Protein AF-A0AAN6GQX1-F1 (afdb_monomer)

Nearest PDB structures (foldseek):
  1h4s-assembly1_B  TM=8.142E-01  e=4.391E-07  Thermus thermophilus
  3ugt-assembly2_D  TM=5.937E-01  e=1.162E-04  Saccharomyces cerevisiae S288C
  3ugt-assembly2_C  TM=6.058E-01  e=2.666E-04  Saccharomyces cerevisiae S288C
  3ugq-assembly1_A-2  TM=5.095E-01  e=1.233E-04  Saccharomyces cerevisiae S288C
  3ugt-assembly1_B  TM=5.031E-01  e=2.103E-04  Saccharomyces cerevisiae S288C

Organism: NCBI:txid155126

InterPro domains:
  IPR004154 Anticodon-binding [PF03129] (452-499)
  IPR036621 Anticodon-binding domain superfamily [G3DSA:3.40.50.800] (391-505)
  IPR045864 Class II Aminoacyl-tRNA synthetase/Biotinyl protein ligase (BPL) and lipoyl protein ligase (LPL) [G3DSA:3.30.930.10] (1-123)
  IPR045864 Class II Aminoacyl-tRNA synthetase/Biotinyl protein ligase (BPL) and lipoyl protein ligase (LPL) [G3DSA:3.30.930.10] (236-372)
  IPR045864 Class II Aminoacyl-tRNA synthetase/Biotinyl protein ligase (BPL) and lipoyl protein ligase (LPL) [SSF55681] (1-411)
  IPR050062 Proline-tRNA synthetase [PTHR42753] (48-498)

Sequence (508 aa):
MKDLYTFDASLDEAAATYKQVRIAYSRIFDRILNIDPTASEASSKRPFQNLWSGWKAAEADTGAIGGHRSHEYHMEDPAGEDHLLSCSNTSACTYAANVERAISLPSARTALPHVADEVEVRLFGPSPTSIGKGAANLITGGTLHAVLIRKGDVLNEIKVNKQLASAGLTPQPVQLWSDVVRQGADWDWVERPEGPLVRFTSLEVLVDRACSGLEPEEIEDAVQRAVRSYSSSNPSASKGESTEPADKQPRLSDYFPAQLQTDSTMASAAQLSIQHVDLRTAVEGDTCASCGSGQLIQHRAVEVGHTFLLGTRYSDALDVGFAPVAAQSGQSGAGSSAEKKAAGSPARLPFQMGCYGIGVTRLIGILAQRAVRAFEMAQSGAGRATTPTASSSSPAGLLWPPSVAPFQTVIVLSTPITPDKESASESVVNKLIAGTLSEADFATAEGQSRVQGSDVLVDDRPTVNLGAKLKDADLIGSSQVIVIGKHWEKTGEVEVRTAGQAPTFVKV

pLDDT: mean 73.93, std 20.67, range [29.41, 97.75]

Mean predicted aligned error: 14.15 Å

Secondary structure (DSSP, 8-state):
-EEEEEEESSHHHHHHHHHHHHHHHHHHHHHHTT--TT--GGGTTSTTHHHH--EEEEE---TTT-SSEEEEEEEE-TT-SEEEEEES-TTT---EEETTTPPP---TTS----SGGGEEEEEEEE-GGGS---TT--EE--EEEEEEEETTPPB-HHHHHHHHHHTT--EEE---HHHHHTTT-----TT--SS-SEE-SEEEEEEEGGGTTS-HHHHHHHHHHHHHHT--------S----S-GGGSPPGGGGS-GGG---STT------EEEEE--BPP-TT-B-TTTSSSBEEEEEEEEEEEEEEEETHHHHHHT-EE--STTSS------S------TTS--PEEPEEEEEEE-HHHHHHHHHHHHHHHHHHHHHHTT------TTPPPPP-----TTT-S-SEEEEE-SSPPHHHHHHHHHHHHHHHTT-S-TTTS--TT------TTSEEEE--TTS-HHHHHHHHHHHT-SEEEEESHHHHHHSEEEEEETTS--EEEE-

Solvent-accessible surface area (backbone atoms only — not comparable to full-atom values): 29308 Å² total; per-residue (Å²): 111,49,76,47,76,48,78,24,89,39,67,67,52,32,52,50,53,49,53,52,53,52,55,51,51,51,53,51,51,30,51,50,39,66,54,62,95,82,60,53,86,87,62,67,82,53,76,66,55,77,75,47,55,60,68,47,70,20,39,36,67,39,68,93,80,33,52,81,46,28,37,35,29,28,41,64,33,90,86,26,88,44,52,33,36,29,33,66,40,61,92,86,34,84,54,33,13,29,42,80,48,30,70,53,33,65,30,94,84,57,85,54,36,61,51,38,85,46,44,44,59,46,53,33,31,70,52,72,86,85,53,78,98,65,85,96,63,82,44,75,60,54,58,35,34,40,40,34,41,46,63,88,64,52,77,25,65,66,38,44,45,53,59,42,38,76,73,76,35,62,72,36,72,68,61,51,48,79,67,61,50,76,76,73,64,95,77,90,77,93,77,73,64,52,45,68,79,47,26,27,70,36,67,39,34,41,31,19,59,58,41,72,52,42,50,73,68,30,52,49,50,32,48,51,50,45,57,50,68,46,64,56,66,79,74,72,89,73,93,68,95,68,94,66,62,79,91,72,60,85,53,78,60,70,29,46,24,74,83,72,52,88,81,60,101,77,69,70,80,64,78,71,52,72,41,80,42,69,32,50,50,43,53,69,57,20,27,21,72,88,72,70,76,28,33,24,42,71,43,39,16,37,77,35,28,43,36,33,37,28,41,42,66,60,23,60,74,68,74,40,55,45,74,62,79,75,83,80,58,100,69,91,78,91,71,97,76,88,74,86,78,71,96,84,67,80,76,56,45,49,29,16,29,34,42,38,41,33,35,55,66,58,43,52,52,52,50,52,54,50,8,32,53,49,32,52,52,34,52,69,70,67,74,63,81,68,76,87,56,101,80,66,80,78,87,71,35,30,39,46,43,80,72,68,31,90,29,48,30,35,38,39,50,36,46,83,61,55,82,91,44,44,68,58,49,52,52,52,50,51,36,52,50,67,46,69,64,47,63,80,48,47,57,56,106,72,84,55,74,80,77,73,34,88,37,72,44,74,46,73,58,71,90,49,49,52,72,58,52,52,48,51,45,34,52,68,8,40,51,27,38,37,40,44,35,76,60,22,78,74,72,42,28,34,41,40,36,39,74,77,52,77,74,42,77,39,55,112

Radius of gyration: 34.12 Å; Cα contacts (8 Å, |Δi|>4): 872; chains: 1; bounding box: 98×65×93 Å

Structure (mmCIF, N/CA/C/O backbone):
data_AF-A0AAN6GQX1-F1
#
_entry.id   AF-A0AAN6GQX1-F1
#
loop_
_atom_site.group_PDB
_atom_site.id
_atom_site.type_symbol
_atom_site.label_atom_id
_atom_site.label_alt_id
_atom_site.label_comp_id
_atom_site.label_asym_id
_atom_site.label_entity_id
_atom_site.label_seq_id
_atom_site.pdbx_PDB_ins_code
_atom_site.Cartn_x
_atom_site.Cartn_y
_atom_site.Cartn_z
_atom_site.occupancy
_atom_site.B_iso_or_equiv
_atom_site.auth_seq_id
_atom_site.auth_comp_id
_atom_site.auth_asym_id
_atom_site.auth_atom_id
_atom_site.pdbx_PDB_model_num
ATOM 1 N N . MET A 1 1 ? 0.637 -13.103 10.083 1.00 79.19 1 MET A N 1
ATOM 2 C CA . MET A 1 1 ? 0.420 -12.664 8.688 1.00 79.19 1 MET A CA 1
ATOM 3 C C . MET A 1 1 ? -0.786 -13.424 8.155 1.00 79.19 1 MET A C 1
ATOM 5 O O . MET A 1 1 ? -0.970 -14.561 8.575 1.00 79.19 1 MET A O 1
ATOM 9 N N . LYS A 1 2 ? -1.650 -12.803 7.345 1.00 88.69 2 LYS A N 1
ATOM 10 C CA . LYS A 1 2 ? -2.720 -13.516 6.631 1.00 88.69 2 LYS A CA 1
ATOM 11 C C . LYS A 1 2 ? -2.334 -13.615 5.169 1.00 88.69 2 LYS A C 1
ATOM 13 O O . LYS A 1 2 ? -2.417 -12.609 4.466 1.00 88.69 2 LYS A O 1
ATOM 18 N N . ASP A 1 3 ? -2.078 -14.827 4.706 1.00 93.50 3 ASP A N 1
ATOM 19 C CA . ASP A 1 3 ? -1.677 -15.092 3.328 1.00 93.50 3 ASP A CA 1
ATOM 20 C C . ASP A 1 3 ? -2.784 -15.827 2.576 1.00 93.50 3 ASP A C 1
ATOM 22 O O . ASP A 1 3 ? -3.520 -16.638 3.135 1.00 93.50 3 ASP A O 1
ATOM 26 N N . LEU A 1 4 ? -2.968 -15.456 1.317 1.00 96.50 4 LEU A N 1
ATOM 27 C CA . LEU A 1 4 ? -3.905 -16.068 0.383 1.00 96.50 4 LEU A CA 1
ATOM 28 C C . LEU A 1 4 ? -3.156 -16.306 -0.925 1.00 96.50 4 LEU A C 1
ATOM 30 O O . LEU A 1 4 ? -2.392 -15.443 -1.357 1.00 96.50 4 LEU A O 1
ATOM 34 N N . TYR A 1 5 ? -3.425 -17.442 -1.559 1.00 97.19 5 TYR A N 1
ATOM 35 C CA . TYR A 1 5 ? -2.893 -17.798 -2.868 1.00 97.19 5 TYR A CA 1
ATOM 36 C C . TYR A 1 5 ? -4.045 -18.187 -3.786 1.00 97.19 5 TYR A C 1
ATOM 38 O O . TYR A 1 5 ? -4.963 -18.887 -3.356 1.00 97.19 5 TYR A O 1
ATOM 46 N N . THR A 1 6 ? -4.004 -17.722 -5.031 1.00 97.31 6 THR A N 1
ATOM 47 C CA . THR A 1 6 ? -4.987 -18.074 -6.065 1.00 97.31 6 THR A CA 1
ATOM 48 C C . THR A 1 6 ? -4.291 -18.768 -7.225 1.00 97.31 6 THR A C 1
ATOM 50 O O . THR A 1 6 ? -3.108 -18.523 -7.473 1.00 97.31 6 THR A O 1
ATOM 53 N N . PHE A 1 7 ? -5.020 -19.659 -7.893 1.00 97.00 7 PHE A N 1
ATOM 54 C CA . PHE A 1 7 ? -4.543 -20.459 -9.015 1.00 97.00 7 PHE A CA 1
ATOM 55 C C . PHE A 1 7 ? -5.616 -20.421 -10.098 1.00 97.00 7 PHE A C 1
ATOM 57 O O . PHE A 1 7 ? -6.715 -20.936 -9.897 1.00 97.00 7 PHE A O 1
ATOM 64 N N . ASP A 1 8 ? -5.290 -19.808 -11.225 1.00 96.00 8 ASP A N 1
ATOM 65 C CA . ASP A 1 8 ? -6.211 -19.545 -12.324 1.00 96.00 8 ASP A CA 1
ATOM 66 C C . ASP A 1 8 ? -5.684 -20.204 -13.615 1.00 96.00 8 ASP A C 1
ATOM 68 O O . ASP A 1 8 ? -4.486 -20.500 -13.737 1.00 96.00 8 ASP A O 1
ATOM 72 N N . ALA A 1 9 ? -6.571 -20.474 -14.580 1.00 92.81 9 ALA A N 1
ATOM 73 C CA . ALA A 1 9 ? -6.200 -21.192 -15.803 1.00 92.81 9 ALA A CA 1
ATOM 74 C C . ALA A 1 9 ? -5.551 -20.279 -16.854 1.00 92.81 9 ALA A C 1
ATOM 76 O O . ALA A 1 9 ? -4.755 -20.735 -17.676 1.00 92.81 9 ALA A O 1
ATOM 77 N N . SER A 1 10 ? -5.883 -18.986 -16.829 1.00 92.50 10 SER A N 1
ATOM 78 C CA . SER A 1 10 ? -5.371 -17.977 -17.757 1.00 92.50 10 SER A CA 1
ATOM 79 C C . SER A 1 10 ? -4.963 -16.692 -17.037 1.00 92.50 10 SER A C 1
ATOM 81 O O . SER A 1 10 ? -5.370 -16.432 -15.903 1.00 92.50 10 SER A O 1
ATOM 83 N N . LEU A 1 11 ? -4.112 -15.888 -17.684 1.00 91.88 11 LEU A N 1
ATOM 84 C CA . LEU A 1 11 ? -3.630 -14.633 -17.102 1.00 91.88 11 LEU A CA 1
ATOM 85 C C . LEU A 1 11 ? -4.777 -13.626 -16.917 1.00 91.88 11 LEU A C 1
ATOM 87 O O . LEU A 1 11 ? -4.771 -12.865 -15.952 1.00 91.88 11 LEU A O 1
ATOM 91 N N . ASP A 1 12 ? -5.775 -13.653 -17.801 1.00 94.88 12 ASP A N 1
ATOM 92 C CA . ASP A 1 12 ? -6.957 -12.793 -17.717 1.00 94.88 12 ASP A CA 1
ATOM 93 C C . ASP A 1 12 ? -7.845 -13.163 -16.522 1.00 94.88 12 ASP A C 1
ATOM 95 O O . ASP A 1 12 ? -8.287 -12.280 -15.783 1.00 94.88 12 ASP A O 1
ATOM 99 N N . GLU A 1 13 ? -8.051 -14.462 -16.279 1.00 96.06 13 GLU A N 1
ATOM 100 C CA . GLU A 1 13 ? -8.731 -14.949 -15.073 1.00 96.06 13 GLU A CA 1
ATOM 101 C C . GLU A 1 13 ? -7.958 -14.555 -13.813 1.00 96.06 13 GLU A C 1
ATOM 103 O O . GLU A 1 13 ? -8.537 -13.960 -12.904 1.00 96.06 13 GLU A O 1
ATOM 108 N N . ALA A 1 14 ? -6.638 -14.763 -13.795 1.00 96.19 14 ALA A N 1
ATOM 109 C CA . ALA A 1 14 ? -5.789 -14.346 -12.682 1.00 96.19 14 ALA A CA 1
ATOM 110 C C . ALA A 1 14 ? -5.865 -12.833 -12.431 1.00 96.19 14 ALA A C 1
ATOM 112 O O . ALA A 1 14 ? -5.925 -12.390 -11.285 1.00 96.19 14 ALA A O 1
ATOM 113 N N . ALA A 1 15 ? -5.915 -12.015 -13.486 1.00 95.69 15 ALA A N 1
ATOM 114 C CA . ALA A 1 15 ? -6.080 -10.569 -13.374 1.00 95.69 15 ALA A CA 1
ATOM 115 C C . ALA A 1 15 ? -7.468 -10.175 -12.830 1.00 95.69 15 ALA A C 1
ATOM 117 O O . ALA A 1 15 ? -7.579 -9.213 -12.059 1.00 95.69 15 ALA A O 1
ATOM 118 N N . ALA A 1 16 ? -8.522 -10.914 -13.191 1.00 97.50 16 ALA A N 1
ATOM 119 C CA . ALA A 1 16 ? -9.863 -10.726 -12.647 1.00 97.50 16 ALA A CA 1
ATOM 120 C C . ALA A 1 16 ? -9.926 -11.103 -11.158 1.00 97.50 16 ALA A C 1
ATOM 122 O O . ALA A 1 16 ? -10.392 -10.296 -10.347 1.00 97.50 16 ALA A O 1
ATOM 123 N N . THR A 1 17 ? -9.390 -12.267 -10.784 1.00 97.62 17 THR A N 1
ATOM 124 C CA . THR A 1 17 ? -9.253 -12.721 -9.394 1.00 97.62 17 THR A CA 1
ATOM 125 C C . THR A 1 17 ? -8.438 -11.718 -8.575 1.00 97.62 17 THR A C 1
ATOM 127 O O . THR A 1 17 ? -8.881 -11.272 -7.515 1.00 97.62 17 THR A O 1
ATOM 130 N N . TYR A 1 18 ? -7.310 -11.248 -9.114 1.00 97.25 18 TYR A N 1
ATOM 131 C CA . TYR A 1 18 ? -6.484 -10.206 -8.508 1.00 97.25 18 TYR A CA 1
ATOM 132 C C . TYR A 1 18 ? -7.301 -8.950 -8.197 1.00 97.25 18 TYR A C 1
ATOM 134 O O . TYR A 1 18 ? -7.312 -8.478 -7.060 1.00 97.25 18 TYR A O 1
ATOM 142 N N . LYS A 1 19 ? -8.066 -8.433 -9.169 1.00 96.69 19 LYS A N 1
ATOM 143 C CA . LYS A 1 19 ? -8.948 -7.273 -8.965 1.00 96.69 19 LYS A CA 1
ATOM 144 C C . LYS A 1 19 ? -9.993 -7.524 -7.871 1.00 96.69 19 LYS A C 1
ATOM 146 O O . LYS A 1 19 ? -10.233 -6.632 -7.058 1.00 96.69 19 LYS A O 1
ATOM 151 N N . GLN A 1 20 ? -10.602 -8.709 -7.827 1.00 97.75 20 GLN A N 1
ATOM 152 C CA . GLN A 1 20 ? -11.594 -9.051 -6.802 1.00 97.75 20 GLN A CA 1
ATOM 153 C C . GLN A 1 20 ? -10.986 -9.083 -5.396 1.00 97.75 20 GLN A C 1
ATOM 155 O O . GLN A 1 20 ? -11.562 -8.505 -4.472 1.00 97.75 20 GLN A O 1
ATOM 160 N N . VAL A 1 21 ? -9.807 -9.691 -5.232 1.00 96.88 21 VAL A N 1
ATOM 161 C CA . VAL A 1 21 ? -9.120 -9.730 -3.933 1.00 96.88 21 VAL A CA 1
ATOM 162 C C . VAL A 1 21 ? -8.727 -8.324 -3.483 1.00 96.88 21 VAL A C 1
ATOM 164 O O . VAL A 1 21 ? -8.921 -7.988 -2.316 1.00 96.88 21 VAL A O 1
ATOM 167 N N . ARG A 1 22 ? -8.267 -7.461 -4.399 1.00 95.88 22 ARG A N 1
ATOM 168 C CA . ARG A 1 22 ? -7.987 -6.052 -4.079 1.00 95.88 22 ARG A CA 1
ATOM 169 C C . ARG A 1 22 ? -9.224 -5.314 -3.560 1.00 95.88 22 ARG A C 1
ATOM 171 O O . ARG A 1 22 ? -9.140 -4.622 -2.554 1.00 95.88 22 ARG A O 1
ATOM 178 N N . ILE A 1 23 ? -10.383 -5.506 -4.196 1.00 95.44 23 ILE A N 1
ATOM 179 C CA . ILE A 1 23 ? -11.658 -4.933 -3.727 1.00 95.44 23 ILE A CA 1
ATOM 180 C C . ILE A 1 23 ? -12.022 -5.472 -2.334 1.00 95.44 23 ILE A C 1
ATOM 182 O O . ILE A 1 23 ? -12.516 -4.724 -1.490 1.00 95.44 23 ILE A O 1
ATOM 186 N N . ALA A 1 24 ? -11.783 -6.760 -2.070 1.00 95.69 24 ALA A N 1
ATOM 187 C CA . ALA A 1 24 ? -12.005 -7.341 -0.749 1.00 95.69 24 ALA A CA 1
ATOM 188 C C . ALA A 1 24 ? -11.077 -6.725 0.311 1.00 95.69 24 ALA A C 1
ATOM 190 O O . ALA A 1 24 ? -11.539 -6.425 1.409 1.00 95.69 24 ALA A O 1
ATOM 191 N N . TYR A 1 25 ? -9.807 -6.477 -0.022 1.00 95.56 25 TYR A N 1
ATOM 192 C CA . TYR A 1 25 ? -8.857 -5.795 0.861 1.00 95.56 25 TYR A CA 1
ATOM 193 C C . TYR A 1 25 ? -9.321 -4.376 1.185 1.00 95.56 25 TYR A C 1
ATOM 195 O O . TYR A 1 25 ? -9.361 -4.024 2.360 1.00 95.56 25 TYR A O 1
ATOM 203 N N . SER A 1 26 ? -9.773 -3.608 0.186 1.00 92.06 26 SER A N 1
ATOM 204 C CA . SER A 1 26 ? -10.346 -2.276 0.418 1.00 92.06 26 SER A CA 1
ATOM 205 C C . SER A 1 26 ? -11.472 -2.313 1.452 1.00 92.06 26 SER A C 1
ATOM 207 O O . SER A 1 26 ? -11.433 -1.588 2.438 1.00 92.06 26 SER A O 1
ATOM 209 N N . ARG A 1 27 ? -12.423 -3.245 1.297 1.00 91.62 27 ARG A N 1
ATOM 210 C CA . ARG A 1 27 ? -13.543 -3.414 2.239 1.00 91.62 27 ARG A CA 1
ATOM 211 C C . ARG A 1 27 ? -13.087 -3.822 3.639 1.00 91.62 27 ARG A C 1
ATOM 213 O O . ARG A 1 27 ? -13.707 -3.417 4.618 1.00 91.62 27 ARG A O 1
ATOM 220 N N . ILE A 1 28 ? -12.040 -4.643 3.747 1.00 92.38 28 ILE A N 1
ATOM 221 C CA . ILE A 1 28 ? -11.454 -5.020 5.039 1.00 92.38 28 ILE A CA 1
ATOM 222 C C . ILE A 1 28 ? -10.897 -3.776 5.735 1.00 92.38 28 ILE A C 1
ATOM 224 O O . ILE A 1 28 ? -11.224 -3.551 6.899 1.00 92.38 28 ILE A O 1
ATOM 228 N N . PHE A 1 29 ? -10.107 -2.959 5.033 1.00 91.81 29 PHE A N 1
ATOM 229 C CA . PHE A 1 29 ? -9.533 -1.739 5.601 1.00 91.81 29 PHE A CA 1
ATOM 230 C C . PHE A 1 29 ? -10.604 -0.705 5.952 1.00 91.81 29 PHE A C 1
ATOM 232 O O . PHE A 1 29 ? -10.586 -0.192 7.070 1.00 91.81 29 PHE A O 1
ATOM 239 N N . ASP A 1 30 ? -11.588 -0.482 5.077 1.00 87.69 30 ASP A N 1
ATOM 240 C CA . ASP A 1 30 ? -12.717 0.414 5.351 1.00 87.69 30 ASP A CA 1
ATOM 241 C C . ASP A 1 30 ? -13.479 -0.019 6.611 1.00 87.69 30 ASP A C 1
ATOM 243 O O . ASP A 1 30 ? -13.757 0.798 7.488 1.00 87.69 30 ASP A O 1
ATOM 247 N N . ARG A 1 31 ? -13.745 -1.325 6.768 1.00 86.88 31 ARG A N 1
ATOM 248 C CA . ARG A 1 31 ? -14.428 -1.863 7.955 1.00 86.88 31 ARG A CA 1
ATOM 249 C C . ARG A 1 31 ? -13.595 -1.711 9.229 1.00 86.88 31 ARG A C 1
ATOM 251 O O . ARG A 1 31 ? -14.132 -1.356 10.276 1.00 86.88 31 ARG A O 1
ATOM 258 N N . ILE A 1 32 ? -12.294 -1.989 9.160 1.00 87.69 32 ILE A N 1
ATOM 259 C CA . ILE A 1 32 ? -11.368 -1.880 10.300 1.00 87.69 32 ILE A CA 1
ATOM 260 C C . ILE A 1 32 ? -11.216 -0.428 10.762 1.00 87.69 32 ILE A C 1
ATOM 262 O O . ILE A 1 32 ? -11.121 -0.164 11.954 1.00 87.69 32 ILE A O 1
ATOM 266 N N . LEU A 1 33 ? -11.225 0.517 9.828 1.00 82.31 33 LEU A N 1
ATOM 267 C CA . LEU A 1 33 ? -11.081 1.940 10.122 1.00 82.31 33 LEU A CA 1
ATOM 268 C C . LEU A 1 33 ? -12.420 2.648 10.342 1.00 82.31 33 LEU A C 1
ATOM 270 O O . LEU A 1 33 ? -12.443 3.847 10.610 1.00 82.31 33 LEU A O 1
ATOM 274 N N . ASN A 1 34 ? -13.533 1.915 10.247 1.00 78.69 34 ASN A N 1
ATOM 275 C CA . ASN A 1 34 ? -14.884 2.459 10.343 1.00 78.69 34 ASN A CA 1
ATOM 276 C C . ASN A 1 34 ? -15.121 3.619 9.349 1.00 78.69 34 ASN A C 1
ATOM 278 O O . ASN A 1 34 ? -15.748 4.630 9.679 1.00 78.69 34 ASN A O 1
ATOM 282 N N . ILE A 1 35 ? -14.581 3.477 8.135 1.00 76.38 35 ILE A N 1
ATOM 283 C CA . ILE A 1 35 ? -14.776 4.408 7.023 1.00 76.38 35 ILE A CA 1
ATOM 284 C C . ILE A 1 35 ? -16.099 4.053 6.352 1.00 76.38 35 ILE A C 1
ATOM 286 O O . ILE A 1 35 ? -16.294 2.935 5.880 1.00 76.38 35 ILE A O 1
ATOM 290 N N . ASP A 1 36 ? -17.009 5.022 6.303 1.00 69.00 36 ASP A N 1
ATOM 291 C CA . ASP A 1 36 ? -18.243 4.920 5.534 1.00 69.00 36 ASP A CA 1
ATOM 292 C C . ASP A 1 36 ? -18.019 5.568 4.158 1.00 69.00 36 ASP A C 1
ATOM 294 O O . ASP A 1 36 ? -17.960 6.797 4.076 1.00 69.00 36 ASP A O 1
ATOM 298 N N . PRO A 1 37 ? -17.891 4.782 3.074 1.00 63.75 37 PRO A N 1
ATOM 299 C CA . PRO A 1 37 ? -17.644 5.317 1.736 1.00 63.75 37 PRO A CA 1
ATOM 300 C C . PRO A 1 37 ? -18.859 6.059 1.157 1.00 63.75 37 PRO A C 1
ATOM 302 O O . PRO A 1 37 ? -18.741 6.702 0.117 1.00 63.75 37 PRO A O 1
ATOM 305 N N . THR A 1 38 ? -20.029 5.954 1.796 1.00 64.19 38 THR A N 1
ATOM 306 C CA . THR A 1 38 ? -21.274 6.614 1.378 1.00 64.19 38 THR A CA 1
ATOM 307 C C . THR A 1 38 ? -21.583 7.872 2.187 1.00 64.19 38 THR A C 1
ATOM 309 O O . THR A 1 38 ? -22.502 8.619 1.843 1.00 64.19 38 THR A O 1
ATOM 312 N N . ALA A 1 39 ? -20.813 8.133 3.247 1.00 59.56 39 ALA A N 1
ATOM 313 C CA . ALA A 1 39 ? -20.979 9.318 4.066 1.00 59.56 39 ALA A CA 1
ATOM 314 C C . ALA A 1 39 ? -20.594 10.571 3.266 1.00 59.56 39 ALA A C 1
ATOM 316 O O . ALA A 1 39 ? -19.460 10.723 2.817 1.00 59.56 39 ALA A O 1
ATOM 317 N N . SER A 1 40 ? -21.546 11.492 3.106 1.00 52.47 40 SER A N 1
ATOM 318 C CA . SER A 1 40 ? -21.262 12.831 2.577 1.00 52.47 40 SER A CA 1
ATOM 319 C C . SER A 1 40 ? -20.312 13.591 3.513 1.00 52.47 40 SER A C 1
ATOM 321 O O . SER A 1 40 ? -20.331 13.351 4.722 1.00 52.47 40 SER A O 1
ATOM 323 N N . GLU A 1 41 ? -19.560 14.577 3.009 1.00 48.72 41 GLU A N 1
ATOM 324 C CA . GLU A 1 41 ? -18.750 15.483 3.853 1.00 48.72 41 GLU A CA 1
ATOM 325 C C . GLU A 1 41 ? -19.571 16.118 5.000 1.00 48.72 41 GLU A C 1
ATOM 327 O O . GLU A 1 41 ? -19.043 16.380 6.082 1.00 48.72 41 GLU A O 1
ATOM 332 N N . ALA A 1 42 ? -20.888 16.279 4.817 1.00 40.84 42 ALA A N 1
ATOM 333 C CA . ALA A 1 42 ? -21.821 16.799 5.820 1.00 40.84 42 ALA A CA 1
ATOM 334 C C . ALA A 1 42 ? -22.142 15.819 6.975 1.00 40.84 42 ALA A C 1
ATOM 336 O O . ALA A 1 42 ? -22.685 16.230 8.002 1.00 40.84 42 ALA A O 1
ATOM 337 N N . SER A 1 43 ? -21.789 14.535 6.850 1.00 44.34 43 SER A N 1
ATOM 338 C CA . SER A 1 43 ? -21.978 13.498 7.878 1.00 44.34 43 SER A CA 1
ATOM 339 C C . SER A 1 43 ? -20.831 13.442 8.904 1.00 44.34 43 SER A C 1
ATOM 341 O O . SER A 1 43 ? -20.885 12.630 9.829 1.00 44.34 43 SER A O 1
ATOM 343 N N . SER A 1 44 ? -19.847 14.349 8.803 1.00 43.03 44 SER A N 1
ATOM 344 C CA . SER A 1 44 ? -18.644 14.490 9.653 1.00 43.03 44 SER A CA 1
ATOM 345 C C . SER A 1 44 ? -18.899 14.857 11.129 1.00 43.03 44 SER A C 1
ATOM 347 O O . SER A 1 44 ? -18.022 15.383 11.809 1.00 43.03 44 SER A O 1
ATOM 349 N N . LYS A 1 45 ? -20.091 14.587 11.674 1.00 44.06 45 LYS A N 1
ATOM 350 C CA . LYS A 1 45 ? -20.416 14.834 13.090 1.00 44.06 45 LYS A CA 1
ATOM 351 C C . LYS A 1 45 ? -19.867 13.762 14.042 1.00 44.06 45 LYS A C 1
ATOM 353 O O . LYS A 1 45 ? -20.057 13.886 15.251 1.00 44.06 45 LYS A O 1
ATOM 358 N N . ARG A 1 46 ? -19.211 12.707 13.539 1.00 54.75 46 ARG A N 1
ATOM 359 C CA . ARG A 1 46 ? -18.560 11.701 14.393 1.00 54.75 46 ARG A CA 1
ATOM 360 C C . ARG A 1 46 ? -17.174 12.203 14.827 1.00 54.75 46 ARG A C 1
ATOM 362 O O . ARG A 1 46 ? -16.352 12.496 13.957 1.00 54.75 46 ARG A O 1
ATOM 369 N N . PRO A 1 47 ? -16.891 12.296 16.142 1.00 55.41 47 PRO A N 1
ATOM 370 C CA . PRO A 1 47 ? -15.575 12.695 16.631 1.00 55.41 47 PRO A CA 1
ATOM 371 C C . PRO A 1 47 ? -14.479 11.819 16.012 1.00 55.41 47 PRO A C 1
ATOM 373 O O . PRO A 1 47 ? -14.622 10.599 15.954 1.00 55.41 47 PRO A O 1
ATOM 376 N N . PHE A 1 48 ? -13.390 12.441 15.554 1.00 59.69 48 PHE A N 1
ATOM 377 C CA . PHE A 1 48 ? -12.168 11.758 15.101 1.00 59.69 48 PHE A CA 1
ATOM 378 C C . PHE A 1 48 ? -12.299 10.876 13.844 1.00 59.69 48 PHE A C 1
ATOM 380 O O . PHE A 1 48 ? -11.364 10.149 13.526 1.00 59.69 48 PHE A O 1
ATOM 387 N N . GLN A 1 49 ? -13.389 10.956 13.072 1.00 57.47 49 GLN A N 1
ATOM 388 C CA . GLN A 1 49 ? -13.545 10.161 11.840 1.00 57.47 49 GLN A CA 1
ATOM 389 C C . GLN A 1 49 ? -12.415 10.421 10.819 1.00 57.47 49 GLN A C 1
ATOM 391 O O . GLN A 1 49 ? -11.893 9.487 10.212 1.00 57.47 49 GLN A O 1
ATOM 396 N N . ASN A 1 50 ? -11.947 11.669 10.723 1.00 59.22 50 ASN A N 1
ATOM 397 C CA . ASN A 1 50 ? -10.834 12.057 9.848 1.00 59.22 50 ASN A CA 1
ATOM 398 C C . ASN A 1 50 ? -9.476 11.470 10.291 1.00 59.22 50 ASN A C 1
ATOM 400 O O . ASN A 1 50 ? -8.548 11.381 9.491 1.00 59.22 50 ASN A O 1
ATOM 404 N N . LEU A 1 51 ? -9.343 11.047 11.556 1.00 62.91 51 LEU A N 1
ATOM 405 C CA . LEU A 1 51 ? -8.124 10.406 12.063 1.00 62.91 51 LEU A CA 1
ATOM 406 C C . LEU A 1 51 ? -8.011 8.942 11.668 1.00 62.91 51 LEU A C 1
ATOM 408 O O . LEU A 1 51 ? -6.919 8.389 11.785 1.00 62.91 51 LEU A O 1
ATOM 412 N N . TRP A 1 52 ? -9.102 8.332 11.209 1.00 66.94 52 TRP A N 1
ATOM 413 C CA . TRP A 1 52 ? -9.139 6.950 10.732 1.00 66.94 52 TRP A CA 1
ATOM 414 C C . TRP A 1 52 ? -9.228 6.855 9.211 1.00 66.94 52 TRP A C 1
ATOM 416 O O . TRP A 1 52 ? -8.881 5.820 8.653 1.00 66.94 52 TRP A O 1
ATOM 426 N N . SER A 1 53 ? -9.597 7.937 8.517 1.00 64.00 53 SER A N 1
ATOM 427 C CA . SER A 1 53 ? -9.413 8.040 7.065 1.00 64.00 53 SER A CA 1
ATOM 428 C C . SER A 1 53 ? -7.925 8.029 6.680 1.00 64.00 53 SER A C 1
ATOM 430 O O . SER A 1 53 ? -7.069 8.404 7.481 1.00 64.00 53 SER A O 1
ATOM 432 N N . GLY A 1 54 ? -7.598 7.599 5.458 1.00 73.31 54 GLY A N 1
ATOM 433 C CA . GLY A 1 54 ? -6.233 7.722 4.918 1.00 73.31 54 GLY A CA 1
ATOM 434 C C . GLY A 1 54 ? -5.438 6.421 4.821 1.00 73.31 54 GLY A C 1
ATOM 435 O O . GLY A 1 54 ? -4.236 6.416 5.081 1.00 73.31 54 GLY A O 1
ATOM 436 N N . TRP A 1 55 ? -6.088 5.312 4.458 1.00 90.00 55 TRP A N 1
ATOM 437 C CA . TRP A 1 55 ? -5.359 4.191 3.866 1.00 90.00 55 TRP A CA 1
ATOM 438 C C . TRP A 1 55 ? -5.330 4.344 2.338 1.00 90.00 55 TRP A C 1
ATOM 440 O O . TRP A 1 55 ? -6.276 4.871 1.748 1.00 90.00 55 TRP A O 1
ATOM 450 N N . LYS A 1 56 ? -4.246 3.910 1.688 1.00 91.00 56 LYS A N 1
ATOM 451 C CA . LYS A 1 56 ? -4.066 3.987 0.228 1.00 91.00 56 LYS A CA 1
ATOM 452 C C . LYS A 1 56 ? -3.583 2.656 -0.334 1.00 91.00 56 LYS A C 1
ATOM 454 O O . LYS A 1 56 ? -2.755 1.991 0.278 1.00 91.00 56 LYS A O 1
ATOM 459 N N . ALA A 1 57 ? -4.077 2.286 -1.515 1.00 94.19 57 ALA A N 1
ATOM 460 C CA . ALA A 1 57 ? -3.464 1.244 -2.334 1.00 94.19 57 ALA A CA 1
ATOM 461 C C . ALA A 1 57 ? -2.509 1.907 -3.332 1.00 94.19 57 ALA A C 1
ATOM 463 O O . ALA A 1 57 ? -2.958 2.692 -4.166 1.00 94.19 57 ALA A O 1
ATOM 464 N N . ALA A 1 58 ? -1.223 1.589 -3.252 1.00 95.38 58 ALA A N 1
ATOM 465 C CA . ALA A 1 58 ? -0.179 2.147 -4.097 1.00 95.38 58 ALA A CA 1
ATOM 466 C C . ALA A 1 58 ? 0.343 1.091 -5.078 1.00 95.38 58 ALA A C 1
ATOM 468 O O . ALA A 1 58 ? 0.540 -0.064 -4.703 1.00 95.38 58 ALA A O 1
ATOM 469 N N . GLU A 1 59 ? 0.567 1.470 -6.338 1.00 95.62 59 GLU A N 1
ATOM 470 C CA . GLU A 1 59 ? 1.355 0.652 -7.263 1.00 95.62 59 GLU A CA 1
ATOM 471 C C . GLU A 1 59 ? 2.771 0.476 -6.716 1.00 95.62 59 GLU A C 1
ATOM 473 O O . GLU A 1 59 ? 3.399 1.440 -6.278 1.00 95.62 59 GLU A O 1
ATOM 478 N N . ALA A 1 60 ? 3.283 -0.746 -6.775 1.00 93.62 60 ALA A N 1
ATOM 479 C CA . ALA A 1 60 ? 4.578 -1.082 -6.209 1.00 93.62 60 ALA A CA 1
ATOM 480 C C . ALA A 1 60 ? 5.443 -1.860 -7.198 1.00 93.62 60 ALA A C 1
ATOM 482 O O . ALA A 1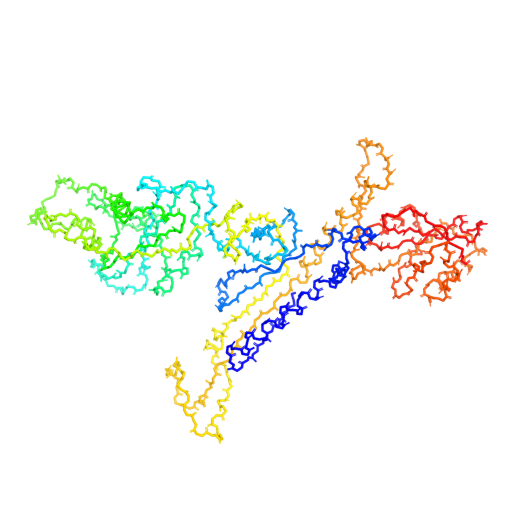 60 ? 4.993 -2.286 -8.273 1.00 93.62 60 ALA A O 1
ATOM 483 N N . ASP A 1 61 ? 6.717 -2.012 -6.848 1.00 89.38 61 ASP A N 1
ATOM 484 C CA . ASP A 1 61 ? 7.593 -2.893 -7.591 1.00 89.38 61 ASP A CA 1
ATOM 485 C C . ASP A 1 61 ? 7.217 -4.360 -7.336 1.00 89.38 61 ASP A C 1
ATOM 487 O O . ASP A 1 61 ? 6.692 -4.743 -6.289 1.00 89.38 61 ASP A O 1
ATOM 491 N N . THR A 1 62 ? 7.427 -5.212 -8.332 1.00 84.75 62 THR A N 1
ATOM 492 C CA . THR A 1 62 ? 7.242 -6.661 -8.171 1.00 84.75 62 THR A CA 1
ATOM 493 C C . THR A 1 62 ? 8.441 -7.296 -7.465 1.00 84.75 62 THR A C 1
ATOM 495 O O . THR A 1 62 ? 8.327 -8.393 -6.922 1.00 84.75 62 THR A O 1
ATOM 498 N N . GLY A 1 63 ? 9.589 -6.620 -7.480 1.00 80.38 63 GLY A N 1
ATOM 499 C CA . GLY A 1 63 ? 10.816 -6.976 -6.793 1.00 80.38 63 GLY A CA 1
ATOM 500 C C . GLY A 1 63 ? 11.281 -8.397 -7.075 1.00 80.38 63 GLY A C 1
ATOM 501 O O . GLY A 1 63 ? 11.037 -8.985 -8.135 1.00 80.38 63 GLY A O 1
ATOM 502 N N . ALA A 1 64 ? 11.915 -8.982 -6.061 1.00 70.00 64 ALA A N 1
ATOM 503 C CA . ALA A 1 64 ? 12.371 -10.364 -6.083 1.00 70.00 64 ALA A CA 1
ATOM 504 C C . ALA A 1 64 ? 11.220 -11.384 -6.115 1.00 70.00 64 ALA A C 1
ATOM 506 O O . ALA A 1 64 ? 11.458 -12.505 -6.558 1.00 70.00 64 ALA A O 1
ATOM 507 N N . ILE A 1 65 ? 9.992 -11.014 -5.719 1.00 69.88 65 ILE A N 1
ATOM 508 C CA . ILE A 1 65 ? 8.781 -11.854 -5.824 1.00 69.88 65 ILE A CA 1
ATOM 509 C C . ILE A 1 65 ? 8.359 -12.012 -7.293 1.00 69.88 65 ILE A C 1
ATOM 511 O O . ILE A 1 65 ? 8.019 -13.105 -7.744 1.00 69.88 65 ILE A O 1
ATOM 515 N N . GLY A 1 66 ? 8.532 -10.959 -8.097 1.00 71.12 66 GLY A N 1
ATOM 516 C CA . GLY A 1 66 ? 8.253 -10.909 -9.535 1.00 71.12 66 GLY A CA 1
ATOM 517 C C . GLY A 1 66 ? 6.779 -11.064 -9.883 1.00 71.12 66 GLY A C 1
ATOM 518 O O . GLY A 1 66 ? 5.897 -10.847 -9.057 1.00 71.12 66 GLY A O 1
ATOM 519 N N . GLY A 1 67 ? 6.528 -11.398 -11.146 1.00 79.44 67 GLY A N 1
ATOM 520 C CA . GLY A 1 67 ? 5.192 -11.379 -11.731 1.00 79.44 67 GLY A CA 1
ATOM 521 C C . GLY A 1 67 ? 4.925 -10.114 -12.541 1.00 79.44 67 GLY A C 1
ATOM 522 O O . GLY A 1 67 ? 5.843 -9.407 -12.948 1.00 79.44 67 GLY A O 1
ATOM 523 N N . HIS A 1 68 ? 3.648 -9.849 -12.800 1.00 82.31 68 HIS A N 1
ATOM 524 C CA . HIS A 1 68 ? 3.194 -8.828 -13.744 1.00 82.31 68 HIS A CA 1
ATOM 525 C C . HIS A 1 68 ? 2.778 -7.517 -13.074 1.00 82.31 68 HIS A C 1
ATOM 527 O O . HIS A 1 68 ? 2.925 -6.447 -13.662 1.00 82.31 68 HIS A O 1
ATOM 533 N N . ARG A 1 69 ? 2.189 -7.586 -11.875 1.00 90.31 69 ARG A N 1
ATOM 534 C CA . ARG A 1 69 ? 1.626 -6.427 -11.164 1.00 90.31 69 ARG A CA 1
ATOM 535 C C . ARG A 1 69 ? 1.765 -6.612 -9.660 1.00 90.31 69 ARG A C 1
ATOM 537 O O . ARG A 1 69 ? 1.562 -7.723 -9.173 1.00 90.31 69 ARG A O 1
ATOM 544 N N . SER A 1 70 ? 2.019 -5.531 -8.929 1.00 95.12 70 SER A N 1
ATOM 545 C CA . SER A 1 70 ? 1.899 -5.519 -7.473 1.00 95.12 70 SER A CA 1
ATOM 546 C C . SER A 1 70 ? 1.235 -4.230 -6.978 1.00 95.12 70 SER A C 1
ATOM 548 O O . SER A 1 70 ? 1.301 -3.188 -7.635 1.00 95.12 70 SER A O 1
ATOM 550 N N . HIS A 1 71 ? 0.530 -4.332 -5.851 1.00 96.56 71 HIS A N 1
ATOM 551 C CA . HIS A 1 71 ? -0.017 -3.191 -5.121 1.00 96.56 71 HIS A CA 1
ATOM 552 C C . HIS A 1 71 ? 0.203 -3.391 -3.628 1.00 96.56 71 HIS A C 1
ATOM 554 O O . HIS A 1 71 ? -0.190 -4.432 -3.083 1.00 96.56 71 HIS A O 1
ATOM 560 N N . GLU A 1 72 ? 0.769 -2.376 -2.995 1.00 96.44 72 GLU A N 1
ATOM 561 C CA . GLU A 1 72 ? 0.934 -2.259 -1.552 1.00 96.44 72 GLU A CA 1
ATOM 562 C C . GLU A 1 72 ? -0.234 -1.481 -0.945 1.00 96.44 72 GLU A C 1
ATOM 564 O O . GLU A 1 72 ? -0.838 -0.622 -1.590 1.00 96.44 72 GLU A O 1
ATOM 569 N N . TYR A 1 73 ? -0.560 -1.781 0.304 1.00 95.81 73 TYR A N 1
ATOM 570 C CA . TYR A 1 73 ? -1.623 -1.145 1.069 1.00 95.81 73 TYR A CA 1
ATOM 571 C C . TYR A 1 73 ? -0.998 -0.466 2.260 1.00 95.81 73 TYR A C 1
ATOM 573 O O . TYR A 1 73 ? -0.313 -1.102 3.053 1.00 95.81 73 TYR A O 1
ATOM 581 N N . HIS A 1 74 ? -1.272 0.817 2.391 1.00 94.56 74 HIS A N 1
ATOM 582 C CA . HIS A 1 74 ? -0.515 1.707 3.243 1.00 94.56 74 HIS A CA 1
ATOM 583 C C . HIS A 1 74 ? -1.436 2.475 4.169 1.00 94.56 74 HIS A C 1
ATOM 585 O O . HIS A 1 74 ? -2.494 2.936 3.745 1.00 94.56 74 HIS A O 1
ATOM 591 N N . MET A 1 75 ? -1.018 2.634 5.420 1.00 91.44 75 MET A N 1
ATOM 592 C CA . MET A 1 75 ? -1.635 3.542 6.385 1.00 91.44 75 MET A CA 1
ATOM 593 C C . MET A 1 75 ? -0.761 4.786 6.503 1.00 91.44 75 MET A C 1
ATOM 595 O O . MET A 1 75 ? 0.395 4.666 6.906 1.00 91.44 75 MET A O 1
ATOM 599 N N . GLU A 1 76 ? -1.291 5.964 6.170 1.00 89.25 76 GLU A N 1
ATOM 600 C CA . GLU A 1 76 ? -0.530 7.212 6.294 1.00 89.25 76 GLU A CA 1
ATOM 601 C C . GLU A 1 76 ? -0.157 7.484 7.757 1.00 89.25 76 GLU A C 1
ATOM 603 O O . GLU A 1 76 ? -1.017 7.530 8.642 1.00 89.25 76 GLU A O 1
ATOM 608 N N . ASP A 1 77 ? 1.142 7.646 8.010 1.00 87.62 77 ASP A N 1
ATOM 609 C CA . ASP A 1 77 ? 1.687 7.907 9.336 1.00 87.62 77 ASP A CA 1
ATOM 610 C C . ASP A 1 77 ? 3.104 8.503 9.227 1.00 87.62 77 ASP A C 1
ATOM 612 O O . ASP A 1 77 ? 3.946 7.945 8.520 1.00 87.62 77 ASP A O 1
ATOM 616 N N . PRO A 1 78 ? 3.430 9.588 9.956 1.00 86.44 78 PRO A N 1
ATOM 617 C CA . PRO A 1 78 ? 4.775 10.158 9.993 1.00 86.44 78 PRO A CA 1
ATOM 618 C C . PRO A 1 78 ? 5.883 9.205 10.453 1.00 86.44 78 PRO A C 1
ATOM 620 O O . PRO A 1 78 ? 7.042 9.481 10.169 1.00 86.44 78 PRO A O 1
ATOM 623 N N . ALA A 1 79 ? 5.574 8.126 11.175 1.00 85.94 79 ALA A N 1
ATOM 624 C CA . ALA A 1 79 ? 6.553 7.106 11.554 1.00 85.94 79 ALA A CA 1
ATOM 625 C C . ALA A 1 79 ? 6.794 6.066 10.449 1.00 85.94 79 ALA A C 1
ATOM 627 O O . ALA A 1 79 ? 7.688 5.239 10.589 1.00 85.94 79 ALA A O 1
ATOM 628 N N . GLY A 1 80 ? 6.001 6.095 9.376 1.00 89.25 80 GLY A N 1
ATOM 629 C CA . GLY A 1 80 ? 6.089 5.153 8.271 1.00 89.25 80 GLY A CA 1
ATOM 630 C C . GLY A 1 80 ? 7.429 5.195 7.550 1.00 89.25 80 GLY A C 1
ATOM 631 O O . GLY A 1 80 ? 7.970 6.273 7.303 1.00 89.25 80 GLY A O 1
ATOM 632 N N . GLU A 1 81 ? 7.981 4.029 7.242 1.00 91.56 81 GLU A N 1
ATOM 633 C CA . GLU A 1 81 ? 9.259 3.890 6.533 1.00 91.56 81 GLU A CA 1
ATOM 634 C C . GLU A 1 81 ? 9.092 4.105 5.025 1.00 91.56 81 GLU A C 1
ATOM 636 O O . GLU A 1 81 ? 10.023 4.560 4.364 1.00 91.56 81 GLU A O 1
ATOM 641 N N . ASP A 1 82 ? 7.887 3.867 4.504 1.00 94.06 82 ASP A N 1
ATOM 642 C CA . ASP A 1 82 ? 7.615 3.954 3.080 1.00 94.06 82 ASP A CA 1
ATOM 643 C C . ASP A 1 82 ? 7.246 5.371 2.660 1.00 94.06 82 ASP A C 1
ATOM 645 O O . ASP A 1 82 ? 6.528 6.108 3.350 1.00 94.06 82 ASP A O 1
ATOM 649 N N . HIS A 1 83 ? 7.707 5.726 1.465 1.00 94.19 83 HIS A N 1
ATOM 650 C CA . HIS A 1 83 ? 7.381 6.976 0.807 1.00 94.19 83 HIS A CA 1
ATOM 651 C C . HIS A 1 83 ? 6.459 6.705 -0.377 1.00 94.19 83 HIS A C 1
ATOM 653 O O . HIS A 1 83 ? 6.797 5.974 -1.310 1.00 94.19 83 HIS A O 1
ATOM 659 N N . LEU A 1 84 ? 5.284 7.324 -0.343 1.00 94.94 84 LEU A N 1
ATOM 660 C CA . LEU A 1 84 ? 4.293 7.238 -1.406 1.00 94.94 84 LEU A CA 1
ATOM 661 C C . LEU A 1 84 ? 4.169 8.566 -2.125 1.00 94.94 84 LEU A C 1
ATOM 663 O O . LEU A 1 84 ? 4.141 9.614 -1.487 1.00 94.94 84 LEU A O 1
ATOM 667 N N . LEU A 1 85 ? 3.981 8.507 -3.437 1.00 95.56 85 LEU A N 1
ATOM 668 C CA . LEU A 1 85 ? 3.567 9.646 -4.243 1.00 95.56 85 LEU A CA 1
ATOM 669 C C . LEU A 1 85 ? 2.138 9.420 -4.720 1.00 95.56 85 LEU A C 1
ATOM 671 O O . LEU A 1 85 ? 1.830 8.380 -5.304 1.00 95.56 85 LEU A O 1
ATOM 675 N N . SER A 1 86 ? 1.261 10.391 -4.478 1.00 94.56 86 SER A N 1
ATOM 676 C CA . SER A 1 86 ? -0.130 10.348 -4.933 1.00 94.56 86 SER A CA 1
ATOM 677 C C . SER A 1 86 ? -0.554 11.637 -5.624 1.00 94.56 86 SER A C 1
ATOM 679 O O . SER A 1 86 ? 0.030 12.692 -5.402 1.00 94.56 86 SER A O 1
ATOM 681 N N . CYS A 1 87 ? -1.544 11.551 -6.506 1.00 94.44 87 CYS A N 1
ATOM 682 C CA . CYS A 1 87 ? -2.011 12.699 -7.273 1.00 94.44 87 CYS A CA 1
ATOM 683 C C . CYS A 1 87 ? -2.793 13.696 -6.400 1.00 94.44 87 CYS A C 1
ATOM 685 O O . CYS A 1 87 ? -3.736 13.317 -5.710 1.00 94.44 87 CYS A O 1
ATOM 687 N N . SER A 1 88 ? -2.468 14.986 -6.513 1.00 92.81 88 SER A N 1
ATOM 688 C CA . SER A 1 88 ? -3.165 16.087 -5.836 1.00 92.81 88 SER A CA 1
ATOM 689 C C . SER A 1 88 ? -4.608 16.279 -6.308 1.00 92.81 88 SER A C 1
ATOM 691 O O . SER A 1 88 ? -5.459 16.731 -5.547 1.00 92.81 88 SER A O 1
ATOM 693 N N . ASN A 1 89 ? -4.906 15.915 -7.558 1.00 90.50 89 ASN A N 1
ATOM 694 C CA . ASN A 1 89 ? -6.252 15.959 -8.125 1.00 90.50 89 ASN A CA 1
ATOM 695 C C . ASN A 1 89 ? -7.051 14.697 -7.751 1.00 90.50 89 ASN A C 1
ATOM 697 O O . ASN A 1 89 ? -7.320 13.843 -8.599 1.00 90.50 89 ASN A O 1
ATOM 701 N N . THR A 1 90 ? -7.394 14.570 -6.470 1.00 83.56 90 THR A N 1
ATOM 702 C CA . THR A 1 90 ? -8.053 13.381 -5.902 1.00 83.56 90 THR A CA 1
ATOM 703 C C . THR A 1 90 ? -9.494 13.179 -6.381 1.00 83.56 90 THR A C 1
ATOM 705 O O . THR A 1 90 ? -10.011 12.069 -6.288 1.00 83.56 90 THR A O 1
ATOM 708 N N . SER A 1 91 ? -10.145 14.211 -6.930 1.00 84.44 91 SER A N 1
ATOM 709 C CA . SER A 1 91 ? -11.516 14.119 -7.455 1.00 84.44 91 SER A CA 1
ATOM 710 C C . SER A 1 91 ? -11.597 13.453 -8.832 1.00 84.44 91 SER A C 1
ATOM 712 O O . SER A 1 91 ? -12.636 12.891 -9.175 1.00 84.44 91 SER A O 1
ATOM 714 N N . ALA A 1 92 ? -10.514 13.489 -9.615 1.00 88.00 92 ALA A N 1
ATOM 715 C CA . ALA A 1 92 ? -10.465 12.928 -10.967 1.00 88.00 92 ALA A CA 1
ATOM 716 C C . ALA A 1 92 ? -9.390 11.844 -11.159 1.00 88.00 92 ALA A C 1
ATOM 718 O O . ALA A 1 92 ? -9.388 11.165 -12.185 1.00 88.00 92 ALA A O 1
ATOM 719 N N . CYS A 1 93 ? -8.465 11.672 -10.208 1.00 91.06 93 CYS A N 1
ATOM 720 C CA . CYS A 1 93 ? -7.342 10.748 -10.329 1.00 91.06 93 CYS A CA 1
ATOM 721 C C . CYS A 1 93 ? -7.057 10.027 -9.007 1.00 91.06 93 CYS A C 1
ATOM 723 O O . CYS A 1 93 ? -6.868 10.652 -7.968 1.00 91.06 93 CYS A O 1
ATOM 725 N N . THR A 1 94 ? -6.958 8.699 -9.066 1.00 90.56 94 THR A N 1
ATOM 726 C CA . THR A 1 94 ? -6.665 7.823 -7.918 1.00 90.56 94 THR A CA 1
ATOM 727 C C . THR A 1 94 ? -5.227 7.305 -7.917 1.00 90.56 94 THR A C 1
ATOM 729 O O . THR A 1 94 ? -4.912 6.339 -7.225 1.00 90.56 94 THR A O 1
ATOM 732 N N . TYR A 1 95 ? -4.350 7.918 -8.716 1.00 94.06 95 TYR A N 1
ATOM 733 C CA . TYR A 1 95 ? -2.967 7.482 -8.843 1.00 94.06 95 TYR A CA 1
ATOM 734 C C . TYR A 1 95 ? -2.222 7.608 -7.512 1.00 94.06 95 TYR A C 1
ATOM 736 O O . TYR A 1 95 ? -2.147 8.693 -6.928 1.00 94.06 95 TYR A O 1
ATOM 744 N N . ALA A 1 96 ? -1.651 6.491 -7.077 1.00 94.81 96 ALA A N 1
ATOM 745 C CA . ALA A 1 96 ? -0.739 6.391 -5.955 1.00 94.81 96 ALA A CA 1
ATOM 746 C C . ALA A 1 96 ? 0.281 5.291 -6.257 1.00 94.81 96 ALA A C 1
ATOM 748 O O . ALA A 1 96 ? -0.086 4.226 -6.758 1.00 94.81 96 ALA A O 1
ATOM 749 N N . ALA A 1 97 ? 1.549 5.538 -5.953 1.00 96.06 97 ALA A N 1
ATOM 750 C CA . ALA A 1 97 ? 2.625 4.580 -6.152 1.00 96.06 97 ALA A CA 1
ATOM 751 C C . ALA A 1 97 ? 3.699 4.745 -5.074 1.00 96.06 97 ALA A C 1
ATOM 753 O O . ALA A 1 97 ? 3.922 5.852 -4.578 1.00 96.06 97 ALA A O 1
ATOM 754 N N . ASN A 1 98 ? 4.374 3.650 -4.737 1.00 95.38 98 ASN A N 1
ATOM 755 C CA . ASN A 1 98 ? 5.622 3.698 -3.984 1.00 95.38 98 ASN A CA 1
ATOM 756 C C . ASN A 1 98 ? 6.660 4.489 -4.801 1.00 95.38 98 ASN A C 1
ATOM 758 O O . ASN A 1 98 ? 6.679 4.377 -6.030 1.00 95.38 98 ASN A O 1
ATOM 762 N N . VAL A 1 99 ? 7.503 5.296 -4.152 1.00 94.06 99 VAL A N 1
ATOM 763 C CA . VAL A 1 99 ? 8.553 6.104 -4.807 1.00 94.06 99 VAL A CA 1
ATOM 764 C C . VAL A 1 99 ? 9.421 5.274 -5.762 1.00 94.06 99 VAL A C 1
ATOM 766 O O . VAL A 1 99 ? 9.780 5.751 -6.840 1.00 94.06 99 VAL A O 1
ATOM 769 N N . GLU A 1 100 ? 9.681 4.010 -5.429 1.00 89.31 100 GLU A N 1
ATOM 770 C CA . GLU A 1 100 ? 10.428 3.072 -6.273 1.00 89.31 100 GLU A CA 1
ATOM 771 C C . GLU A 1 100 ? 9.765 2.817 -7.635 1.00 89.31 100 GLU A C 1
ATOM 773 O O . GLU A 1 100 ? 10.445 2.639 -8.647 1.00 89.31 100 GLU A O 1
ATOM 778 N N . ARG A 1 101 ? 8.429 2.841 -7.676 1.00 93.12 101 ARG A N 1
ATOM 779 C CA . ARG A 1 101 ? 7.606 2.518 -8.848 1.00 93.12 101 ARG A CA 1
ATOM 780 C C . ARG A 1 101 ? 6.974 3.744 -9.509 1.00 93.12 101 ARG A C 1
ATOM 782 O O . ARG A 1 101 ? 6.559 3.657 -10.670 1.00 93.12 101 ARG A O 1
ATOM 789 N N . ALA A 1 102 ? 6.867 4.855 -8.789 1.00 93.94 102 ALA A N 1
ATOM 790 C CA . ALA A 1 102 ? 6.154 6.047 -9.215 1.00 93.94 102 ALA A CA 1
ATOM 791 C C . ALA A 1 102 ? 6.723 6.606 -10.522 1.00 93.94 102 ALA A C 1
ATOM 793 O O . ALA A 1 102 ? 7.904 6.930 -10.606 1.00 93.94 102 ALA A O 1
ATOM 794 N N . ILE A 1 103 ? 5.869 6.747 -11.535 1.00 91.75 103 ILE A N 1
ATOM 795 C CA . ILE A 1 103 ? 6.234 7.357 -12.811 1.00 91.75 103 ILE A CA 1
ATOM 796 C C . ILE A 1 103 ? 6.486 8.842 -12.601 1.00 91.75 103 ILE A C 1
ATOM 798 O O . ILE A 1 103 ? 5.626 9.549 -12.069 1.00 91.75 103 ILE A O 1
ATOM 802 N N . SER A 1 104 ? 7.644 9.302 -13.060 1.00 79.94 104 SER A N 1
ATOM 803 C CA . SER A 1 104 ? 8.008 10.705 -13.001 1.00 79.94 104 SER A CA 1
ATOM 804 C C . SER A 1 104 ? 7.712 11.403 -14.328 1.00 79.94 104 SER A C 1
ATOM 806 O O . SER A 1 104 ? 8.075 10.914 -15.401 1.00 79.94 104 SER A O 1
ATOM 808 N N . LEU A 1 105 ? 7.043 12.555 -14.262 1.00 86.88 105 LEU A N 1
ATOM 809 C CA . LEU A 1 105 ? 7.032 13.533 -15.346 1.00 86.88 105 LEU A CA 1
ATOM 810 C C . LEU A 1 105 ? 7.488 14.876 -14.776 1.00 86.88 105 LEU A C 1
ATOM 812 O O . LEU A 1 105 ? 6.949 15.300 -13.750 1.00 86.88 105 LEU A O 1
ATOM 816 N N . PRO A 1 106 ? 8.453 15.556 -15.420 1.00 83.56 106 PRO A N 1
ATOM 817 C CA . PRO A 1 106 ? 8.898 16.866 -14.965 1.00 83.56 106 PRO A CA 1
ATOM 818 C C . PRO A 1 106 ? 7.714 17.832 -14.876 1.00 83.56 106 PRO A C 1
ATOM 820 O O . PRO A 1 106 ? 6.832 17.845 -15.737 1.00 83.56 106 PRO A O 1
ATOM 823 N N . SER A 1 107 ? 7.704 18.650 -13.825 1.00 82.00 107 SER A N 1
ATOM 824 C CA . SER A 1 107 ? 6.733 19.736 -13.694 1.00 82.00 107 SER A CA 1
ATOM 825 C C . SER A 1 107 ? 6.804 20.672 -14.901 1.00 82.00 107 SER A C 1
ATOM 827 O O . SER A 1 107 ? 7.887 21.014 -15.370 1.00 82.00 107 SER A O 1
ATOM 829 N N . ALA A 1 108 ? 5.654 21.176 -15.351 1.00 74.94 108 ALA A N 1
ATOM 830 C CA . ALA A 1 108 ? 5.579 22.153 -16.442 1.00 74.94 108 ALA A CA 1
ATOM 831 C C . ALA A 1 108 ? 6.357 23.460 -16.167 1.00 74.94 108 ALA A C 1
ATOM 833 O O . ALA A 1 108 ? 6.591 24.243 -17.082 1.00 74.94 108 ALA A O 1
ATOM 834 N N . ARG A 1 109 ? 6.732 23.724 -14.907 1.00 72.75 109 ARG A N 1
ATOM 835 C CA . ARG A 1 109 ? 7.541 24.890 -14.507 1.00 72.75 109 ARG A CA 1
ATOM 836 C C . ARG A 1 109 ? 9.043 24.613 -14.488 1.00 72.75 109 ARG A C 1
ATOM 838 O O . ARG A 1 109 ? 9.825 25.535 -14.275 1.00 72.75 109 ARG A O 1
ATOM 845 N N . THR A 1 110 ? 9.444 23.360 -14.649 1.00 77.31 110 THR A N 1
ATOM 846 C CA . THR A 1 110 ? 10.842 22.957 -14.617 1.00 77.31 110 THR A CA 1
ATOM 847 C C . THR A 1 110 ? 11.511 23.364 -15.924 1.00 77.31 110 THR A C 1
ATOM 849 O O . THR A 1 110 ? 11.089 22.931 -16.992 1.00 77.31 110 THR A O 1
ATOM 852 N N . ALA A 1 111 ? 12.577 24.166 -15.847 1.00 80.88 111 ALA A N 1
ATOM 853 C CA . ALA A 1 111 ? 13.455 24.378 -16.995 1.00 80.88 111 ALA A CA 1
ATOM 854 C C . ALA A 1 111 ? 14.090 23.032 -17.366 1.00 80.88 111 ALA A C 1
ATOM 856 O O . ALA A 1 111 ? 14.788 22.442 -16.531 1.00 80.88 111 ALA A O 1
ATOM 857 N N . LEU A 1 112 ? 13.774 22.531 -18.560 1.00 86.69 112 LEU A N 1
ATOM 858 C CA . LEU A 1 112 ? 14.348 21.304 -19.103 1.00 86.69 112 LEU A CA 1
ATOM 859 C C . LEU A 1 112 ? 15.805 21.569 -19.506 1.00 86.69 112 LEU A C 1
ATOM 861 O O . LEU A 1 112 ? 16.129 22.705 -19.856 1.00 86.69 112 LEU A O 1
ATOM 865 N N . PRO A 1 113 ? 16.689 20.564 -19.424 1.00 88.19 113 PRO A N 1
ATOM 866 C CA . PRO A 1 113 ? 18.051 20.724 -19.881 1.00 88.19 113 PRO A CA 1
ATOM 867 C C . PRO A 1 113 ? 18.072 20.860 -21.406 1.00 88.19 113 PRO A C 1
ATOM 869 O O . PRO A 1 113 ? 17.330 20.165 -22.106 1.00 88.19 113 PRO A O 1
ATOM 872 N N . HIS A 1 114 ? 18.927 21.749 -21.894 1.00 90.50 114 HIS A N 1
ATOM 873 C CA . HIS A 1 114 ? 19.077 22.053 -23.320 1.00 90.50 114 HIS A CA 1
ATOM 874 C C . HIS A 1 114 ? 20.506 21.887 -23.820 1.00 90.50 114 HIS A C 1
ATOM 876 O O . HIS A 1 114 ? 20.712 21.814 -25.025 1.00 90.50 114 HIS A O 1
ATOM 882 N N . VAL A 1 115 ? 21.472 21.803 -22.907 1.00 90.81 115 VAL A N 1
ATOM 883 C CA . VAL A 1 115 ? 22.868 21.539 -23.245 1.00 90.81 115 VAL A CA 1
ATOM 884 C C . VAL A 1 115 ? 23.361 20.299 -22.529 1.00 90.81 115 VAL A C 1
ATOM 886 O O . VAL A 1 115 ? 22.951 19.972 -21.410 1.00 90.81 115 VAL A O 1
ATOM 889 N N . ALA A 1 116 ? 24.312 19.631 -23.154 1.00 87.19 116 ALA A N 1
ATOM 890 C CA . ALA A 1 116 ? 24.902 18.404 -22.671 1.00 87.19 116 ALA A CA 1
ATOM 891 C C . ALA A 1 116 ? 25.560 18.575 -21.275 1.00 87.19 116 ALA A C 1
ATOM 893 O O . ALA A 1 116 ? 25.789 17.604 -20.556 1.00 87.19 116 ALA A O 1
ATOM 894 N N . ASP A 1 117 ? 25.934 19.793 -20.867 1.00 90.44 117 ASP A N 1
ATOM 895 C CA . ASP A 1 117 ? 26.509 20.091 -19.542 1.00 90.44 117 ASP A CA 1
ATOM 896 C C . ASP A 1 117 ? 25.513 19.980 -18.384 1.00 90.44 117 ASP A C 1
ATOM 898 O O . ASP A 1 117 ? 25.926 19.878 -17.226 1.00 90.44 117 ASP A O 1
ATOM 902 N N . GLU A 1 118 ? 24.216 19.979 -18.667 1.00 91.38 118 GLU A N 1
ATOM 903 C CA . GLU A 1 118 ? 23.155 19.927 -17.658 1.00 91.38 118 GLU A CA 1
ATOM 904 C C . GLU A 1 118 ? 22.726 18.493 -17.327 1.00 91.38 118 GLU A C 1
ATOM 906 O O . GLU A 1 118 ? 21.841 18.279 -16.494 1.00 91.38 118 GLU A O 1
ATOM 911 N N . VAL A 1 119 ? 23.370 17.502 -17.946 1.00 92.12 119 VAL A N 1
ATOM 912 C CA . VAL A 1 119 ? 23.074 16.080 -17.769 1.00 92.12 119 VAL A CA 1
ATOM 913 C C . VAL A 1 119 ? 24.283 15.292 -17.285 1.00 92.12 119 VAL A C 1
ATOM 915 O O . VAL A 1 119 ? 25.437 15.689 -17.451 1.00 92.12 119 VAL A O 1
ATOM 918 N N . GLU A 1 120 ? 24.007 14.170 -16.636 1.00 90.69 120 GLU A N 1
ATOM 919 C CA . GLU A 1 120 ? 24.986 13.148 -16.304 1.00 90.69 120 GLU A CA 1
ATOM 920 C C . GLU A 1 120 ? 24.661 11.861 -17.063 1.00 90.69 120 GLU A C 1
ATOM 922 O O . GLU A 1 120 ? 23.497 11.509 -17.257 1.00 90.69 120 GLU A O 1
ATOM 927 N N . VAL A 1 121 ? 25.705 11.153 -17.490 1.00 86.62 121 VAL A N 1
ATOM 928 C CA . VAL A 1 121 ? 25.583 9.859 -18.162 1.00 86.62 121 VAL A CA 1
ATOM 929 C C . VAL A 1 121 ? 26.241 8.806 -17.292 1.00 86.62 121 VAL A C 1
ATOM 931 O O . VAL A 1 121 ? 27.396 8.947 -16.888 1.00 86.62 121 VAL A O 1
ATOM 934 N N . ARG A 1 122 ? 25.514 7.724 -17.034 1.00 86.56 122 ARG A N 1
ATOM 935 C CA . ARG A 1 122 ? 26.014 6.531 -16.356 1.00 86.56 122 ARG A CA 1
ATOM 936 C C . ARG A 1 122 ? 26.034 5.365 -17.327 1.00 86.56 122 ARG A C 1
ATOM 938 O O . ARG A 1 122 ? 25.075 5.144 -18.062 1.00 86.56 122 ARG A O 1
ATOM 945 N N . LEU A 1 123 ? 27.132 4.619 -17.333 1.00 80.12 123 LEU A N 1
ATOM 946 C CA . LEU A 1 123 ? 27.331 3.503 -18.249 1.00 80.12 123 LEU A CA 1
ATOM 947 C C . LEU A 1 123 ? 27.056 2.171 -17.545 1.00 80.12 123 LEU A C 1
ATOM 949 O O . LEU A 1 123 ? 27.578 1.911 -16.458 1.00 80.12 123 LEU A O 1
ATOM 953 N N . PHE A 1 124 ? 26.263 1.318 -18.190 1.00 76.94 124 PHE A N 1
ATOM 954 C CA . PHE A 1 124 ? 25.892 -0.010 -17.705 1.00 76.94 124 PHE A CA 1
ATOM 955 C C . PHE A 1 124 ? 26.235 -1.081 -18.737 1.00 76.94 124 PHE A C 1
ATOM 957 O O . PHE A 1 124 ? 26.003 -0.906 -19.935 1.00 76.94 124 PHE A O 1
ATOM 964 N N . GLY A 1 125 ? 26.751 -2.215 -18.266 1.00 69.31 125 GLY A N 1
ATOM 965 C CA . GLY A 1 125 ? 27.078 -3.362 -19.110 1.00 69.31 125 GLY A CA 1
ATOM 966 C C . GLY A 1 125 ? 26.721 -4.707 -18.461 1.00 69.31 125 GLY A C 1
ATOM 967 O O . GLY A 1 125 ? 26.413 -4.754 -17.267 1.00 69.31 125 GLY A O 1
ATOM 968 N N . PRO A 1 126 ? 26.732 -5.809 -19.237 1.00 59.72 126 PRO A N 1
ATOM 969 C CA . PRO A 1 126 ? 26.605 -7.180 -18.735 1.00 59.72 126 PRO A CA 1
ATOM 970 C C . PRO A 1 126 ? 27.590 -7.520 -17.604 1.00 59.72 126 PRO A C 1
ATOM 972 O O . PRO A 1 126 ? 28.755 -7.127 -17.639 1.00 59.72 126 PRO A O 1
ATOM 975 N N . SER A 1 127 ? 27.138 -8.341 -16.649 1.00 50.94 127 SER A N 1
ATOM 976 C CA . SER A 1 127 ? 27.993 -8.939 -15.613 1.00 50.94 127 SER A CA 1
ATOM 977 C C . SER A 1 127 ? 29.033 -9.910 -16.215 1.00 50.94 127 SER A C 1
ATOM 979 O O . SER A 1 127 ? 28.687 -10.687 -17.110 1.00 50.94 127 SER A O 1
ATOM 981 N N . PRO A 1 128 ? 30.273 -9.978 -15.685 1.00 47.28 128 PRO A N 1
ATOM 982 C CA . PRO A 1 128 ? 31.305 -10.914 -16.151 1.00 47.28 128 PRO A CA 1
ATOM 983 C C . PRO A 1 128 ? 30.936 -12.403 -16.015 1.00 47.28 128 PRO A C 1
ATOM 985 O O . PRO A 1 128 ? 31.531 -13.251 -16.674 1.00 47.28 128 PRO A O 1
ATOM 988 N N . THR A 1 129 ? 29.971 -12.758 -15.157 1.00 40.88 129 THR A N 1
ATOM 989 C CA . THR A 1 129 ? 29.605 -14.156 -14.852 1.00 40.88 129 THR A CA 1
ATOM 990 C C . THR A 1 129 ? 28.928 -14.906 -15.999 1.00 40.88 129 THR A C 1
ATOM 992 O O . THR A 1 129 ? 28.951 -16.136 -16.005 1.00 40.88 129 THR A O 1
ATOM 995 N N . SER A 1 130 ? 28.362 -14.206 -16.983 1.00 42.00 130 SER A N 1
ATOM 996 C CA . SER A 1 130 ? 27.756 -14.811 -18.181 1.00 42.00 130 SER A CA 1
ATOM 997 C C . SER A 1 130 ? 28.786 -15.194 -19.247 1.00 42.00 130 SER A C 1
ATOM 999 O O . SER A 1 130 ? 28.417 -15.703 -20.304 1.00 42.00 130 SER A O 1
ATOM 1001 N N . ILE A 1 131 ? 30.070 -14.921 -19.005 1.00 46.72 131 ILE A N 1
ATOM 1002 C CA . ILE A 1 131 ? 31.106 -14.956 -20.029 1.00 46.72 131 ILE A CA 1
ATOM 1003 C C . ILE A 1 131 ? 32.143 -16.009 -19.634 1.00 46.72 131 ILE A C 1
ATOM 1005 O O . ILE A 1 131 ? 32.727 -15.966 -18.554 1.00 46.72 131 ILE A O 1
ATOM 1009 N N . GLY A 1 132 ? 32.282 -17.026 -20.489 1.00 40.38 132 GLY A N 1
ATOM 1010 C CA . GLY A 1 132 ? 32.970 -18.281 -20.191 1.00 40.38 132 GLY A CA 1
ATOM 1011 C C . GLY A 1 132 ? 34.360 -18.100 -19.579 1.00 40.38 132 GLY A C 1
ATOM 1012 O O . GLY A 1 132 ? 35.179 -17.328 -20.069 1.00 40.38 132 GLY A O 1
ATOM 1013 N N . LYS A 1 133 ? 34.633 -18.862 -18.513 1.00 34.97 133 LYS A N 1
ATOM 1014 C CA . LYS A 1 133 ? 35.948 -18.943 -17.867 1.00 34.97 133 LYS A CA 1
ATOM 1015 C C . LYS A 1 133 ? 36.981 -19.502 -18.854 1.00 34.97 133 LYS A C 1
ATOM 1017 O O . LYS A 1 133 ? 37.128 -20.714 -18.982 1.00 34.97 133 LYS A O 1
ATOM 1022 N N . GLY A 1 134 ? 37.699 -18.613 -19.528 1.00 34.53 134 GLY A N 1
ATOM 1023 C CA . GLY A 1 134 ? 38.855 -18.911 -20.366 1.00 34.53 134 GLY A CA 1
ATOM 1024 C C . GLY A 1 134 ? 39.823 -17.733 -20.314 1.00 34.53 134 GLY A C 1
ATOM 1025 O O . GLY A 1 134 ? 39.416 -16.587 -20.463 1.00 34.53 134 GLY A O 1
ATOM 1026 N N . ALA A 1 135 ? 41.087 -18.015 -20.018 1.00 35.56 135 ALA A N 1
ATOM 1027 C CA . ALA A 1 135 ? 42.114 -17.029 -19.712 1.00 35.56 135 ALA A CA 1
ATOM 1028 C C . ALA A 1 135 ? 42.371 -15.996 -20.836 1.00 35.56 135 ALA A C 1
ATOM 1030 O O . ALA A 1 135 ? 42.297 -16.309 -22.021 1.00 35.56 135 ALA A O 1
ATOM 1031 N N . ALA A 1 136 ? 42.775 -14.792 -20.418 1.00 40.19 136 ALA A N 1
ATOM 1032 C CA . ALA A 1 136 ? 43.612 -13.831 -21.151 1.00 40.19 136 ALA A CA 1
ATOM 1033 C C . ALA A 1 136 ? 43.081 -13.103 -22.406 1.00 40.19 136 ALA A C 1
ATOM 1035 O O . ALA A 1 136 ? 43.845 -12.332 -22.979 1.00 40.19 136 ALA A O 1
ATOM 1036 N N . ASN A 1 137 ? 41.816 -13.230 -22.813 1.00 40.97 137 ASN A N 1
ATOM 1037 C CA . ASN A 1 137 ? 41.339 -12.543 -24.021 1.00 40.97 137 ASN A CA 1
ATOM 1038 C C . ASN A 1 137 ? 40.353 -11.422 -23.721 1.00 40.97 137 ASN A C 1
ATOM 1040 O O . ASN A 1 137 ? 39.395 -11.598 -22.973 1.00 40.97 137 ASN A O 1
ATOM 1044 N N . LEU A 1 138 ? 40.584 -10.279 -24.365 1.00 45.19 138 LEU A N 1
ATOM 1045 C CA . LEU A 1 138 ? 39.612 -9.215 -24.510 1.00 45.19 138 LEU A CA 1
ATOM 1046 C C . LEU A 1 138 ? 38.246 -9.793 -24.899 1.00 45.19 138 LEU A C 1
ATOM 1048 O O . LEU A 1 138 ? 38.078 -10.352 -25.985 1.00 45.19 138 LEU A O 1
ATOM 1052 N N . ILE A 1 139 ? 37.269 -9.659 -24.011 1.00 48.56 139 ILE A N 1
ATOM 1053 C CA . ILE A 1 139 ? 35.927 -10.178 -24.241 1.00 48.56 139 ILE A CA 1
ATOM 1054 C C . ILE A 1 139 ? 35.224 -9.216 -25.196 1.00 48.56 139 ILE A C 1
ATOM 1056 O O . ILE A 1 139 ? 34.998 -8.063 -24.845 1.00 48.56 139 ILE A O 1
ATOM 1060 N N . THR A 1 140 ? 34.896 -9.676 -26.404 1.00 50.19 140 THR A N 1
ATOM 1061 C CA . THR A 1 140 ? 34.153 -8.888 -27.398 1.00 50.19 140 THR A CA 1
ATOM 1062 C C . THR A 1 140 ? 32.711 -9.376 -27.467 1.00 50.19 140 THR A C 1
ATOM 1064 O O . THR A 1 140 ? 32.479 -10.545 -27.771 1.00 50.19 140 THR A O 1
ATOM 1067 N N . GLY A 1 141 ? 31.749 -8.497 -27.189 1.00 56.66 141 GLY A N 1
ATOM 1068 C CA . GLY A 1 141 ? 30.319 -8.802 -27.255 1.00 56.66 141 GLY A CA 1
ATOM 1069 C C . GLY A 1 141 ? 29.484 -8.063 -26.209 1.00 56.66 141 GLY A C 1
ATOM 1070 O O . GLY A 1 141 ? 29.938 -7.819 -25.094 1.00 56.66 141 GLY A O 1
ATOM 1071 N N . GLY A 1 142 ? 28.241 -7.739 -26.572 1.00 67.31 142 GLY A N 1
ATOM 1072 C CA . GLY A 1 142 ? 27.241 -7.143 -25.680 1.00 67.31 142 GLY A CA 1
ATOM 1073 C C . GLY A 1 142 ? 26.942 -5.672 -25.977 1.00 67.31 142 GLY A C 1
ATOM 1074 O O . GLY A 1 142 ? 27.722 -4.984 -26.640 1.00 67.31 142 GLY A O 1
ATOM 1075 N N . THR A 1 143 ? 25.798 -5.204 -25.474 1.00 73.88 143 THR A N 1
ATOM 1076 C CA . THR A 1 143 ? 25.338 -3.813 -25.600 1.00 73.88 143 THR A CA 1
ATOM 1077 C C . THR A 1 143 ? 25.766 -3.002 -24.378 1.00 73.88 143 THR A C 1
ATOM 1079 O O . THR A 1 143 ? 25.415 -3.343 -23.245 1.00 73.88 143 THR A O 1
ATOM 1082 N N . LEU A 1 144 ? 26.502 -1.916 -24.613 1.00 76.50 144 LEU A N 1
ATOM 1083 C CA . LEU A 1 144 ? 26.723 -0.864 -23.625 1.00 76.50 144 LEU A CA 1
ATOM 1084 C C . LEU A 1 144 ? 25.467 0.003 -23.553 1.00 76.50 144 LEU A C 1
ATOM 1086 O O . LEU A 1 144 ? 24.976 0.448 -24.587 1.00 76.50 144 LEU A O 1
ATOM 1090 N N . HIS A 1 145 ? 24.969 0.269 -22.352 1.00 81.88 145 HIS A N 1
ATOM 1091 C CA . HIS A 1 145 ? 23.834 1.163 -22.156 1.00 81.88 145 HIS A CA 1
ATOM 1092 C C . HIS A 1 145 ? 24.316 2.464 -21.521 1.00 81.88 145 HIS A C 1
ATOM 1094 O O . HIS A 1 145 ? 24.868 2.453 -20.420 1.00 81.88 145 HIS A O 1
ATOM 1100 N N . ALA A 1 146 ? 24.110 3.581 -22.213 1.00 86.62 146 ALA A N 1
ATOM 1101 C CA . ALA A 1 146 ? 24.330 4.918 -21.684 1.00 86.62 146 ALA A CA 1
ATOM 1102 C C . ALA A 1 146 ? 23.010 5.458 -21.130 1.00 86.62 146 ALA A C 1
ATOM 1104 O O . ALA A 1 146 ? 22.078 5.727 -21.880 1.00 86.62 146 ALA A O 1
ATOM 1105 N N . VAL A 1 147 ? 22.927 5.586 -19.811 1.00 89.50 147 VAL A N 1
ATOM 1106 C CA . VAL A 1 147 ? 21.749 6.073 -19.091 1.00 89.50 147 VAL A CA 1
ATOM 1107 C C . VAL A 1 147 ? 21.971 7.535 -18.744 1.00 89.50 147 VAL A C 1
ATOM 1109 O O . VAL A 1 147 ? 22.895 7.861 -18.003 1.00 89.50 147 VAL A O 1
ATOM 1112 N N . LEU A 1 148 ? 21.138 8.409 -19.290 1.00 93.12 148 LEU A N 1
ATOM 1113 C CA . LEU A 1 148 ? 21.312 9.853 -19.265 1.00 93.12 148 LEU A CA 1
ATOM 1114 C C . LEU A 1 148 ? 20.187 10.487 -18.442 1.00 93.12 148 LEU A C 1
ATOM 1116 O O . LEU A 1 148 ? 19.010 10.316 -18.761 1.00 93.12 148 LEU A O 1
ATOM 1120 N N . ILE A 1 149 ? 20.551 11.197 -17.375 1.00 93.62 149 ILE A N 1
ATOM 1121 C CA . ILE A 1 149 ? 19.611 11.904 -16.493 1.00 93.62 149 ILE A CA 1
ATOM 1122 C C . ILE A 1 149 ? 20.069 13.345 -16.273 1.00 93.62 149 ILE A C 1
ATOM 1124 O O . ILE A 1 149 ? 21.234 13.682 -16.479 1.00 93.62 149 ILE A O 1
ATOM 1128 N N . ARG A 1 150 ? 19.166 14.219 -15.829 1.00 92.88 150 ARG A N 1
ATOM 1129 C CA . ARG A 1 150 ? 19.518 15.600 -15.492 1.00 92.88 150 ARG A CA 1
ATOM 1130 C C . ARG A 1 150 ? 20.436 15.636 -14.269 1.00 92.88 150 ARG A C 1
ATOM 1132 O O . ARG A 1 150 ? 20.193 14.938 -13.287 1.00 92.88 150 ARG A O 1
ATOM 1139 N N . LYS A 1 151 ? 21.452 16.503 -14.283 1.00 90.94 151 LYS A N 1
ATOM 1140 C CA . LYS A 1 151 ? 22.281 16.751 -13.096 1.00 90.94 151 LYS A CA 1
ATOM 1141 C C . LYS A 1 151 ? 21.418 17.213 -11.923 1.00 90.94 151 LYS A C 1
ATOM 1143 O O . LYS A 1 151 ? 20.642 18.159 -12.047 1.00 90.94 151 LYS A O 1
ATOM 1148 N N . GLY A 1 152 ? 21.609 16.563 -10.779 1.00 88.38 152 GLY A N 1
ATOM 1149 C CA . GLY A 1 152 ? 20.863 16.824 -9.548 1.00 88.38 152 GLY A CA 1
ATOM 1150 C C . GLY A 1 152 ? 19.638 15.929 -9.353 1.00 88.38 152 GLY A C 1
ATOM 1151 O O . GLY A 1 152 ? 19.189 15.798 -8.215 1.00 88.38 152 GLY A O 1
ATOM 1152 N N . ASP A 1 153 ? 19.143 15.267 -10.404 1.00 91.44 153 ASP A N 1
ATOM 1153 C CA . ASP A 1 153 ? 18.115 14.240 -10.249 1.00 91.44 153 ASP A CA 1
ATOM 1154 C C . ASP A 1 153 ? 18.726 12.951 -9.683 1.00 91.44 153 ASP A C 1
ATOM 1156 O O . ASP A 1 153 ? 19.889 12.614 -9.912 1.00 91.44 153 ASP A O 1
ATOM 1160 N N . VAL A 1 154 ? 17.921 12.204 -8.929 1.00 92.44 154 VAL A N 1
ATOM 1161 C CA . VAL A 1 154 ? 18.334 10.922 -8.352 1.00 92.44 154 VAL A CA 1
ATOM 1162 C C . VAL A 1 154 ? 17.947 9.800 -9.306 1.00 92.44 154 VAL A C 1
ATOM 1164 O O . VAL A 1 154 ? 16.773 9.650 -9.642 1.00 92.44 154 VAL A O 1
ATOM 1167 N N . LEU A 1 155 ? 18.918 8.986 -9.722 1.00 89.94 155 LEU A N 1
ATOM 1168 C CA . LEU A 1 155 ? 18.663 7.797 -10.533 1.00 89.94 155 LEU A CA 1
ATOM 1169 C C . LEU A 1 155 ? 17.873 6.751 -9.733 1.00 89.94 155 LEU A C 1
ATOM 1171 O O . LEU A 1 155 ? 18.256 6.410 -8.616 1.00 89.94 155 LEU A O 1
ATOM 1175 N N . ASN A 1 156 ? 16.812 6.200 -10.320 1.00 90.19 156 ASN A N 1
ATOM 1176 C CA . ASN A 1 156 ? 16.057 5.103 -9.727 1.00 90.19 156 ASN A CA 1
ATOM 1177 C C . ASN A 1 156 ? 16.583 3.764 -10.264 1.00 90.19 156 ASN A C 1
ATOM 1179 O O . ASN A 1 156 ? 16.306 3.369 -11.399 1.00 90.19 156 ASN A O 1
ATOM 1183 N N . GLU A 1 157 ? 17.334 3.050 -9.427 1.00 85.94 157 GLU A N 1
ATOM 1184 C CA . GLU A 1 157 ? 17.973 1.785 -9.800 1.00 85.94 157 GLU A CA 1
ATOM 1185 C C . GLU A 1 157 ? 16.966 0.702 -10.198 1.00 85.94 157 GLU A C 1
ATOM 1187 O O . GLU A 1 157 ? 17.232 -0.073 -11.111 1.00 85.94 157 GLU A O 1
ATOM 1192 N N . ILE A 1 158 ? 15.785 0.660 -9.577 1.00 85.31 158 ILE A N 1
ATOM 1193 C CA . ILE A 1 158 ? 14.744 -0.327 -9.895 1.00 85.31 158 ILE A CA 1
ATOM 1194 C C . ILE A 1 158 ? 14.219 -0.110 -11.316 1.00 85.31 158 ILE A C 1
ATOM 1196 O O . ILE A 1 158 ? 14.108 -1.064 -12.093 1.00 85.31 158 ILE A O 1
ATOM 1200 N N . LYS A 1 159 ? 13.946 1.145 -11.689 1.00 88.75 159 LYS A N 1
ATOM 1201 C CA . LYS A 1 159 ? 13.510 1.500 -13.045 1.00 88.75 159 LYS A CA 1
ATOM 1202 C C . LYS A 1 159 ? 14.583 1.179 -14.075 1.00 88.75 159 LYS A C 1
ATOM 1204 O O . LYS A 1 159 ? 14.287 0.505 -15.061 1.00 88.75 159 LYS A O 1
ATOM 1209 N N . VAL A 1 160 ? 15.824 1.595 -13.819 1.00 85.75 160 VAL A N 1
ATOM 1210 C CA . VAL A 1 160 ? 16.975 1.299 -14.685 1.00 85.75 160 VAL A CA 1
ATOM 1211 C C . VAL A 1 160 ? 17.127 -0.206 -14.862 1.00 85.75 160 VAL A C 1
ATOM 1213 O O . VAL A 1 160 ? 17.170 -0.695 -15.988 1.00 85.75 160 VAL A O 1
ATOM 1216 N N . ASN A 1 161 ? 17.112 -0.964 -13.766 1.00 81.25 161 ASN A N 1
ATOM 1217 C CA . ASN A 1 161 ? 17.295 -2.405 -13.812 1.00 81.25 161 ASN A CA 1
ATOM 1218 C C . ASN A 1 161 ? 16.198 -3.102 -14.610 1.00 81.25 161 ASN A C 1
ATOM 1220 O O . ASN A 1 161 ? 16.490 -4.054 -15.324 1.00 81.25 161 ASN A O 1
ATOM 1224 N N . LYS A 1 162 ? 14.954 -2.621 -14.547 1.00 81.12 162 LYS A N 1
ATOM 1225 C CA . LYS A 1 162 ? 13.858 -3.152 -15.365 1.00 81.12 162 LYS A CA 1
ATOM 1226 C C . LYS A 1 162 ? 14.026 -2.860 -16.853 1.00 81.12 162 LYS A C 1
ATOM 1228 O O . LYS A 1 162 ? 13.784 -3.762 -17.654 1.00 81.12 162 LYS A O 1
ATOM 1233 N N . GLN A 1 163 ? 14.470 -1.655 -17.219 1.00 82.19 163 GLN A N 1
ATOM 1234 C CA . GLN A 1 163 ? 14.784 -1.334 -18.617 1.00 82.19 163 GLN A CA 1
ATOM 1235 C C . GLN A 1 163 ? 15.906 -2.246 -19.133 1.00 82.19 163 GLN A C 1
ATOM 1237 O O . GLN A 1 163 ? 15.752 -2.903 -20.159 1.00 82.19 163 GLN A O 1
ATOM 1242 N N . LEU A 1 164 ? 16.984 -2.399 -18.362 1.00 76.25 164 LEU A N 1
ATOM 1243 C CA . LEU A 1 164 ? 18.143 -3.210 -18.749 1.00 76.25 164 LEU A CA 1
ATOM 1244 C C . LEU A 1 164 ? 17.866 -4.727 -18.719 1.00 76.25 164 LEU A C 1
ATOM 1246 O O . LEU A 1 164 ? 18.367 -5.467 -19.563 1.00 76.25 164 LEU A O 1
ATOM 1250 N N . ALA A 1 165 ? 17.038 -5.214 -17.791 1.00 69.19 165 ALA A N 1
ATOM 1251 C CA . ALA A 1 165 ? 16.631 -6.620 -17.735 1.00 69.19 165 ALA A CA 1
ATOM 1252 C C . ALA A 1 165 ? 15.719 -7.004 -18.906 1.00 69.19 165 ALA A C 1
ATOM 1254 O O . ALA A 1 165 ? 15.805 -8.128 -19.398 1.00 69.19 165 ALA A O 1
ATOM 1255 N N . SER A 1 166 ? 14.886 -6.077 -19.398 1.00 61.22 166 SER A N 1
ATOM 1256 C CA . SER A 1 166 ? 14.111 -6.295 -20.627 1.00 61.22 166 SER A CA 1
ATOM 1257 C C . SER A 1 166 ? 15.005 -6.478 -21.864 1.00 61.22 166 SER A C 1
ATOM 1259 O O . SER A 1 166 ? 14.619 -7.179 -22.796 1.00 61.22 166 SER A O 1
ATOM 1261 N N . ALA A 1 167 ? 16.239 -5.960 -21.813 1.00 55.22 167 ALA A N 1
ATOM 1262 C CA . ALA A 1 167 ? 17.301 -6.198 -22.789 1.00 55.22 167 ALA A CA 1
ATOM 1263 C C . ALA A 1 167 ? 18.142 -7.469 -22.503 1.00 55.22 167 ALA A C 1
ATOM 1265 O O . ALA A 1 167 ? 19.132 -7.726 -23.186 1.00 55.22 167 ALA A O 1
ATOM 1266 N N . GLY A 1 168 ? 17.760 -8.292 -21.514 1.00 52.69 168 GLY A N 1
ATOM 1267 C CA . GLY A 1 168 ? 18.381 -9.592 -21.224 1.00 52.69 168 GLY A CA 1
ATOM 1268 C C . GLY A 1 168 ? 19.621 -9.554 -20.324 1.00 52.69 168 GLY A C 1
ATOM 1269 O O . GLY A 1 168 ? 20.404 -10.505 -20.335 1.00 52.69 168 GLY A O 1
ATOM 1270 N N . LEU A 1 169 ? 19.826 -8.483 -19.549 1.00 54.00 169 LEU A N 1
ATOM 1271 C CA . LEU A 1 169 ? 21.036 -8.278 -18.744 1.00 54.00 169 LEU A CA 1
ATOM 1272 C C . LEU A 1 169 ? 20.777 -8.328 -17.229 1.00 54.00 169 LEU A C 1
ATOM 1274 O O . LEU A 1 169 ? 19.729 -7.907 -16.747 1.00 54.00 169 LEU A O 1
ATOM 1278 N N . THR A 1 170 ? 21.777 -8.778 -16.459 1.00 54.69 170 THR A N 1
ATOM 1279 C CA . THR A 1 170 ? 21.927 -8.406 -15.040 1.00 54.69 170 THR A CA 1
ATOM 1280 C C . THR A 1 170 ? 22.795 -7.150 -14.981 1.00 54.69 170 THR A C 1
ATOM 1282 O O . THR A 1 170 ? 24.018 -7.267 -15.131 1.00 54.69 170 THR A O 1
ATOM 1285 N N . PRO A 1 171 ? 22.199 -5.960 -14.842 1.00 53.88 171 PRO A N 1
ATOM 1286 C CA . PRO A 1 171 ? 22.938 -4.715 -14.936 1.00 53.88 171 PRO A CA 1
ATOM 1287 C C . PRO A 1 171 ? 23.889 -4.556 -13.755 1.00 53.88 171 PRO A C 1
ATOM 1289 O O . PRO A 1 171 ? 23.522 -4.766 -12.600 1.00 53.88 171 PRO A O 1
ATOM 1292 N N . GLN A 1 172 ? 25.122 -4.178 -14.061 1.00 53.00 172 GLN A N 1
ATOM 1293 C CA . GLN A 1 172 ? 26.068 -3.648 -13.093 1.00 53.00 172 GLN A CA 1
ATOM 1294 C C . GLN A 1 172 ? 26.583 -2.315 -13.638 1.00 53.00 172 GLN A C 1
ATOM 1296 O O . GLN A 1 172 ? 26.795 -2.205 -14.856 1.00 53.00 172 GLN A O 1
ATOM 1301 N N . PRO A 1 173 ? 26.775 -1.297 -12.779 1.00 55.72 173 PRO A N 1
ATOM 1302 C CA . PRO A 1 173 ? 27.539 -0.124 -13.168 1.00 55.72 173 PRO A CA 1
ATOM 1303 C C . PRO A 1 173 ? 28.876 -0.585 -13.741 1.00 55.72 173 PRO A C 1
ATOM 1305 O O . PRO A 1 173 ? 29.500 -1.501 -13.196 1.00 55.72 173 PRO A O 1
ATOM 1308 N N . VAL A 1 174 ? 29.318 0.024 -14.839 1.00 53.97 174 VAL A N 1
ATOM 1309 C CA . VAL A 1 174 ? 30.652 -0.264 -15.367 1.00 53.97 174 VAL A CA 1
ATOM 1310 C C . VAL A 1 174 ? 31.675 0.191 -14.322 1.00 53.97 174 VAL A C 1
ATOM 1312 O O . VAL A 1 174 ? 31.897 1.387 -14.136 1.00 53.97 174 VAL A O 1
ATOM 1315 N N . GLN A 1 175 ? 32.249 -0.773 -13.596 1.00 50.78 175 GLN A N 1
ATOM 1316 C CA . GLN A 1 175 ? 33.244 -0.516 -12.559 1.00 50.78 175 GLN A CA 1
ATOM 1317 C C . GLN A 1 175 ? 34.609 -0.238 -13.184 1.00 50.78 175 GLN A C 1
ATOM 1319 O O . GLN A 1 175 ? 35.035 -0.922 -14.119 1.00 50.78 175 GLN A O 1
ATOM 1324 N N . LEU A 1 176 ? 35.305 0.753 -12.628 1.00 46.41 176 LEU A N 1
ATOM 1325 C CA . LEU A 1 176 ? 36.706 0.993 -12.931 1.00 46.41 176 LEU A CA 1
ATOM 1326 C C . LEU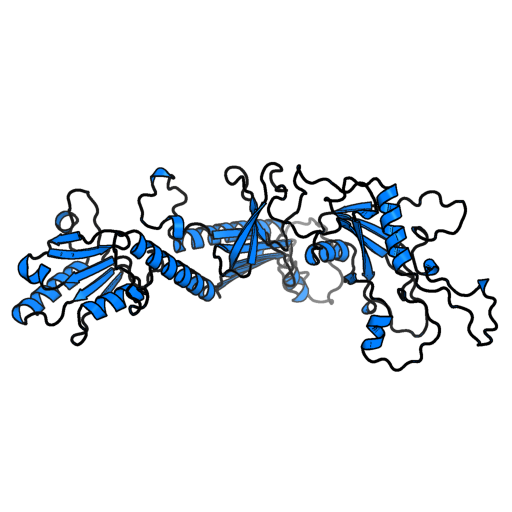 A 1 176 ? 37.538 -0.163 -12.378 1.00 46.41 176 LEU A C 1
ATOM 1328 O O . LEU A 1 176 ? 37.299 -0.678 -11.286 1.00 46.41 176 LEU A O 1
ATOM 1332 N N . TRP A 1 177 ? 38.549 -0.571 -13.135 1.00 43.06 177 TRP A N 1
ATOM 1333 C CA . TRP A 1 177 ? 39.432 -1.662 -12.741 1.00 43.06 177 TRP A CA 1
ATOM 1334 C C . TRP A 1 177 ? 40.131 -1.412 -11.381 1.00 43.06 177 TRP A C 1
ATOM 1336 O O . TRP A 1 177 ? 40.325 -2.346 -10.599 1.00 43.06 177 TRP A O 1
ATOM 1346 N N . SER A 1 178 ? 40.448 -0.152 -11.061 1.00 41.47 178 SER A N 1
ATOM 1347 C CA . SER A 1 178 ? 41.026 0.260 -9.773 1.00 41.47 178 SER A CA 1
ATOM 1348 C C . SER A 1 178 ? 40.148 -0.097 -8.561 1.00 41.47 178 SER A C 1
ATOM 1350 O O . SER A 1 178 ? 40.664 -0.299 -7.459 1.00 41.47 178 SER A O 1
ATOM 1352 N N . ASP A 1 179 ? 38.838 -0.265 -8.755 1.00 39.94 179 ASP A N 1
ATOM 1353 C CA . ASP A 1 179 ? 37.905 -0.687 -7.707 1.00 39.94 179 ASP A CA 1
ATOM 1354 C C . ASP A 1 179 ? 37.810 -2.214 -7.569 1.00 39.94 179 ASP A C 1
ATOM 1356 O O . ASP A 1 179 ? 37.604 -2.720 -6.465 1.00 39.94 179 ASP A O 1
ATOM 1360 N N . VAL A 1 180 ? 38.056 -2.962 -8.650 1.00 43.62 180 VAL A N 1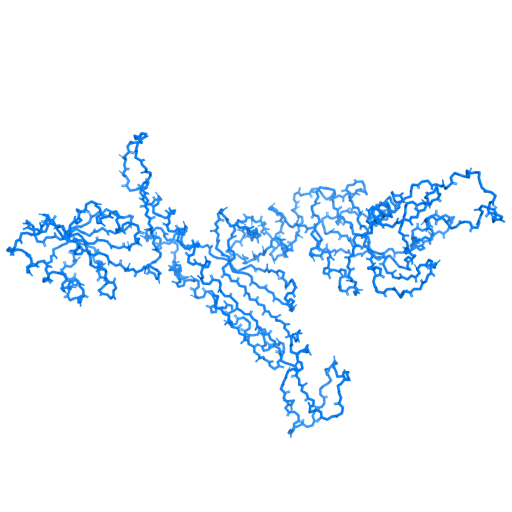
ATOM 1361 C CA . VAL A 1 180 ? 38.067 -4.437 -8.660 1.00 43.62 180 VAL A CA 1
ATOM 1362 C C . VAL A 1 180 ? 39.324 -4.995 -7.975 1.00 43.62 180 VAL A C 1
ATOM 1364 O O . VAL A 1 180 ? 39.243 -5.969 -7.227 1.00 43.62 180 VAL A O 1
ATOM 1367 N N . VAL A 1 181 ? 40.491 -4.361 -8.152 1.00 43.03 181 VAL A N 1
ATOM 1368 C CA . VAL A 1 181 ? 41.767 -4.820 -7.550 1.00 43.03 181 VAL A CA 1
ATOM 1369 C C . VAL A 1 181 ? 41.804 -4.686 -6.032 1.00 43.03 181 VAL A C 1
ATOM 1371 O O . VAL A 1 181 ? 42.428 -5.508 -5.358 1.00 43.03 181 VAL A O 1
ATOM 1374 N N . ARG A 1 182 ? 41.077 -3.720 -5.456 1.00 43.28 182 ARG A N 1
ATOM 1375 C CA . ARG A 1 182 ? 40.980 -3.566 -3.994 1.00 43.28 182 ARG A CA 1
ATOM 1376 C C . ARG A 1 182 ? 40.350 -4.776 -3.288 1.00 43.28 182 ARG A C 1
ATOM 1378 O O . ARG A 1 182 ? 40.468 -4.878 -2.071 1.00 43.28 182 ARG A O 1
ATOM 1385 N N . GLN A 1 183 ? 39.743 -5.712 -4.026 1.00 40.81 183 GLN A N 1
ATOM 1386 C CA . GLN A 1 183 ? 39.140 -6.944 -3.501 1.00 40.81 183 GLN A CA 1
ATOM 1387 C C . GLN A 1 183 ? 40.076 -8.174 -3.514 1.00 40.81 183 GLN A C 1
ATOM 1389 O O . GLN A 1 183 ? 39.602 -9.304 -3.413 1.00 40.81 183 GLN A O 1
ATOM 1394 N N . GLY A 1 184 ? 41.401 -7.977 -3.560 1.00 35.62 184 GLY A N 1
ATOM 1395 C CA . GLY A 1 184 ? 42.371 -8.995 -3.122 1.00 35.62 184 GLY A CA 1
ATOM 1396 C C . GLY A 1 184 ? 42.979 -9.890 -4.207 1.00 35.62 184 GLY A C 1
ATOM 1397 O O . GLY A 1 184 ? 43.261 -11.056 -3.939 1.00 35.62 184 GLY A O 1
ATOM 1398 N N . ALA A 1 185 ? 43.207 -9.373 -5.416 1.00 40.78 185 ALA A N 1
ATOM 1399 C CA . ALA A 1 185 ? 44.021 -10.062 -6.420 1.00 40.78 185 ALA A CA 1
ATOM 1400 C C . ALA A 1 185 ? 45.480 -9.566 -6.365 1.00 40.78 185 ALA A C 1
ATOM 1402 O O . ALA A 1 185 ? 45.743 -8.407 -6.678 1.00 40.78 185 ALA A O 1
ATOM 1403 N N . ASP A 1 186 ? 46.418 -10.443 -5.992 1.00 33.75 186 ASP A N 1
ATOM 1404 C CA . ASP A 1 186 ? 47.865 -10.185 -6.070 1.00 33.75 186 ASP A CA 1
ATOM 1405 C C . ASP A 1 186 ? 48.325 -10.216 -7.538 1.00 33.75 186 ASP A C 1
ATOM 1407 O O . ASP A 1 186 ? 48.464 -11.285 -8.140 1.00 33.75 186 ASP A O 1
ATOM 1411 N N . TRP A 1 187 ? 48.543 -9.040 -8.132 1.00 40.47 187 TRP A N 1
ATOM 1412 C CA . TRP A 1 187 ? 49.207 -8.870 -9.432 1.00 40.47 187 TRP A CA 1
ATOM 1413 C C . TRP A 1 187 ? 49.818 -7.454 -9.564 1.00 40.47 187 TRP A C 1
ATOM 1415 O O . TRP A 1 187 ? 49.330 -6.537 -8.913 1.00 40.47 187 TRP A O 1
ATOM 1425 N N . ASP A 1 188 ? 50.862 -7.271 -10.389 1.00 33.81 188 ASP A N 1
ATOM 1426 C CA . ASP A 1 188 ? 51.713 -6.056 -10.525 1.00 33.81 188 ASP A CA 1
ATOM 1427 C C . ASP A 1 188 ? 51.297 -5.109 -11.698 1.00 33.81 188 ASP A C 1
ATOM 1429 O O . ASP A 1 188 ? 50.818 -5.589 -12.728 1.00 33.81 188 ASP A O 1
ATOM 1433 N N . TRP A 1 189 ? 51.443 -3.774 -11.548 1.00 39.44 189 TRP A N 1
ATOM 1434 C CA . TRP A 1 189 ? 50.486 -2.735 -12.025 1.00 39.44 189 TRP A CA 1
ATOM 1435 C C . TRP A 1 189 ? 50.983 -1.538 -12.875 1.00 39.44 189 TRP A C 1
ATOM 1437 O O . TRP A 1 189 ? 50.225 -0.589 -13.056 1.00 39.44 189 TRP A O 1
ATOM 1447 N N . VAL A 1 190 ? 52.200 -1.492 -13.419 1.00 36.66 190 VAL A N 1
ATOM 1448 C CA . VAL A 1 190 ? 52.764 -0.177 -13.828 1.00 36.66 190 VAL A CA 1
ATOM 1449 C C . VAL A 1 190 ? 52.118 0.507 -15.065 1.00 36.66 190 VAL A C 1
ATOM 1451 O O . VAL A 1 190 ? 52.188 1.730 -15.147 1.00 36.66 190 VAL A O 1
ATOM 1454 N N . GLU A 1 191 ? 51.442 -0.186 -16.000 1.00 44.97 191 GLU A N 1
ATOM 1455 C CA . GLU A 1 191 ? 51.097 0.426 -17.314 1.00 44.97 191 GLU A CA 1
ATOM 1456 C C . GLU A 1 191 ? 49.720 0.075 -17.939 1.00 44.97 191 GLU A C 1
ATOM 1458 O O . GLU A 1 191 ? 49.610 -0.009 -19.163 1.00 44.97 191 GLU A O 1
ATOM 1463 N N . ARG A 1 192 ? 48.635 -0.133 -17.174 1.00 47.06 192 ARG A N 1
ATOM 1464 C CA . ARG A 1 192 ? 47.311 -0.426 -17.785 1.00 47.06 192 ARG A CA 1
ATOM 1465 C C . ARG A 1 192 ? 46.330 0.758 -17.694 1.00 47.06 192 ARG A C 1
ATOM 1467 O O . ARG A 1 192 ? 46.155 1.276 -16.595 1.00 47.06 192 ARG A O 1
ATOM 1474 N N . PRO A 1 193 ? 45.652 1.155 -18.796 1.00 45.09 193 PRO A N 1
ATOM 1475 C CA . PRO A 1 193 ? 44.680 2.248 -18.766 1.00 45.09 193 PRO A CA 1
ATOM 1476 C C . PRO A 1 193 ? 43.443 1.882 -17.933 1.00 45.09 193 PRO A C 1
ATOM 1478 O O . PRO A 1 193 ? 42.965 0.743 -17.969 1.00 45.09 193 PRO A O 1
ATOM 1481 N N . GLU A 1 194 ? 42.922 2.851 -17.181 1.00 47.53 194 GLU A N 1
ATOM 1482 C CA . GLU A 1 194 ? 41.718 2.701 -16.359 1.00 47.53 194 GLU A CA 1
ATOM 1483 C C . GLU A 1 194 ? 40.477 2.598 -17.261 1.00 47.53 194 GLU A C 1
ATOM 1485 O O . GLU A 1 194 ? 39.970 3.606 -17.723 1.00 47.53 194 GLU A O 1
ATOM 1490 N N . GLY A 1 195 ? 39.964 1.396 -17.549 1.00 48.06 195 GLY A N 1
ATOM 1491 C CA . GLY A 1 195 ? 38.760 1.254 -18.379 1.00 48.06 195 GLY A CA 1
ATOM 1492 C C . GLY A 1 195 ? 38.097 -0.123 -18.340 1.00 48.06 195 GLY A C 1
ATOM 1493 O O . GLY A 1 195 ? 38.604 -1.034 -17.678 1.00 48.06 195 GLY A O 1
ATOM 1494 N N . PRO A 1 196 ? 36.946 -0.289 -19.022 1.00 49.72 196 PRO A N 1
ATOM 1495 C CA . PRO A 1 196 ? 36.194 -1.540 -19.010 1.00 49.72 196 PRO A CA 1
ATOM 1496 C C . PRO A 1 196 ? 36.970 -2.672 -19.697 1.00 49.72 196 PRO A C 1
ATOM 1498 O O . PRO A 1 196 ? 37.536 -2.501 -20.771 1.00 49.72 196 PRO A O 1
ATOM 1501 N N . LEU A 1 197 ? 36.939 -3.871 -19.110 1.00 50.97 197 LEU A N 1
ATOM 1502 C CA . LEU A 1 197 ? 37.565 -5.085 -19.665 1.00 50.97 197 LEU A CA 1
ATOM 1503 C C . LEU A 1 197 ? 36.776 -5.736 -20.821 1.00 50.97 197 LEU A C 1
ATOM 1505 O O . LEU A 1 197 ? 37.096 -6.852 -21.239 1.00 50.97 197 LEU A O 1
ATOM 1509 N N . VAL A 1 198 ? 35.728 -5.072 -21.309 1.00 55.56 198 VAL A N 1
ATOM 1510 C CA . VAL A 1 198 ? 34.774 -5.604 -22.287 1.00 55.56 198 VAL A CA 1
ATOM 1511 C C . VAL A 1 198 ? 34.757 -4.694 -23.509 1.00 55.56 198 VAL A C 1
ATOM 1513 O O . VAL A 1 198 ? 34.567 -3.488 -23.380 1.00 55.56 198 VAL A O 1
ATOM 1516 N N . ARG A 1 199 ? 34.925 -5.283 -24.695 1.00 62.81 199 ARG A N 1
ATOM 1517 C CA . ARG A 1 199 ? 34.695 -4.625 -25.980 1.00 62.81 199 ARG A CA 1
ATOM 1518 C C . ARG A 1 199 ? 33.227 -4.779 -26.363 1.00 62.81 199 ARG A C 1
ATOM 1520 O O . ARG A 1 199 ? 32.807 -5.845 -26.818 1.00 62.81 199 ARG A O 1
ATOM 1527 N N . PHE A 1 200 ? 32.448 -3.724 -26.172 1.00 68.06 200 PHE A N 1
ATOM 1528 C CA . PHE A 1 200 ? 31.024 -3.728 -26.509 1.00 68.06 200 PHE A CA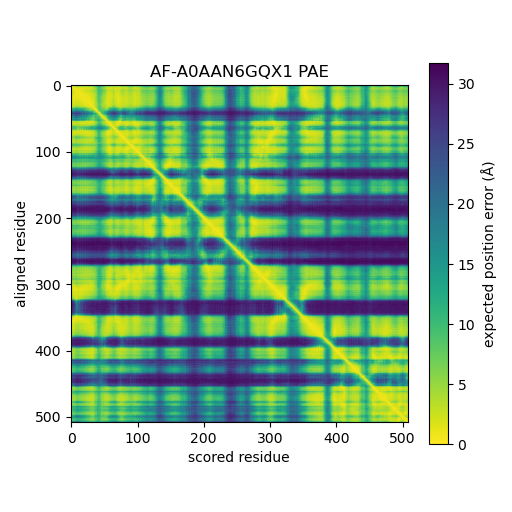 1
ATOM 1529 C C . PHE A 1 200 ? 30.817 -3.614 -28.025 1.00 68.06 200 PHE A C 1
ATOM 1531 O O . PHE A 1 200 ? 31.540 -2.896 -28.715 1.00 68.06 200 PHE A O 1
ATOM 1538 N N . THR A 1 201 ? 29.830 -4.334 -28.558 1.00 67.62 201 THR A N 1
ATOM 1539 C CA . THR A 1 201 ? 29.529 -4.384 -30.003 1.00 67.62 201 THR A CA 1
ATOM 1540 C C . THR A 1 201 ? 28.457 -3.383 -30.431 1.00 67.62 201 THR A C 1
ATOM 1542 O O . THR A 1 201 ? 28.336 -3.074 -31.614 1.00 67.62 201 THR A O 1
ATOM 1545 N N . SER A 1 202 ? 27.675 -2.888 -29.476 1.00 72.88 202 SER A N 1
ATOM 1546 C CA . SER A 1 202 ? 26.536 -1.993 -29.687 1.00 72.88 202 SER A CA 1
ATOM 1547 C C . SER A 1 202 ? 26.410 -1.007 -28.529 1.00 72.88 202 SER A C 1
ATOM 1549 O O . SER A 1 202 ? 26.868 -1.274 -27.416 1.00 72.88 202 SER A O 1
ATOM 1551 N N . LEU A 1 203 ? 25.777 0.131 -28.810 1.00 78.44 203 LEU A N 1
ATOM 1552 C CA . LEU A 1 203 ? 25.448 1.172 -27.845 1.00 78.44 203 LEU A CA 1
ATOM 1553 C C . LEU A 1 203 ? 23.948 1.456 -27.906 1.00 78.44 203 LEU A C 1
ATOM 1555 O O . LEU A 1 203 ? 23.417 1.730 -28.983 1.00 78.44 203 LEU A O 1
ATOM 1559 N N . GLU A 1 204 ? 23.300 1.451 -26.751 1.00 84.94 204 GLU A N 1
ATOM 1560 C CA . GLU A 1 204 ? 21.940 1.952 -26.573 1.00 84.94 204 GLU A CA 1
ATOM 1561 C C . GLU A 1 204 ? 21.956 3.135 -25.612 1.00 84.94 204 GLU A C 1
ATOM 1563 O O . GLU A 1 204 ? 22.648 3.110 -24.593 1.00 84.94 204 GLU A O 1
ATOM 1568 N N . VAL A 1 205 ? 21.210 4.187 -25.943 1.00 88.88 205 VAL A N 1
ATOM 1569 C CA . VAL A 1 205 ? 21.140 5.402 -25.132 1.00 88.88 205 VAL A CA 1
ATOM 1570 C C . VAL A 1 205 ? 19.738 5.516 -24.553 1.00 88.88 205 VAL A C 1
ATOM 1572 O O . VAL A 1 205 ? 18.760 5.678 -25.281 1.00 88.88 205 VAL A O 1
ATOM 1575 N N . LEU A 1 206 ? 19.641 5.428 -23.232 1.00 91.31 206 LEU A N 1
ATOM 1576 C CA . LEU A 1 206 ? 18.407 5.585 -22.476 1.00 91.31 206 LEU A CA 1
ATOM 1577 C C . LEU A 1 206 ? 18.405 6.976 -21.844 1.00 91.31 206 LEU A C 1
ATOM 1579 O O . LEU A 1 206 ? 19.225 7.264 -20.978 1.00 91.31 206 LEU A O 1
ATOM 1583 N N . VAL A 1 207 ? 17.493 7.837 -22.277 1.00 93.50 207 VAL A N 1
ATOM 1584 C CA . VAL A 1 207 ? 17.396 9.235 -21.842 1.00 93.50 207 VAL A CA 1
ATOM 1585 C C . VAL A 1 207 ? 16.181 9.399 -20.940 1.00 93.50 207 VAL A C 1
ATOM 1587 O O . VAL A 1 207 ? 15.081 8.978 -21.300 1.00 93.50 207 VAL A O 1
ATOM 1590 N N . ASP A 1 208 ? 16.352 9.997 -19.760 1.00 94.44 208 ASP A N 1
ATOM 1591 C CA . ASP A 1 208 ? 15.215 10.271 -18.882 1.00 94.44 208 ASP A CA 1
ATOM 1592 C C . ASP A 1 208 ? 14.266 11.282 -19.535 1.00 94.44 208 ASP A C 1
ATOM 1594 O O . ASP A 1 208 ? 14.686 12.209 -20.227 1.00 94.44 208 ASP A O 1
ATOM 1598 N N . ARG A 1 209 ? 12.961 11.141 -19.297 1.00 91.38 209 ARG A N 1
ATOM 1599 C CA . ARG A 1 209 ? 11.948 12.070 -19.828 1.00 91.38 209 ARG A CA 1
ATOM 1600 C C . ARG A 1 209 ? 12.174 13.521 -19.409 1.00 91.38 209 ARG A C 1
ATOM 1602 O O . ARG A 1 209 ? 11.769 14.417 -20.142 1.00 91.38 209 ARG A O 1
ATOM 1609 N N . ALA A 1 210 ? 12.812 13.774 -18.267 1.00 90.62 210 ALA A N 1
ATOM 1610 C CA . ALA A 1 210 ? 13.188 15.121 -17.852 1.00 90.62 210 ALA A CA 1
ATOM 1611 C C . ALA A 1 210 ? 14.261 15.759 -18.746 1.00 90.62 210 ALA A C 1
ATOM 1613 O O . ALA A 1 210 ? 14.438 16.970 -18.685 1.00 90.62 210 ALA A O 1
ATOM 1614 N N . CYS A 1 211 ? 14.934 14.978 -19.594 1.00 91.69 211 CYS A N 1
ATOM 1615 C CA . CYS A 1 211 ? 15.945 15.432 -20.542 1.00 91.69 211 CYS A CA 1
ATOM 1616 C C . CYS A 1 211 ? 15.413 15.609 -21.972 1.00 91.69 211 CYS A C 1
ATOM 1618 O O . CYS A 1 211 ? 16.201 15.794 -22.894 1.00 91.69 211 CYS A O 1
ATOM 1620 N N . SER A 1 212 ? 14.090 15.611 -22.172 1.00 87.94 212 SER A N 1
ATOM 1621 C CA . SER A 1 212 ? 13.475 15.729 -23.503 1.00 87.94 212 SER A CA 1
ATOM 1622 C C . SER A 1 212 ? 13.704 17.076 -24.206 1.00 87.94 212 SER A C 1
ATOM 1624 O O . SER A 1 212 ? 13.245 17.250 -25.328 1.00 87.94 212 SER A O 1
ATOM 1626 N N . GLY A 1 213 ? 14.318 18.052 -23.527 1.00 88.06 213 GLY A N 1
ATOM 1627 C CA . GLY A 1 213 ? 14.703 19.342 -24.104 1.00 88.06 213 GLY A CA 1
ATOM 1628 C C . GLY A 1 213 ? 16.040 19.321 -24.854 1.00 88.06 213 GLY A C 1
ATOM 1629 O O . GLY A 1 213 ? 16.377 20.331 -25.469 1.00 88.06 213 GLY A O 1
ATOM 1630 N N . LEU A 1 214 ? 16.785 18.210 -24.793 1.00 90.25 214 LEU A N 1
ATOM 1631 C CA . LEU A 1 214 ? 18.049 18.034 -25.501 1.00 90.25 214 LEU A CA 1
ATOM 1632 C C . LEU A 1 214 ? 17.822 17.640 -26.960 1.00 90.25 214 LEU A C 1
ATOM 1634 O O . LEU A 1 214 ? 17.060 16.718 -27.257 1.00 90.25 214 LEU A O 1
ATOM 1638 N N . GLU A 1 215 ? 18.569 18.278 -27.853 1.00 90.12 215 GLU A N 1
ATOM 1639 C CA . GLU A 1 215 ? 18.687 17.830 -29.237 1.00 90.12 215 GLU A CA 1
ATOM 1640 C C . GLU A 1 215 ? 19.590 16.581 -29.332 1.00 90.12 215 GLU A C 1
ATOM 1642 O O . GLU A 1 215 ? 20.443 16.357 -28.464 1.00 90.12 215 GLU A O 1
ATOM 1647 N N . PRO A 1 216 ? 19.452 15.747 -30.382 1.00 88.25 216 PRO A N 1
ATOM 1648 C CA . PRO A 1 216 ? 20.263 14.536 -30.546 1.00 88.25 216 PRO A CA 1
ATOM 1649 C C . PRO A 1 216 ? 21.780 14.775 -30.506 1.00 88.25 216 PRO A C 1
ATOM 1651 O O . PRO A 1 216 ? 22.516 13.923 -30.014 1.00 88.25 216 PRO A O 1
ATOM 1654 N N . GLU A 1 217 ? 22.237 15.933 -30.985 1.00 87.75 217 GLU A N 1
ATOM 1655 C CA . GLU A 1 217 ? 23.647 16.349 -30.971 1.00 87.75 217 GLU A CA 1
ATOM 1656 C C . GLU A 1 217 ? 24.183 16.601 -29.553 1.00 87.75 217 GLU A C 1
ATOM 1658 O O . GLU A 1 217 ? 25.306 16.214 -29.235 1.00 87.75 217 GLU A O 1
ATOM 1663 N N . GLU A 1 218 ? 23.352 17.145 -28.663 1.00 90.62 218 GLU A N 1
ATOM 1664 C CA . GLU A 1 218 ? 23.693 17.347 -27.252 1.00 90.62 218 GLU A CA 1
ATOM 1665 C C . GLU A 1 218 ? 23.706 16.015 -26.488 1.00 90.62 218 GLU A C 1
ATOM 1667 O O . GLU A 1 218 ? 24.554 15.777 -25.627 1.00 90.62 218 GLU A O 1
ATOM 1672 N N . ILE A 1 219 ? 22.795 15.097 -26.827 1.00 88.69 219 ILE A N 1
ATOM 1673 C CA . ILE A 1 219 ? 22.805 13.730 -26.285 1.00 88.69 219 ILE A CA 1
ATOM 1674 C C . ILE A 1 219 ? 24.094 13.012 -26.700 1.00 88.69 219 ILE A C 1
ATOM 1676 O O . ILE A 1 219 ? 24.743 12.375 -25.868 1.00 88.69 219 ILE A O 1
ATOM 1680 N N . GLU A 1 220 ? 24.482 13.126 -27.971 1.00 87.00 220 GLU A N 1
ATOM 1681 C CA . GLU A 1 220 ? 25.723 12.548 -28.478 1.00 87.00 220 GLU A CA 1
ATOM 1682 C C . GLU A 1 220 ? 26.950 13.136 -27.768 1.00 87.00 220 GLU A C 1
ATOM 1684 O O . GLU A 1 220 ? 27.782 12.370 -27.277 1.00 87.00 220 GLU A O 1
ATOM 1689 N N . ASP A 1 221 ? 27.043 14.463 -27.636 1.00 86.75 221 ASP A N 1
ATOM 1690 C CA . ASP A 1 221 ? 28.143 15.116 -26.918 1.00 86.75 221 ASP A CA 1
ATOM 1691 C C . ASP A 1 221 ? 28.220 14.670 -25.448 1.00 86.75 221 ASP A C 1
ATOM 1693 O O . ASP A 1 221 ? 29.299 14.321 -24.959 1.00 86.75 221 ASP A O 1
ATOM 1697 N N . ALA A 1 222 ? 27.085 14.592 -24.744 1.00 87.69 222 ALA A N 1
ATOM 1698 C CA . ALA A 1 222 ? 27.037 14.119 -23.360 1.00 87.69 222 ALA A CA 1
ATOM 1699 C C . ALA A 1 222 ? 27.575 12.684 -23.225 1.00 87.69 222 ALA A C 1
ATOM 1701 O O . ALA A 1 222 ? 28.392 12.398 -22.342 1.00 87.69 222 ALA A O 1
ATOM 1702 N N . VAL A 1 223 ? 27.153 11.778 -24.115 1.00 84.50 223 VAL A N 1
ATOM 1703 C CA . VAL A 1 223 ? 27.620 10.383 -24.124 1.00 84.50 223 VAL A CA 1
ATOM 1704 C C . VAL A 1 223 ? 29.108 10.311 -24.468 1.00 84.50 223 VAL A C 1
ATOM 1706 O O . VAL A 1 223 ? 29.859 9.616 -23.779 1.00 84.50 223 VAL A O 1
ATOM 1709 N N . GLN A 1 224 ? 29.564 11.057 -25.479 1.00 80.56 224 GLN A N 1
ATOM 1710 C CA . GLN A 1 224 ? 30.978 11.121 -25.850 1.00 80.56 224 GLN A CA 1
ATOM 1711 C C . GLN A 1 224 ? 31.837 11.643 -24.694 1.00 80.56 224 GLN A C 1
ATOM 1713 O O . GLN A 1 224 ? 32.898 11.082 -24.419 1.00 80.56 224 GLN A O 1
ATOM 1718 N N . ARG A 1 225 ? 31.394 12.680 -23.974 1.00 80.12 225 ARG A N 1
ATOM 1719 C CA . ARG A 1 225 ? 32.118 13.213 -22.811 1.00 80.12 225 ARG A CA 1
ATOM 1720 C C . ARG A 1 225 ? 32.185 12.225 -21.659 1.00 80.12 225 ARG A C 1
ATOM 1722 O O . ARG A 1 225 ? 33.247 12.084 -21.055 1.00 80.12 225 ARG A O 1
ATOM 1729 N N . ALA A 1 226 ? 31.107 11.497 -21.388 1.00 77.62 226 ALA A N 1
ATOM 1730 C CA . ALA A 1 226 ? 31.123 10.460 -20.365 1.00 77.62 226 ALA A CA 1
ATOM 1731 C C . ALA A 1 226 ? 32.088 9.327 -20.719 1.00 77.62 226 ALA A C 1
ATOM 1733 O O . ALA A 1 226 ? 32.899 8.934 -19.888 1.00 77.62 226 ALA A O 1
ATOM 1734 N N . VAL A 1 227 ? 32.095 8.872 -21.969 1.00 71.62 227 VAL A N 1
ATOM 1735 C CA . VAL A 1 227 ? 33.053 7.869 -22.461 1.00 71.62 227 VAL A CA 1
ATOM 1736 C C . VAL A 1 227 ? 34.493 8.386 -22.376 1.00 71.62 227 VAL A C 1
ATOM 1738 O O . VAL A 1 227 ? 35.369 7.680 -21.881 1.00 71.62 227 VAL A O 1
ATOM 1741 N N . ARG A 1 228 ? 34.739 9.647 -22.762 1.00 68.81 228 ARG A N 1
ATOM 1742 C CA . ARG A 1 228 ? 36.046 10.309 -22.609 1.00 68.81 228 ARG A CA 1
ATOM 1743 C C . ARG A 1 228 ? 36.471 10.434 -21.142 1.00 68.81 228 ARG A C 1
ATOM 1745 O O . ARG A 1 228 ? 37.666 10.414 -20.871 1.00 68.81 228 ARG A O 1
ATOM 1752 N N . SER A 1 229 ? 35.547 10.511 -20.183 1.00 65.62 229 SER A N 1
ATOM 1753 C CA . SER A 1 229 ? 35.914 10.547 -18.756 1.00 65.62 229 SER A CA 1
ATOM 1754 C C . SER A 1 229 ? 36.521 9.234 -18.245 1.00 65.62 229 SER A C 1
ATOM 1756 O O . SER A 1 229 ? 37.324 9.264 -17.319 1.00 65.62 229 SER A O 1
ATOM 1758 N N . TYR A 1 230 ? 36.237 8.104 -18.904 1.00 56.25 230 TYR A N 1
ATOM 1759 C CA . TYR A 1 230 ? 36.930 6.834 -18.662 1.00 56.25 230 TYR A CA 1
ATOM 1760 C C . TYR A 1 230 ? 38.312 6.780 -19.327 1.00 56.25 230 TYR A C 1
ATOM 1762 O O . TYR A 1 230 ? 39.026 5.807 -19.151 1.00 56.25 230 TYR A O 1
ATOM 1770 N N . SER A 1 231 ? 38.725 7.791 -20.097 1.00 54.00 231 SER A N 1
ATOM 1771 C CA . SER A 1 231 ? 40.064 7.833 -20.688 1.00 54.00 231 SER A CA 1
ATOM 1772 C C . SER A 1 231 ? 41.018 8.637 -19.802 1.00 54.00 231 SER A C 1
ATOM 1774 O O . SER A 1 231 ? 41.104 9.858 -19.906 1.00 54.00 231 SER A O 1
ATOM 1776 N N . SER A 1 232 ? 41.763 7.959 -18.923 1.00 44.03 232 SER A N 1
ATOM 1777 C CA . SER A 1 232 ? 42.915 8.561 -18.247 1.00 44.03 232 SER A CA 1
ATOM 1778 C C . SER A 1 232 ? 44.214 7.837 -18.642 1.00 44.03 232 SER A C 1
ATOM 1780 O O . SER A 1 232 ? 44.402 6.637 -18.457 1.00 44.03 232 SER A O 1
ATOM 1782 N N . SER A 1 233 ? 45.116 8.630 -19.225 1.00 40.19 233 SER A N 1
ATOM 1783 C CA . SER A 1 233 ? 46.475 8.335 -19.701 1.00 40.19 233 SER A CA 1
ATOM 1784 C C . SER A 1 233 ? 46.629 7.387 -20.904 1.00 40.19 233 SER A C 1
ATOM 1786 O O . SER A 1 233 ? 46.459 6.174 -20.838 1.00 40.19 233 SER A O 1
ATOM 1788 N N . ASN A 1 234 ? 47.079 7.975 -22.018 1.00 39.34 234 ASN A N 1
ATOM 1789 C CA . ASN A 1 234 ? 47.938 7.285 -22.979 1.00 39.34 234 ASN A CA 1
ATOM 1790 C C . ASN A 1 234 ? 49.089 6.666 -22.161 1.00 39.34 234 ASN A C 1
ATOM 1792 O O . ASN A 1 234 ? 49.670 7.426 -21.376 1.00 39.34 234 ASN A O 1
ATOM 1796 N N . PRO A 1 235 ? 49.407 5.360 -22.260 1.00 38.41 235 PRO A N 1
ATOM 1797 C CA . PRO A 1 235 ? 50.564 4.818 -21.563 1.00 38.41 235 PRO A CA 1
ATOM 1798 C C . PRO A 1 235 ? 51.775 5.632 -22.020 1.00 38.41 235 PRO A C 1
ATOM 1800 O O . PRO A 1 235 ? 52.220 5.558 -23.165 1.00 38.41 235 PRO A O 1
ATOM 1803 N N . SER A 1 236 ? 52.252 6.516 -21.147 1.00 36.16 236 SER A N 1
ATOM 1804 C CA . SER A 1 236 ? 53.503 7.219 -21.358 1.00 36.16 236 SER A CA 1
ATOM 1805 C C . SER A 1 236 ? 54.550 6.124 -21.398 1.00 36.16 236 SER A C 1
ATOM 1807 O O . SER A 1 236 ? 54.836 5.551 -20.353 1.00 36.16 236 SER A O 1
ATOM 1809 N N . ALA A 1 237 ? 55.091 5.855 -22.587 1.00 37.47 237 ALA A N 1
ATOM 1810 C CA . ALA A 1 237 ? 56.224 4.978 -22.826 1.00 37.47 237 ALA A CA 1
ATOM 1811 C C . ALA A 1 237 ? 57.267 5.119 -21.704 1.00 37.47 237 ALA A C 1
ATOM 1813 O O . ALA A 1 237 ? 58.078 6.048 -21.708 1.00 37.47 237 ALA A O 1
ATOM 1814 N N . SER A 1 238 ? 57.240 4.218 -20.720 1.00 34.81 238 SER A N 1
ATOM 1815 C CA . SER A 1 238 ? 58.175 4.246 -19.607 1.00 34.81 238 SER A CA 1
ATOM 1816 C C . SER A 1 238 ? 58.925 2.924 -19.535 1.00 34.81 238 SER A C 1
ATOM 1818 O O . SER A 1 238 ? 58.576 1.981 -18.847 1.00 34.81 238 SER A O 1
ATOM 1820 N N . LYS A 1 239 ? 60.045 2.905 -20.264 1.00 40.09 239 LYS A N 1
ATOM 1821 C CA . LYS A 1 239 ? 61.208 2.042 -20.010 1.00 40.09 239 LYS A CA 1
ATOM 1822 C C . LYS A 1 239 ? 60.895 0.548 -19.832 1.00 40.09 239 LYS A C 1
ATOM 1824 O O . LYS A 1 239 ? 61.298 -0.071 -18.853 1.00 40.09 239 LYS A O 1
ATOM 1829 N N . GLY A 1 240 ? 60.313 -0.051 -20.857 1.00 38.34 240 GLY A N 1
ATOM 1830 C CA . GLY A 1 240 ? 60.406 -1.483 -21.108 1.00 38.34 240 GLY A CA 1
ATOM 1831 C C . GLY A 1 240 ? 60.363 -1.700 -22.610 1.00 38.34 240 GLY A C 1
ATOM 1832 O O . GLY A 1 240 ? 59.460 -1.194 -23.269 1.00 38.34 240 GLY A O 1
ATOM 1833 N N . GLU A 1 241 ? 61.364 -2.377 -23.169 1.00 40.19 241 GLU A N 1
ATOM 1834 C CA . GLU A 1 241 ? 61.393 -2.769 -24.580 1.00 40.19 241 GLU A CA 1
ATOM 1835 C C . GLU A 1 241 ? 60.179 -3.659 -24.891 1.00 40.19 241 GLU A C 1
ATOM 1837 O O . GLU A 1 241 ? 60.227 -4.877 -24.743 1.00 40.19 241 GLU A O 1
ATOM 1842 N N . SER A 1 242 ? 59.071 -3.054 -25.322 1.00 39.00 242 SER A N 1
ATOM 1843 C CA . SER A 1 242 ? 58.035 -3.772 -26.056 1.00 39.00 242 SER A CA 1
ATOM 1844 C C . SER A 1 242 ? 58.419 -3.763 -27.536 1.00 39.00 242 SER A C 1
ATOM 1846 O O . SER A 1 242 ? 58.722 -2.725 -28.119 1.00 39.00 242 SER A O 1
ATOM 1848 N N . THR A 1 243 ? 58.473 -4.946 -28.144 1.00 41.72 243 THR A N 1
ATOM 1849 C CA . THR A 1 243 ? 58.861 -5.152 -29.552 1.00 41.72 243 THR A CA 1
ATOM 1850 C C . THR A 1 243 ? 57.723 -4.874 -30.544 1.00 41.72 243 THR A C 1
ATOM 1852 O O . THR A 1 243 ? 57.877 -5.105 -31.742 1.00 41.72 243 THR A O 1
ATOM 1855 N N . GLU A 1 244 ? 56.570 -4.406 -30.064 1.00 40.88 244 GLU A N 1
ATOM 1856 C CA . GLU A 1 244 ? 55.397 -4.064 -30.871 1.00 40.88 244 GLU A CA 1
ATOM 1857 C C . GLU A 1 244 ? 55.382 -2.544 -31.141 1.00 40.88 244 GLU A C 1
ATOM 1859 O O . GLU A 1 244 ? 55.509 -1.760 -30.200 1.00 40.88 244 GLU A O 1
ATOM 1864 N N . PRO A 1 245 ? 55.248 -2.090 -32.402 1.00 40.59 245 PRO A N 1
ATOM 1865 C CA . PRO A 1 245 ? 55.182 -0.664 -32.723 1.00 40.59 245 PRO A CA 1
ATOM 1866 C C . PRO A 1 245 ? 53.980 0.006 -32.036 1.00 40.59 245 PRO A C 1
ATOM 1868 O O . PRO A 1 245 ? 52.909 -0.588 -31.957 1.00 40.59 245 PRO A O 1
ATOM 1871 N N . ALA A 1 246 ? 54.145 1.257 -31.586 1.00 42.69 246 ALA A N 1
ATOM 1872 C CA . ALA A 1 246 ? 53.134 2.023 -30.839 1.00 42.69 246 ALA A CA 1
ATOM 1873 C C . ALA A 1 246 ? 51.745 2.083 -31.518 1.00 42.69 246 ALA A C 1
ATOM 1875 O O . ALA A 1 246 ? 50.733 2.135 -30.828 1.00 42.69 246 ALA A O 1
ATOM 1876 N N . ASP A 1 247 ? 51.686 1.979 -32.850 1.00 42.47 247 ASP A N 1
ATOM 1877 C CA . ASP A 1 247 ? 50.443 1.915 -33.639 1.00 42.47 247 ASP A CA 1
ATOM 1878 C C . ASP A 1 247 ? 49.636 0.608 -33.473 1.00 42.47 247 ASP A C 1
ATOM 1880 O O . ASP A 1 247 ? 48.516 0.512 -33.972 1.00 42.47 247 ASP A O 1
ATOM 1884 N N . LYS A 1 248 ? 50.185 -0.420 -32.810 1.00 39.38 248 LYS A N 1
ATOM 1885 C CA . LYS A 1 248 ? 49.523 -1.721 -32.585 1.00 39.38 248 LYS A CA 1
ATOM 1886 C C . LYS A 1 248 ? 49.022 -1.937 -31.157 1.00 39.38 248 LYS A C 1
ATOM 1888 O O . LYS A 1 248 ? 48.376 -2.951 -30.895 1.00 39.38 248 LYS A O 1
ATOM 1893 N N . GLN A 1 249 ? 49.292 -1.014 -30.234 1.00 42.38 249 GLN A N 1
ATOM 1894 C CA . GLN A 1 249 ? 48.749 -1.105 -28.880 1.00 42.38 249 GLN A CA 1
ATOM 1895 C C . GLN A 1 249 ? 47.267 -0.678 -28.884 1.00 42.38 249 GLN A C 1
ATOM 1897 O O . GLN A 1 249 ? 46.961 0.411 -29.370 1.00 42.38 249 GLN A O 1
ATOM 1902 N N . PRO A 1 250 ? 46.334 -1.506 -28.369 1.00 44.44 250 PRO A N 1
ATOM 1903 C CA . PRO A 1 250 ? 44.915 -1.166 -28.355 1.00 44.44 250 PRO A CA 1
ATOM 1904 C C . PRO A 1 250 ? 44.672 0.051 -27.459 1.00 44.44 250 PRO A C 1
ATOM 1906 O O . PRO A 1 250 ? 45.018 0.051 -26.273 1.00 44.44 250 PRO A O 1
ATOM 1909 N N . ARG A 1 251 ? 44.056 1.087 -28.026 1.00 49.41 251 ARG A N 1
ATOM 1910 C CA . ARG A 1 251 ? 43.626 2.281 -27.298 1.00 49.41 251 ARG A CA 1
ATOM 1911 C C . ARG A 1 251 ? 42.383 1.942 -26.487 1.00 49.41 251 ARG A C 1
ATOM 1913 O O . ARG A 1 251 ? 41.577 1.108 -26.883 1.00 49.41 251 ARG A O 1
ATOM 1920 N N . LEU A 1 252 ? 42.178 2.609 -25.352 1.00 49.41 252 LEU A N 1
ATOM 1921 C CA . LEU A 1 252 ? 40.990 2.366 -24.527 1.00 49.41 252 LEU A CA 1
ATOM 1922 C C . LEU A 1 252 ? 39.676 2.677 -25.286 1.00 49.41 252 LEU A C 1
ATOM 1924 O O . LEU A 1 252 ? 38.651 2.046 -25.038 1.00 49.41 252 LEU A O 1
ATOM 1928 N N . SER A 1 253 ? 39.735 3.576 -26.279 1.00 51.06 253 SER A N 1
ATOM 1929 C CA . SER A 1 253 ? 38.672 3.833 -27.265 1.00 51.06 253 SER A CA 1
ATOM 1930 C C . SER A 1 253 ? 38.269 2.597 -28.076 1.00 51.06 253 SER A C 1
ATOM 1932 O O . SER A 1 253 ? 37.123 2.498 -28.507 1.00 51.06 253 SER A O 1
ATOM 1934 N N . ASP A 1 254 ? 39.172 1.630 -28.253 1.00 52.09 254 ASP A N 1
ATOM 1935 C CA . ASP A 1 254 ? 38.946 0.420 -29.052 1.00 52.09 254 ASP A CA 1
ATOM 1936 C C . ASP A 1 254 ? 38.023 -0.585 -28.336 1.00 52.09 254 ASP A C 1
ATOM 1938 O O . ASP A 1 254 ? 37.505 -1.519 -28.962 1.00 52.09 254 ASP A O 1
ATOM 1942 N N . TYR A 1 255 ? 37.794 -0.375 -27.032 1.00 54.72 255 TYR A N 1
ATOM 1943 C CA . TYR A 1 255 ? 36.877 -1.145 -26.185 1.00 54.72 255 TYR A CA 1
ATOM 1944 C C . TYR A 1 255 ? 35.461 -0.561 -26.130 1.00 54.72 255 TYR A C 1
ATOM 1946 O O . TYR A 1 255 ? 34.514 -1.265 -25.771 1.00 54.72 255 TYR A O 1
ATOM 1954 N N . PHE A 1 256 ? 35.286 0.693 -26.545 1.00 61.00 256 PHE A N 1
ATOM 1955 C CA . PHE A 1 256 ? 33.963 1.272 -26.744 1.00 61.00 256 PHE A CA 1
ATOM 1956 C C . PHE A 1 256 ? 33.433 0.931 -28.149 1.00 61.00 256 PHE A C 1
ATOM 1958 O O . PHE A 1 256 ? 34.229 0.724 -29.072 1.00 61.00 256 PHE A O 1
ATOM 1965 N N . PRO A 1 257 ? 32.099 0.845 -28.329 1.00 61.94 257 PRO A N 1
ATOM 1966 C CA . PRO A 1 257 ? 31.486 0.570 -29.626 1.00 61.94 257 PRO A CA 1
ATOM 1967 C C . PRO A 1 257 ? 31.976 1.531 -30.716 1.00 61.94 257 PRO A C 1
ATOM 1969 O O . PRO A 1 257 ? 32.246 2.699 -30.438 1.00 61.94 257 PRO A O 1
ATOM 1972 N N . ALA A 1 258 ? 32.042 1.062 -31.966 1.00 59.81 258 ALA A N 1
ATOM 1973 C CA . ALA A 1 258 ? 32.519 1.849 -33.112 1.00 59.81 258 ALA A CA 1
ATOM 1974 C C . ALA A 1 258 ? 31.774 3.187 -33.287 1.00 59.81 258 ALA A C 1
ATOM 1976 O O . ALA A 1 258 ? 32.349 4.157 -33.768 1.00 59.81 258 ALA A O 1
ATOM 1977 N N . GLN A 1 259 ? 30.520 3.254 -32.827 1.00 60.16 259 GLN A N 1
ATOM 1978 C CA . GLN A 1 259 ? 29.685 4.456 -32.778 1.00 60.16 259 GLN A CA 1
ATOM 1979 C C . GLN A 1 259 ? 30.304 5.602 -31.957 1.00 60.16 259 GLN A C 1
ATOM 1981 O O . GLN A 1 259 ? 29.928 6.750 -32.147 1.00 60.16 259 GLN A O 1
ATOM 1986 N N . LEU A 1 260 ? 31.238 5.303 -31.049 1.00 60.16 260 LEU A N 1
ATOM 1987 C CA . LEU A 1 260 ? 31.906 6.266 -30.167 1.00 60.16 260 LEU A CA 1
ATOM 1988 C C . LEU A 1 260 ? 33.395 6.456 -30.505 1.00 60.16 260 LEU A C 1
ATOM 1990 O O . LEU A 1 260 ? 34.100 7.180 -29.802 1.00 60.16 260 LEU A O 1
ATOM 1994 N N . GLN A 1 261 ? 33.895 5.805 -31.560 1.00 58.22 261 GLN A N 1
ATOM 1995 C CA . GLN A 1 261 ? 35.301 5.862 -31.963 1.00 58.22 261 GLN A CA 1
ATOM 1996 C C . GLN A 1 261 ? 35.547 7.096 -32.839 1.00 58.22 261 GLN A C 1
ATOM 1998 O O . GLN A 1 261 ? 35.465 7.063 -34.066 1.00 58.22 261 GLN A O 1
ATOM 2003 N N . THR A 1 262 ? 35.834 8.222 -32.190 1.00 52.78 262 THR A N 1
ATOM 2004 C CA . THR A 1 262 ? 36.132 9.498 -32.844 1.00 52.78 262 THR A CA 1
ATOM 2005 C C . THR A 1 262 ? 37.578 9.525 -33.338 1.00 52.78 262 THR A C 1
ATOM 2007 O O . THR A 1 262 ? 38.435 10.029 -32.625 1.00 52.78 262 THR A O 1
ATOM 2010 N N . ASP A 1 263 ? 37.874 8.967 -34.515 1.00 46.22 263 ASP A N 1
ATOM 2011 C CA . ASP A 1 263 ? 39.202 9.171 -35.131 1.00 46.22 263 ASP A CA 1
ATOM 2012 C C . ASP A 1 263 ? 39.265 9.053 -36.664 1.00 46.22 263 ASP A C 1
ATOM 2014 O O . ASP A 1 263 ? 40.345 8.980 -37.245 1.00 46.22 263 ASP A O 1
ATOM 2018 N N . SER A 1 264 ? 38.134 9.091 -37.373 1.00 36.47 264 SER A N 1
ATOM 2019 C CA . SER A 1 264 ? 38.173 9.223 -38.833 1.00 36.47 264 SER A CA 1
ATOM 2020 C C . SER A 1 264 ? 37.268 10.343 -39.314 1.00 36.47 264 SER A C 1
ATOM 2022 O O . SER A 1 264 ? 36.111 10.470 -38.922 1.00 36.47 264 SER A O 1
ATOM 2024 N N . THR A 1 265 ? 37.826 11.155 -40.200 1.00 37.62 265 THR A N 1
ATOM 2025 C CA . THR A 1 265 ? 37.238 12.286 -40.922 1.00 37.62 265 THR A CA 1
ATOM 2026 C C . THR A 1 265 ? 36.052 11.922 -41.829 1.00 37.62 265 THR A C 1
ATOM 2028 O O . THR A 1 265 ? 35.744 12.677 -42.743 1.00 37.62 265 THR A O 1
ATOM 2031 N N . MET A 1 266 ? 35.351 10.813 -41.579 1.00 39.66 266 MET A N 1
ATOM 2032 C CA . MET A 1 266 ? 34.079 10.440 -42.208 1.00 39.66 266 MET A CA 1
ATOM 2033 C C . MET A 1 266 ? 33.250 9.502 -41.312 1.00 39.66 266 MET A C 1
ATOM 2035 O O . MET A 1 266 ? 32.866 8.411 -41.725 1.00 39.66 266 MET A O 1
ATOM 2039 N N . ALA A 1 267 ? 32.926 9.917 -40.088 1.00 37.41 267 ALA A N 1
ATOM 2040 C CA . ALA A 1 267 ? 31.820 9.299 -39.364 1.00 37.41 267 ALA A CA 1
ATOM 2041 C C . ALA A 1 267 ? 30.523 9.997 -39.794 1.00 37.41 267 ALA A C 1
ATOM 2043 O O . ALA A 1 267 ? 30.151 11.034 -39.251 1.00 37.41 267 ALA A O 1
ATOM 2044 N N . SER A 1 268 ? 29.833 9.459 -40.807 1.00 40.00 268 SER A N 1
ATOM 2045 C CA . SER A 1 268 ? 28.401 9.738 -40.921 1.00 40.00 268 SER A CA 1
ATOM 2046 C C . SER A 1 268 ? 27.785 9.346 -39.584 1.00 40.00 268 SER A C 1
ATOM 2048 O O . SER A 1 268 ? 27.996 8.200 -39.181 1.00 40.00 268 SER A O 1
ATOM 2050 N N . ALA A 1 269 ? 27.100 10.275 -38.915 1.00 43.41 269 ALA A N 1
ATOM 2051 C CA . ALA A 1 269 ? 26.398 10.063 -37.654 1.00 43.41 269 ALA A CA 1
ATOM 2052 C C . ALA A 1 269 ? 25.798 8.650 -37.611 1.00 43.41 269 ALA A C 1
ATOM 2054 O O . ALA A 1 269 ? 24.796 8.364 -38.272 1.00 43.41 269 ALA A O 1
ATOM 2055 N N . ALA A 1 270 ? 26.467 7.733 -36.909 1.00 49.38 270 ALA A N 1
ATOM 2056 C CA . ALA A 1 270 ? 25.904 6.425 -36.650 1.00 49.38 270 ALA A CA 1
ATOM 2057 C C . ALA A 1 270 ? 24.756 6.707 -35.691 1.00 49.38 270 ALA A C 1
ATOM 2059 O O . ALA A 1 270 ? 24.986 6.999 -34.523 1.00 49.38 270 ALA A O 1
ATOM 2060 N N . GLN A 1 271 ? 23.544 6.744 -36.240 1.00 62.56 271 GLN A N 1
ATOM 2061 C CA . GLN A 1 271 ? 22.339 7.199 -35.566 1.00 62.56 271 GLN A CA 1
ATOM 2062 C C . GLN A 1 271 ? 22.203 6.439 -34.241 1.00 62.56 271 GLN A C 1
ATOM 2064 O O . GLN A 1 271 ? 21.927 5.237 -34.234 1.00 62.56 271 GLN A O 1
ATOM 2069 N N . LEU A 1 272 ? 22.499 7.120 -33.129 1.00 71.25 272 LEU A N 1
ATOM 2070 C CA . LEU A 1 272 ? 22.412 6.534 -31.799 1.00 71.25 272 LEU A CA 1
ATOM 2071 C C . LEU A 1 272 ? 20.985 6.018 -31.601 1.00 71.25 272 LEU A C 1
ATOM 2073 O O . LEU A 1 272 ? 20.014 6.714 -31.906 1.00 71.25 272 LEU A O 1
ATOM 2077 N N . SER A 1 273 ? 20.848 4.797 -31.085 1.00 83.12 273 SER A N 1
ATOM 2078 C CA . SER A 1 273 ? 19.543 4.277 -30.678 1.00 83.12 273 SER A CA 1
ATOM 2079 C C . SER A 1 273 ? 19.137 4.955 -29.370 1.00 83.12 273 SER A C 1
ATOM 2081 O O . SER A 1 273 ? 19.439 4.453 -28.287 1.00 83.12 273 SER A O 1
ATOM 2083 N N . ILE A 1 274 ? 18.508 6.126 -29.488 1.00 88.25 274 ILE A N 1
ATOM 2084 C CA . ILE A 1 274 ? 18.042 6.950 -28.367 1.00 88.25 274 ILE A CA 1
ATOM 2085 C C . ILE A 1 274 ? 16.607 6.556 -28.017 1.00 88.25 274 ILE A C 1
ATOM 2087 O O . ILE A 1 274 ? 15.704 6.637 -28.851 1.00 88.25 274 ILE A O 1
ATOM 2091 N N . GLN A 1 275 ? 16.379 6.183 -26.761 1.00 90.94 275 GLN A N 1
ATOM 2092 C CA . GLN A 1 275 ? 15.052 5.904 -26.219 1.00 90.94 275 GLN A CA 1
ATOM 2093 C C . GLN A 1 275 ? 14.778 6.784 -25.004 1.00 90.94 275 GLN A C 1
ATOM 2095 O O . GLN A 1 275 ? 15.561 6.809 -24.059 1.00 90.94 275 GLN A O 1
ATOM 2100 N N . HIS A 1 276 ? 13.638 7.476 -25.011 1.00 91.19 276 HIS A N 1
ATOM 2101 C CA . HIS A 1 276 ? 13.192 8.263 -23.864 1.00 91.19 276 HIS A CA 1
ATOM 2102 C C . HIS A 1 276 ? 12.362 7.400 -22.911 1.00 91.19 276 HIS A C 1
ATOM 2104 O O . HIS A 1 276 ? 11.273 6.932 -23.258 1.00 91.19 276 HIS A O 1
ATOM 2110 N N . VAL A 1 277 ? 12.861 7.205 -21.696 1.00 91.62 277 VAL A N 1
ATOM 2111 C CA . VAL A 1 277 ? 12.304 6.293 -20.689 1.00 91.62 277 VAL A CA 1
ATOM 2112 C C . VAL A 1 277 ? 12.238 6.963 -19.312 1.00 91.62 277 VAL A C 1
ATOM 2114 O O . VAL A 1 277 ? 12.782 8.038 -19.100 1.00 91.62 277 VAL A O 1
ATOM 2117 N N . ASP A 1 278 ? 11.488 6.374 -18.383 1.00 92.12 278 ASP A N 1
ATOM 2118 C CA . ASP A 1 278 ? 11.396 6.850 -16.995 1.00 92.12 278 ASP A CA 1
ATOM 2119 C C . ASP A 1 278 ? 12.507 6.192 -16.167 1.00 92.12 278 ASP A C 1
ATOM 2121 O O . ASP A 1 278 ? 12.479 4.975 -15.971 1.00 92.12 278 ASP A O 1
ATOM 2125 N N . LEU A 1 279 ? 13.497 6.977 -15.735 1.00 91.12 279 LEU A N 1
ATOM 2126 C CA . LEU A 1 279 ? 14.738 6.488 -15.120 1.00 91.12 279 LEU A CA 1
ATOM 2127 C C . LEU A 1 279 ? 15.023 7.129 -13.766 1.00 91.12 279 LEU A C 1
ATOM 2129 O O . LEU A 1 279 ? 15.677 6.508 -12.929 1.00 91.12 279 LEU A O 1
ATOM 2133 N N . ARG A 1 280 ? 14.556 8.356 -13.529 1.00 93.12 280 ARG A N 1
ATOM 2134 C CA . ARG A 1 280 ? 14.769 9.047 -12.255 1.00 93.12 280 ARG A CA 1
ATOM 2135 C C . ARG A 1 280 ? 13.733 8.687 -11.196 1.00 93.12 280 ARG A C 1
ATOM 2137 O O . ARG A 1 280 ? 12.628 8.213 -11.480 1.00 93.12 280 ARG A O 1
ATOM 2144 N N . THR A 1 281 ? 14.076 8.954 -9.946 1.00 94.25 281 THR A N 1
ATOM 2145 C CA . THR A 1 281 ? 13.143 8.911 -8.823 1.00 94.25 281 THR A CA 1
ATOM 2146 C C . THR A 1 281 ? 12.161 10.074 -8.952 1.00 94.25 281 THR A C 1
ATOM 2148 O O . THR A 1 281 ? 12.559 11.220 -9.169 1.00 94.25 281 THR A O 1
ATOM 2151 N N . ALA A 1 282 ? 10.864 9.770 -8.873 1.00 94.19 282 ALA A N 1
ATOM 2152 C CA . ALA A 1 282 ? 9.828 10.794 -8.887 1.00 94.19 282 ALA A CA 1
ATOM 2153 C C . ALA A 1 282 ? 9.885 11.614 -7.592 1.00 94.19 282 ALA A C 1
ATOM 2155 O O . ALA A 1 282 ? 10.230 11.083 -6.536 1.00 94.19 282 ALA A O 1
ATOM 2156 N N . VAL A 1 283 ? 9.539 12.896 -7.674 1.00 93.44 283 VAL A N 1
ATOM 2157 C CA . VAL A 1 283 ? 9.592 13.818 -6.531 1.00 93.44 283 VAL A CA 1
ATOM 2158 C C . VAL A 1 283 ? 8.267 14.546 -6.343 1.00 93.44 283 VAL A C 1
ATOM 2160 O O . VAL A 1 283 ? 7.436 14.621 -7.251 1.00 93.44 283 VAL A O 1
ATOM 2163 N N . GLU A 1 284 ? 8.058 15.094 -5.148 1.00 94.44 284 GLU A N 1
ATOM 2164 C CA . GLU A 1 284 ? 6.928 15.980 -4.886 1.00 94.44 284 GLU A CA 1
ATOM 2165 C C . GLU A 1 284 ? 6.928 17.176 -5.857 1.00 94.44 284 GLU A C 1
ATOM 2167 O O . GLU A 1 284 ? 7.961 17.785 -6.130 1.00 94.44 284 GLU A O 1
ATOM 2172 N N . GLY A 1 285 ? 5.753 17.505 -6.395 1.00 93.00 285 GLY A N 1
ATOM 2173 C CA . GLY A 1 285 ? 5.563 18.575 -7.374 1.00 93.00 285 GLY A CA 1
ATOM 2174 C C . GLY A 1 285 ? 5.703 18.152 -8.842 1.00 93.00 285 GLY A C 1
ATOM 2175 O O . GLY A 1 285 ? 5.292 18.926 -9.713 1.00 93.00 285 GLY A O 1
ATOM 2176 N N . ASP A 1 286 ? 6.205 16.942 -9.128 1.00 93.94 286 ASP A N 1
ATOM 2177 C CA . ASP A 1 286 ? 6.184 16.354 -10.477 1.00 93.94 286 ASP A CA 1
ATOM 2178 C C . ASP A 1 286 ? 4.748 16.263 -11.016 1.00 93.94 286 ASP A C 1
ATOM 2180 O O . ASP A 1 286 ? 3.777 16.147 -10.263 1.00 93.94 286 ASP A O 1
ATOM 2184 N N . THR A 1 287 ? 4.590 16.294 -12.337 1.00 93.38 287 THR A N 1
ATOM 2185 C CA . THR A 1 287 ? 3.275 16.143 -12.965 1.00 93.38 287 THR A CA 1
ATOM 2186 C C . THR A 1 287 ? 2.820 14.684 -12.893 1.00 93.38 287 THR A C 1
ATOM 2188 O O . THR A 1 287 ? 3.560 13.752 -13.199 1.00 93.38 287 THR A O 1
ATOM 2191 N N . CYS A 1 288 ? 1.567 14.461 -12.504 1.00 93.19 288 CYS A N 1
ATOM 2192 C CA . CYS A 1 288 ? 1.004 13.123 -12.400 1.00 93.19 288 CYS A CA 1
ATOM 2193 C C . CYS A 1 288 ? 0.852 12.482 -13.788 1.00 93.19 288 CYS A C 1
ATOM 2195 O O . CYS A 1 288 ? -0.002 12.892 -14.574 1.00 93.19 288 CYS A O 1
ATOM 2197 N N . ALA A 1 289 ? 1.594 11.404 -14.051 1.00 91.06 289 ALA A N 1
ATOM 2198 C CA . ALA A 1 289 ? 1.566 10.694 -15.334 1.00 91.06 289 ALA A CA 1
ATOM 2199 C C . ALA A 1 289 ? 0.217 10.055 -15.696 1.00 91.06 289 ALA A C 1
ATOM 2201 O O . ALA A 1 289 ? -0.057 9.833 -16.870 1.00 91.06 289 ALA A O 1
ATOM 2202 N N . SER A 1 290 ? -0.628 9.771 -14.701 1.00 92.06 290 SER A N 1
ATOM 2203 C CA . SER A 1 290 ? -1.941 9.155 -14.925 1.00 92.06 290 SER A CA 1
ATOM 2204 C C . SER A 1 290 ? -2.972 10.128 -15.518 1.00 92.06 290 SER A C 1
ATOM 2206 O O . SER A 1 290 ? -3.709 9.766 -16.430 1.00 92.06 290 SER A O 1
ATOM 2208 N N . CYS A 1 291 ? -3.019 11.376 -15.034 1.00 91.69 291 CYS A N 1
ATOM 2209 C CA . CYS A 1 291 ? -4.029 12.360 -15.445 1.00 91.69 291 CYS A CA 1
ATOM 2210 C C . CYS A 1 291 ? -3.465 13.574 -16.196 1.00 91.69 291 CYS A C 1
ATOM 2212 O O . CYS A 1 291 ? -4.237 14.348 -16.756 1.00 91.69 291 CYS A O 1
ATOM 2214 N N . GLY A 1 292 ? -2.148 13.791 -16.174 1.00 89.94 292 GLY A N 1
ATOM 2215 C CA . GLY A 1 292 ? -1.462 14.898 -16.847 1.00 89.94 292 GLY A CA 1
ATOM 2216 C C . GLY A 1 292 ? -1.695 16.294 -16.250 1.00 89.94 292 GLY A C 1
ATOM 2217 O O . GLY A 1 292 ? -0.983 17.223 -16.613 1.00 89.94 292 GLY A O 1
ATOM 2218 N N . SER A 1 293 ? -2.663 16.466 -15.343 1.00 89.00 293 SER A N 1
ATOM 2219 C CA . SER A 1 293 ? -3.042 17.775 -14.781 1.00 89.00 293 SER A CA 1
ATOM 2220 C C . SER A 1 293 ? -2.760 17.932 -13.287 1.00 89.00 293 SER A C 1
ATOM 2222 O O . SER A 1 293 ? -2.566 19.049 -12.814 1.00 89.00 293 SER A O 1
ATOM 2224 N N . GLY A 1 294 ? -2.743 16.831 -12.534 1.00 91.06 294 GLY A N 1
ATOM 2225 C CA . GLY A 1 294 ? -2.414 16.836 -11.111 1.00 91.06 294 GLY A CA 1
ATOM 2226 C C . GLY A 1 294 ? -0.908 16.901 -10.861 1.00 91.06 294 GLY A C 1
ATOM 2227 O O . GLY A 1 294 ? -0.105 16.608 -11.747 1.00 91.06 294 GLY A O 1
ATOM 2228 N N . GLN A 1 295 ? -0.531 17.234 -9.630 1.00 94.38 295 GLN A N 1
ATOM 2229 C CA . GLN A 1 295 ? 0.849 17.164 -9.143 1.00 94.38 295 GLN A CA 1
ATOM 2230 C C . GLN A 1 295 ? 1.005 15.993 -8.176 1.00 94.38 295 GLN A C 1
ATOM 2232 O O . GLN A 1 295 ? 0.039 15.597 -7.527 1.00 94.38 295 GLN A O 1
ATOM 2237 N N . LEU A 1 296 ? 2.203 15.429 -8.081 1.00 95.06 296 LEU A N 1
ATOM 2238 C CA . LEU A 1 296 ? 2.512 14.399 -7.100 1.00 95.06 296 LEU A CA 1
ATOM 2239 C C . LEU A 1 296 ? 2.729 15.033 -5.723 1.00 95.06 296 LEU A C 1
ATOM 2241 O O . LEU A 1 296 ? 3.487 15.989 -5.589 1.00 95.06 296 LEU A O 1
ATOM 2245 N N . ILE A 1 297 ? 2.065 14.484 -4.710 1.00 94.38 297 ILE A N 1
ATOM 2246 C CA . ILE A 1 297 ? 2.223 14.819 -3.293 1.00 94.38 297 ILE A CA 1
ATOM 2247 C C . ILE A 1 297 ? 2.855 13.620 -2.599 1.00 94.38 297 ILE A C 1
ATOM 2249 O O . ILE A 1 297 ? 2.421 12.483 -2.822 1.00 94.38 297 ILE A O 1
ATOM 2253 N N . GLN A 1 298 ? 3.861 13.874 -1.764 1.00 94.44 298 GLN A N 1
ATOM 2254 C CA . GLN A 1 298 ? 4.558 12.833 -1.025 1.00 94.44 298 GLN A CA 1
ATOM 2255 C C . GLN A 1 298 ? 3.933 12.598 0.355 1.00 94.44 298 GLN A C 1
ATOM 2257 O O . GLN A 1 298 ? 3.614 13.532 1.086 1.00 94.44 298 GLN A O 1
ATOM 2262 N N . HIS A 1 299 ? 3.797 11.330 0.732 1.00 91.25 299 HIS A N 1
ATOM 2263 C CA . HIS A 1 299 ? 3.289 10.894 2.029 1.00 91.25 299 HIS A CA 1
ATOM 2264 C C . HIS A 1 299 ? 4.249 9.875 2.643 1.00 91.25 299 HIS A C 1
ATOM 2266 O O . HIS A 1 299 ? 4.849 9.078 1.922 1.00 91.25 299 HIS A O 1
ATOM 2272 N N . ARG A 1 300 ? 4.373 9.881 3.975 1.00 93.25 300 ARG A N 1
ATOM 2273 C CA . ARG A 1 300 ? 4.970 8.763 4.719 1.00 93.25 300 ARG A CA 1
ATOM 2274 C C . ARG A 1 300 ? 3.876 7.806 5.155 1.00 93.25 300 ARG A C 1
ATOM 2276 O O . ARG A 1 300 ? 2.809 8.249 5.592 1.00 93.25 300 ARG A O 1
ATOM 2283 N N . ALA A 1 301 ? 4.131 6.513 5.025 1.00 93.50 301 ALA A N 1
ATOM 2284 C CA . ALA A 1 301 ? 3.146 5.501 5.352 1.00 93.50 301 ALA A CA 1
ATOM 2285 C C . ALA A 1 301 ? 3.778 4.192 5.829 1.00 93.50 301 ALA A C 1
ATOM 2287 O O . ALA A 1 301 ? 4.968 3.943 5.654 1.00 93.50 301 ALA A O 1
ATOM 2288 N N . VAL A 1 302 ? 2.960 3.382 6.495 1.00 94.12 302 VAL A N 1
ATOM 2289 C CA . VAL A 1 302 ? 3.308 2.024 6.911 1.00 94.12 302 VAL A CA 1
ATOM 2290 C C . VAL A 1 302 ? 2.591 1.042 5.996 1.00 94.12 302 VAL A C 1
ATOM 2292 O O . VAL A 1 302 ? 1.354 1.002 5.995 1.00 94.12 302 VAL A O 1
ATOM 2295 N N . GLU A 1 303 ? 3.344 0.207 5.284 1.00 95.56 303 GLU A N 1
ATOM 2296 C CA . GLU A 1 303 ? 2.782 -0.907 4.525 1.00 95.56 303 GLU A CA 1
ATOM 2297 C C . GLU A 1 303 ? 2.137 -1.942 5.462 1.00 95.56 303 GLU A C 1
ATOM 2299 O O . GLU A 1 303 ? 2.794 -2.563 6.300 1.00 95.56 303 GLU A O 1
ATOM 2304 N N . VAL A 1 304 ? 0.834 -2.172 5.313 1.00 95.25 304 VAL A N 1
ATOM 2305 C CA . VAL A 1 304 ? 0.037 -3.146 6.078 1.00 95.25 304 VAL A CA 1
ATOM 2306 C C . VAL A 1 304 ? -0.395 -4.357 5.250 1.00 95.25 304 VAL A C 1
ATOM 2308 O O . VAL A 1 304 ? -0.955 -5.313 5.798 1.00 95.25 304 VAL A O 1
ATOM 2311 N N . GLY A 1 305 ? -0.129 -4.359 3.947 1.00 95.94 305 GLY A N 1
ATOM 2312 C CA . GLY A 1 305 ? -0.370 -5.509 3.088 1.00 95.94 305 GLY A CA 1
ATOM 2313 C C . GLY A 1 305 ? 0.177 -5.324 1.681 1.00 95.94 305 GLY A C 1
ATOM 2314 O O . GLY A 1 305 ? 0.389 -4.206 1.226 1.00 95.94 305 GLY A O 1
ATOM 2315 N N . HIS A 1 306 ? 0.307 -6.436 0.963 1.00 96.62 306 HIS A N 1
ATOM 2316 C CA . HIS A 1 306 ? 0.858 -6.477 -0.390 1.00 96.62 306 HIS A CA 1
ATOM 2317 C C . HIS A 1 306 ? 0.135 -7.535 -1.209 1.00 96.62 306 HIS A C 1
ATOM 2319 O O . HIS A 1 306 ? -0.199 -8.618 -0.722 1.00 96.62 306 HIS A O 1
ATOM 2325 N N . THR A 1 307 ? -0.139 -7.221 -2.468 1.00 96.75 307 THR A N 1
ATOM 2326 C CA . THR A 1 307 ? -0.792 -8.130 -3.408 1.00 96.75 307 THR A CA 1
ATOM 2327 C C . THR A 1 307 ? -0.005 -8.212 -4.700 1.00 96.75 307 THR A C 1
ATOM 2329 O O . THR A 1 307 ? 0.275 -7.179 -5.307 1.00 96.75 307 THR A O 1
ATOM 2332 N N . PHE A 1 308 ? 0.275 -9.426 -5.164 1.00 96.50 308 PHE A N 1
ATOM 2333 C CA . PHE A 1 308 ? 1.026 -9.693 -6.386 1.00 96.50 308 PHE A CA 1
ATOM 2334 C C . PHE A 1 308 ? 0.225 -10.560 -7.358 1.00 96.50 308 PHE A C 1
ATOM 2336 O O . PHE A 1 308 ? -0.395 -11.551 -6.969 1.00 96.50 308 PHE A O 1
ATOM 2343 N N . LEU A 1 309 ? 0.288 -10.203 -8.638 1.00 96.06 309 LEU A N 1
ATOM 2344 C CA . LEU A 1 309 ? -0.073 -11.070 -9.754 1.00 96.06 309 LEU A CA 1
ATOM 2345 C C . LEU A 1 309 ? 1.213 -11.735 -10.247 1.00 96.06 309 LEU A C 1
ATOM 2347 O O . LEU A 1 309 ? 1.986 -11.114 -10.973 1.00 96.06 309 LEU A O 1
ATOM 2351 N N . LEU A 1 310 ? 1.457 -12.971 -9.817 1.00 93.62 310 LEU A N 1
ATOM 2352 C CA . LEU A 1 310 ? 2.733 -13.678 -9.976 1.00 93.62 310 LEU A CA 1
ATOM 2353 C C . LEU A 1 310 ? 2.932 -14.278 -11.372 1.00 93.62 310 LEU A C 1
ATOM 2355 O O . LEU A 1 310 ? 4.065 -14.568 -11.756 1.00 93.62 310 LEU A O 1
ATOM 2359 N N . GLY A 1 311 ? 1.846 -14.476 -12.121 1.00 93.81 311 GLY A N 1
ATOM 2360 C CA . GLY A 1 311 ? 1.890 -15.206 -13.386 1.00 93.81 311 GLY A CA 1
ATOM 2361 C C . GLY A 1 311 ? 2.318 -16.656 -13.157 1.00 93.81 311 GLY A C 1
ATOM 2362 O O . GLY A 1 311 ? 1.901 -17.277 -12.177 1.00 93.81 311 GLY A O 1
ATOM 2363 N N . THR A 1 312 ? 3.187 -17.183 -14.017 1.00 92.62 312 THR A N 1
ATOM 2364 C CA . THR A 1 312 ? 3.644 -18.582 -13.951 1.00 92.62 312 THR A CA 1
ATOM 2365 C C . THR A 1 312 ? 4.973 -18.778 -13.223 1.00 92.62 312 THR A C 1
ATOM 2367 O O . THR A 1 312 ? 5.472 -19.896 -13.143 1.00 92.62 312 THR A O 1
ATOM 2370 N N . ARG A 1 313 ? 5.557 -17.718 -12.642 1.00 87.75 313 ARG A N 1
ATOM 2371 C CA . ARG A 1 313 ? 6.928 -17.745 -12.098 1.00 87.75 313 ARG A CA 1
ATOM 2372 C C . ARG A 1 313 ? 7.210 -18.951 -11.192 1.00 87.75 313 ARG A C 1
ATOM 2374 O O . ARG A 1 313 ? 8.268 -19.566 -11.294 1.00 87.75 313 ARG A O 1
ATOM 2381 N N . TYR A 1 314 ? 6.286 -19.258 -10.282 1.00 91.69 314 TYR A N 1
ATOM 2382 C CA . TYR A 1 314 ? 6.443 -20.355 -9.324 1.00 91.69 314 TYR A CA 1
ATOM 2383 C C . TYR A 1 314 ? 5.919 -21.685 -9.860 1.00 91.69 314 TYR A C 1
ATOM 2385 O O . TYR A 1 314 ? 6.513 -22.722 -9.578 1.00 91.69 314 TYR A O 1
ATOM 2393 N N . SER A 1 315 ? 4.833 -21.673 -10.631 1.00 92.69 315 SER A N 1
ATOM 2394 C CA . SER A 1 315 ? 4.253 -22.889 -11.201 1.00 92.69 315 SER A CA 1
ATOM 2395 C C . SER A 1 315 ? 5.184 -23.540 -12.225 1.00 92.69 315 SER A C 1
ATOM 2397 O O . SER A 1 315 ? 5.357 -24.758 -12.185 1.00 92.69 315 SER A O 1
ATOM 2399 N N . ASP A 1 316 ? 5.871 -22.738 -13.041 1.00 88.50 316 ASP A N 1
ATOM 2400 C CA . ASP A 1 316 ? 6.905 -23.203 -13.971 1.00 88.50 316 ASP A CA 1
ATOM 2401 C C . ASP A 1 316 ? 8.091 -23.830 -13.227 1.00 88.50 316 ASP A C 1
ATOM 2403 O O . ASP A 1 316 ? 8.535 -24.936 -13.556 1.00 88.50 316 ASP A O 1
ATOM 2407 N N . ALA A 1 317 ? 8.581 -23.148 -12.184 1.00 88.56 317 ALA A N 1
ATOM 2408 C CA . ALA A 1 317 ? 9.720 -23.602 -11.390 1.00 88.56 317 ALA A CA 1
ATOM 2409 C C . ALA A 1 317 ? 9.424 -24.897 -10.614 1.00 88.56 317 ALA A C 1
ATOM 2411 O O . ALA A 1 317 ? 10.295 -25.757 -10.492 1.00 88.56 317 ALA A O 1
ATOM 2412 N N . LEU A 1 318 ? 8.200 -25.044 -10.099 1.00 91.44 318 LEU A N 1
ATOM 2413 C CA . LEU A 1 318 ? 7.761 -26.203 -9.315 1.00 91.44 318 LEU A CA 1
ATOM 2414 C C . LEU A 1 318 ? 7.162 -27.335 -10.164 1.00 91.44 318 LEU A C 1
ATOM 2416 O O . LEU A 1 318 ? 6.826 -28.380 -9.614 1.00 91.44 318 LEU A O 1
ATOM 2420 N N . ASP A 1 319 ? 7.022 -27.144 -11.478 1.00 90.19 319 ASP A N 1
ATOM 2421 C CA . ASP A 1 319 ? 6.373 -28.094 -12.393 1.00 90.19 319 ASP A CA 1
ATOM 2422 C C . ASP A 1 319 ? 4.922 -28.446 -12.009 1.00 90.19 319 ASP A C 1
ATOM 2424 O O . ASP A 1 319 ? 4.481 -29.600 -12.085 1.00 90.19 319 ASP A O 1
ATOM 2428 N N . VAL A 1 320 ? 4.164 -27.443 -11.561 1.00 91.44 320 VAL A N 1
ATOM 2429 C CA . VAL A 1 320 ? 2.768 -27.607 -11.138 1.00 91.44 320 VAL A CA 1
ATOM 2430 C C . VAL A 1 320 ? 1.813 -26.919 -12.102 1.00 91.44 320 VAL A C 1
ATOM 2432 O O . VAL A 1 320 ? 2.024 -25.792 -12.539 1.00 91.44 320 VAL A O 1
ATOM 2435 N N . GLY A 1 321 ? 0.723 -27.608 -12.422 1.00 91.12 321 GLY A N 1
ATOM 2436 C CA . GLY A 1 321 ? -0.236 -27.155 -13.416 1.00 91.12 321 GLY A CA 1
ATOM 2437 C C . GLY A 1 321 ? -1.438 -28.083 -13.517 1.00 91.12 321 GLY A C 1
ATOM 2438 O O . GLY A 1 321 ? -1.534 -29.079 -12.795 1.00 91.12 321 GLY A O 1
ATOM 2439 N N . PHE A 1 322 ? -2.339 -27.775 -14.438 1.00 90.12 322 PHE A N 1
ATOM 2440 C CA . PHE A 1 322 ? -3.557 -28.539 -14.693 1.00 90.12 322 PHE A CA 1
ATOM 2441 C C . PHE A 1 322 ? -3.520 -29.194 -16.076 1.00 90.12 322 PHE A C 1
ATOM 2443 O O . PHE A 1 322 ? -2.734 -28.818 -16.947 1.00 90.12 322 PHE A O 1
ATOM 2450 N N . ALA A 1 323 ? -4.352 -30.214 -16.278 1.00 87.19 323 ALA A N 1
ATOM 2451 C CA . ALA A 1 323 ? -4.465 -30.859 -17.580 1.00 87.19 323 ALA A CA 1
ATOM 2452 C C . ALA A 1 323 ? -5.166 -29.912 -18.578 1.00 87.19 323 ALA A C 1
ATOM 2454 O O . ALA A 1 323 ? -6.224 -29.373 -18.244 1.00 87.19 323 ALA A O 1
ATOM 2455 N N . PRO A 1 324 ? -4.627 -29.711 -19.794 1.00 78.75 324 PRO A N 1
ATOM 2456 C CA . PRO A 1 324 ? -5.292 -28.926 -20.823 1.00 78.75 324 PRO A CA 1
ATOM 2457 C C . PRO A 1 324 ? -6.642 -29.560 -21.170 1.00 78.75 324 PRO A C 1
ATOM 2459 O O . PRO A 1 324 ? -6.747 -30.772 -21.353 1.00 78.75 324 PRO A O 1
ATOM 2462 N N . VAL A 1 325 ? -7.678 -28.732 -21.318 1.00 67.31 325 VAL A N 1
ATOM 2463 C CA . VAL A 1 325 ? -9.068 -29.158 -21.600 1.00 67.31 325 VAL A CA 1
ATOM 2464 C C . VAL A 1 325 ? -9.229 -29.774 -23.013 1.00 67.31 325 VAL A C 1
ATOM 2466 O O . VAL A 1 325 ? -10.307 -30.218 -23.403 1.00 67.31 325 VAL A O 1
ATOM 2469 N N . ALA A 1 326 ? -8.143 -29.903 -23.783 1.00 55.06 326 ALA A N 1
ATOM 2470 C CA . ALA A 1 326 ? -8.099 -30.510 -25.113 1.00 55.06 326 ALA A CA 1
ATOM 2471 C C . ALA A 1 326 ? -8.183 -32.056 -25.101 1.00 55.06 326 ALA A C 1
ATOM 2473 O O . ALA A 1 326 ? -7.387 -32.739 -25.740 1.00 55.06 326 ALA A O 1
ATOM 2474 N N . ALA A 1 327 ? -9.186 -32.607 -24.412 1.00 48.69 327 ALA A N 1
ATOM 2475 C CA . ALA A 1 327 ? -9.655 -33.981 -24.602 1.00 48.69 327 ALA A CA 1
ATOM 2476 C C . ALA A 1 327 ? -11.079 -34.057 -25.197 1.00 48.69 327 ALA A C 1
ATOM 2478 O O . ALA A 1 327 ? -11.608 -35.158 -25.325 1.00 48.69 327 ALA A O 1
ATOM 2479 N N . GLN A 1 328 ? -11.709 -32.930 -25.581 1.00 43.34 328 GLN A N 1
ATOM 2480 C CA . GLN A 1 328 ? -13.053 -32.955 -26.202 1.00 43.34 328 GLN A CA 1
ATOM 2481 C C . GLN A 1 328 ? -13.286 -32.066 -27.437 1.00 43.34 328 GLN A C 1
ATOM 2483 O O . GLN A 1 328 ? -14.302 -32.243 -28.104 1.00 43.34 328 GLN A O 1
ATOM 2488 N N . SER A 1 329 ? -12.371 -31.185 -27.844 1.00 42.78 329 SER A N 1
ATOM 2489 C CA . SER A 1 329 ? -12.530 -30.463 -29.118 1.00 42.78 329 SER A CA 1
ATOM 2490 C C . SER A 1 329 ? -11.174 -30.126 -29.725 1.00 42.78 329 SER A C 1
ATOM 2492 O O . SER A 1 329 ? -10.408 -29.356 -29.150 1.00 42.78 329 SER A O 1
ATOM 2494 N N . GLY A 1 330 ? -10.868 -30.733 -30.873 1.00 39.22 330 GLY A N 1
ATOM 2495 C CA . GLY A 1 330 ? -9.584 -30.641 -31.569 1.00 39.22 330 GLY A CA 1
ATOM 2496 C C . GLY A 1 330 ? -9.273 -29.263 -32.159 1.00 39.22 330 GLY A C 1
ATOM 2497 O O . GLY A 1 330 ? -9.255 -29.109 -33.375 1.00 39.22 330 GLY A O 1
ATOM 2498 N N . GLN A 1 331 ? -8.977 -28.278 -31.313 1.00 38.25 331 GLN A N 1
ATOM 2499 C CA . GLN A 1 331 ? -8.362 -27.018 -31.726 1.00 38.25 331 GLN A CA 1
ATOM 2500 C C . GLN A 1 331 ? -7.049 -26.795 -30.977 1.00 38.25 331 GLN A C 1
ATOM 2502 O O . GLN A 1 331 ? -7.006 -26.548 -29.775 1.00 38.25 331 GLN A O 1
ATOM 2507 N N . SER A 1 332 ? -5.961 -26.903 -31.734 1.00 35.91 332 SER A N 1
ATOM 2508 C CA . SER A 1 332 ? -4.596 -26.571 -31.348 1.00 35.91 332 SER A CA 1
ATOM 2509 C C . SER A 1 332 ? -4.421 -25.050 -31.281 1.00 35.91 332 SER A C 1
ATOM 2511 O O . SER A 1 332 ? -4.224 -24.401 -32.308 1.00 35.91 332 SER A O 1
ATOM 2513 N N . GLY A 1 333 ? -4.494 -24.480 -30.078 1.00 34.59 333 GLY A N 1
ATOM 2514 C CA . GLY A 1 333 ? -4.051 -23.115 -29.795 1.00 34.59 333 GLY A CA 1
ATOM 2515 C C . GLY A 1 333 ? -2.576 -23.114 -29.396 1.00 34.59 333 GLY A C 1
ATOM 2516 O O . GLY A 1 333 ? -2.208 -23.695 -28.379 1.00 34.59 333 GLY A O 1
ATOM 2517 N N . ALA A 1 334 ? -1.734 -22.493 -30.219 1.00 36.31 334 ALA A N 1
ATOM 2518 C CA . ALA A 1 334 ? -0.310 -22.328 -29.972 1.00 36.31 334 ALA A CA 1
ATOM 2519 C C . ALA A 1 334 ? -0.064 -21.300 -28.852 1.00 36.31 334 ALA A C 1
ATOM 2521 O O . ALA A 1 334 ? -0.362 -20.120 -29.012 1.00 36.31 334 ALA A O 1
ATOM 2522 N N . GLY A 1 335 ? 0.505 -21.756 -27.736 1.00 35.06 335 GLY A N 1
ATOM 2523 C CA . GLY A 1 335 ? 1.115 -20.927 -26.698 1.00 35.06 335 GLY A CA 1
ATOM 2524 C C . GLY A 1 335 ? 2.535 -21.432 -26.459 1.00 35.06 335 GLY A C 1
ATOM 2525 O O . GLY A 1 335 ? 2.740 -22.575 -26.056 1.00 35.06 335 GLY A O 1
ATOM 2526 N N . SER A 1 336 ? 3.517 -20.611 -26.811 1.00 35.53 336 SER A N 1
ATOM 2527 C CA . SER A 1 336 ? 4.940 -20.933 -26.827 1.00 35.53 336 SER A CA 1
ATOM 2528 C C . SER A 1 336 ? 5.549 -20.963 -25.422 1.00 35.53 336 SER A C 1
ATOM 2530 O O . SER A 1 336 ? 5.988 -19.935 -24.916 1.00 35.53 336 SER A O 1
ATOM 2532 N N . SER A 1 337 ? 5.618 -22.147 -24.818 1.00 34.53 337 SER A N 1
ATOM 2533 C CA . SER A 1 337 ? 6.630 -22.503 -23.802 1.00 34.53 337 SER A CA 1
ATOM 2534 C C . SER A 1 337 ? 6.713 -24.019 -23.571 1.00 34.53 337 SER A C 1
ATOM 2536 O O . SER A 1 337 ? 7.094 -24.492 -22.505 1.00 34.53 337 SER A O 1
ATOM 2538 N N . ALA A 1 338 ? 6.386 -24.816 -24.592 1.00 35.31 338 ALA A N 1
ATOM 2539 C CA . ALA A 1 338 ? 6.587 -26.260 -24.570 1.00 35.31 338 ALA A CA 1
ATOM 2540 C C . ALA A 1 338 ? 8.004 -26.610 -25.055 1.00 35.31 338 ALA A C 1
ATOM 2542 O O . ALA A 1 338 ? 8.171 -27.208 -26.115 1.00 35.31 338 ALA A O 1
ATOM 2543 N N . GLU A 1 339 ? 9.037 -26.242 -24.293 1.00 36.59 339 GLU A N 1
ATOM 2544 C CA . GLU A 1 339 ? 10.378 -26.798 -24.494 1.00 36.59 339 GLU A CA 1
ATOM 2545 C C . GLU A 1 339 ? 10.798 -27.699 -23.327 1.00 36.59 339 GLU A C 1
ATOM 2547 O O . GLU A 1 339 ? 11.041 -27.262 -22.207 1.00 36.59 339 GLU A O 1
ATOM 2552 N N . LYS A 1 340 ? 10.902 -28.991 -23.670 1.00 39.81 340 LYS A N 1
ATOM 2553 C CA . LYS A 1 340 ? 11.660 -30.074 -23.022 1.00 39.81 340 LYS A CA 1
ATOM 2554 C C . LYS A 1 340 ? 11.361 -30.343 -21.539 1.00 39.81 340 LYS A C 1
ATOM 2556 O O . LYS A 1 340 ? 12.150 -30.006 -20.661 1.00 39.81 340 LYS A O 1
ATOM 2561 N N . LYS A 1 341 ? 10.334 -31.162 -21.278 1.00 44.28 341 LYS A N 1
ATOM 2562 C CA . LYS A 1 341 ? 10.319 -32.059 -20.106 1.00 44.28 341 LYS A CA 1
ATOM 2563 C C . LYS A 1 341 ? 10.161 -33.522 -20.512 1.00 44.28 341 LYS A C 1
ATOM 2565 O O . LYS A 1 341 ? 9.619 -33.837 -21.568 1.00 44.28 341 LYS A O 1
ATOM 2570 N N . ALA A 1 342 ? 10.762 -34.377 -19.686 1.00 41.09 342 ALA A N 1
ATOM 2571 C CA . ALA A 1 342 ? 11.052 -35.784 -19.924 1.00 41.09 342 ALA A CA 1
ATOM 2572 C C . ALA A 1 342 ? 9.839 -36.605 -20.395 1.00 41.09 342 ALA A C 1
ATOM 2574 O O . ALA A 1 342 ? 8.711 -36.409 -19.942 1.00 41.09 342 ALA A O 1
ATOM 2575 N N . ALA A 1 343 ? 10.110 -37.558 -21.288 1.00 41.78 343 ALA A N 1
ATOM 2576 C CA . ALA A 1 343 ? 9.141 -38.508 -21.815 1.00 41.78 343 ALA A CA 1
ATOM 2577 C C . ALA A 1 343 ? 8.444 -39.272 -20.671 1.00 41.78 343 ALA A C 1
ATOM 2579 O O . ALA A 1 343 ? 9.063 -40.114 -20.024 1.00 41.78 343 ALA A O 1
ATOM 2580 N N . GLY A 1 344 ? 7.165 -38.970 -20.417 1.00 51.38 344 GLY A N 1
ATOM 2581 C CA . GLY A 1 344 ? 6.324 -39.733 -19.484 1.00 51.38 344 GLY A CA 1
ATOM 2582 C C . GLY A 1 344 ? 5.278 -38.934 -18.700 1.00 51.38 344 GLY A C 1
ATOM 2583 O O . GLY A 1 344 ? 4.289 -39.524 -18.272 1.00 51.38 344 GLY A O 1
ATOM 2584 N N . SER A 1 345 ? 5.438 -37.616 -18.534 1.00 49.53 345 SER A N 1
ATOM 2585 C CA . SER A 1 345 ? 4.456 -36.784 -17.815 1.00 49.53 345 SER A CA 1
ATOM 2586 C C . SER A 1 345 ? 3.413 -36.189 -18.772 1.00 49.53 345 SER A C 1
ATOM 2588 O O . SER A 1 345 ? 3.794 -35.687 -19.832 1.00 49.53 345 SER A O 1
ATOM 2590 N N . PRO A 1 346 ? 2.105 -36.206 -18.438 1.00 57.25 346 PRO A N 1
ATOM 2591 C CA . PRO A 1 346 ? 1.094 -35.537 -19.252 1.00 57.25 346 PRO A CA 1
ATOM 2592 C C . PRO A 1 346 ? 1.416 -34.042 -19.345 1.00 57.25 346 PRO A C 1
ATOM 2594 O O . PRO A 1 346 ? 1.790 -33.436 -18.341 1.00 57.25 346 PRO A O 1
ATOM 2597 N N . ALA A 1 347 ? 1.271 -33.453 -20.536 1.00 70.50 347 ALA A N 1
ATOM 2598 C CA . ALA A 1 347 ? 1.477 -32.022 -20.743 1.00 70.50 347 ALA A CA 1
ATOM 2599 C C . ALA A 1 347 ? 0.540 -31.239 -19.809 1.00 70.50 347 ALA A C 1
ATOM 2601 O O . ALA A 1 347 ? -0.677 -31.324 -19.954 1.00 70.50 347 ALA A O 1
ATOM 2602 N N . ARG A 1 348 ? 1.096 -30.533 -18.820 1.00 82.38 348 ARG A N 1
ATOM 2603 C CA . ARG A 1 348 ? 0.351 -29.671 -17.893 1.00 82.38 348 ARG A CA 1
ATOM 2604 C C . ARG A 1 348 ? 0.515 -28.222 -18.324 1.00 82.38 348 ARG A C 1
ATOM 2606 O O . ARG A 1 348 ? 1.607 -27.824 -18.718 1.00 82.38 348 ARG A O 1
ATOM 2613 N N . LEU A 1 349 ? -0.558 -27.445 -18.229 1.00 88.19 349 LEU A N 1
ATOM 2614 C CA . LEU A 1 349 ? -0.493 -25.992 -18.344 1.00 88.19 349 LEU A CA 1
ATOM 2615 C C . LEU A 1 349 ? -0.194 -25.405 -16.957 1.00 88.19 349 LEU A C 1
ATOM 2617 O O . LEU A 1 349 ? -0.878 -25.787 -16.001 1.00 88.19 349 LEU A O 1
ATOM 2621 N N . PRO A 1 350 ? 0.814 -24.527 -16.814 1.00 93.00 350 PRO A N 1
ATOM 2622 C CA . PRO A 1 350 ? 1.175 -23.953 -15.523 1.00 93.00 350 PRO A CA 1
ATOM 2623 C C . PRO A 1 350 ? 0.042 -23.081 -14.974 1.00 93.00 350 PRO A C 1
ATOM 2625 O O . PRO A 1 350 ? -0.655 -22.395 -15.723 1.00 93.00 350 PRO A O 1
ATOM 2628 N N . PHE A 1 351 ? -0.141 -23.095 -13.653 1.00 95.44 351 PHE A N 1
ATOM 2629 C CA . PHE A 1 351 ? -1.110 -22.209 -13.005 1.00 95.44 351 PHE A CA 1
ATOM 2630 C C . PHE A 1 351 ? -0.685 -20.749 -13.126 1.00 95.44 351 PHE A C 1
ATOM 2632 O O . PHE A 1 351 ? 0.481 -20.420 -12.903 1.00 95.44 351 PHE A O 1
ATOM 2639 N N . GLN A 1 352 ? -1.645 -19.872 -13.384 1.00 96.19 352 GLN A N 1
ATOM 2640 C CA . GLN A 1 352 ? -1.466 -18.436 -13.227 1.00 96.19 352 GLN A CA 1
ATOM 2641 C C . GLN A 1 352 ? -1.742 -18.096 -11.769 1.00 96.19 352 GLN A C 1
ATOM 2643 O O . GLN A 1 352 ? -2.818 -18.388 -11.253 1.00 96.19 352 GLN A O 1
ATOM 2648 N N . MET A 1 353 ? -0.741 -17.564 -11.075 1.00 96.56 353 MET A N 1
ATOM 2649 C CA . MET A 1 353 ? -0.776 -17.444 -9.622 1.00 96.56 353 MET A CA 1
ATOM 2650 C C . MET A 1 353 ? -0.955 -15.997 -9.167 1.00 96.56 353 MET A C 1
ATOM 2652 O O . MET A 1 353 ? -0.416 -15.061 -9.761 1.00 96.56 353 MET A O 1
ATOM 2656 N N . GLY A 1 354 ? -1.656 -15.822 -8.050 1.00 96.88 354 GLY A N 1
ATOM 2657 C CA . GLY A 1 354 ? -1.662 -14.589 -7.265 1.00 96.88 354 GLY A CA 1
ATOM 2658 C C . GLY A 1 354 ? -1.292 -14.872 -5.812 1.00 96.88 354 GLY A C 1
ATOM 2659 O O . GLY A 1 354 ? -1.608 -15.946 -5.298 1.00 96.88 354 GLY A O 1
ATOM 2660 N N . CYS A 1 355 ? -0.639 -13.924 -5.138 1.00 96.81 355 CYS A N 1
ATOM 2661 C CA . CYS A 1 355 ? -0.433 -13.985 -3.690 1.00 96.81 355 CYS A CA 1
ATOM 2662 C C . CYS A 1 355 ? -0.814 -12.667 -3.014 1.00 96.81 355 CYS A C 1
ATOM 2664 O O . CYS A 1 355 ? -0.636 -11.578 -3.566 1.00 96.81 355 CYS A O 1
ATOM 2666 N N . TYR A 1 356 ? -1.395 -12.775 -1.822 1.00 97.12 356 TYR A N 1
ATOM 2667 C CA . TYR A 1 356 ? -2.038 -11.652 -1.150 1.00 97.12 356 TYR A CA 1
ATOM 2668 C C . TYR A 1 356 ? -1.802 -11.748 0.358 1.00 97.12 356 TYR A C 1
ATOM 2670 O O . TYR A 1 356 ? -2.363 -12.621 1.029 1.00 97.12 356 TYR A O 1
ATOM 2678 N N . GLY A 1 357 ? -1.026 -10.810 0.897 1.00 96.69 357 GLY A N 1
ATOM 2679 C CA . GLY A 1 357 ? -0.626 -10.758 2.302 1.00 96.69 357 GLY A CA 1
ATOM 2680 C C . GLY A 1 357 ? -1.229 -9.559 3.033 1.00 96.69 357 GLY A C 1
ATOM 2681 O O . GLY A 1 357 ? -1.276 -8.459 2.490 1.00 96.69 357 GLY A O 1
ATOM 2682 N N . ILE A 1 358 ? -1.703 -9.767 4.264 1.00 96.62 358 ILE A N 1
ATOM 2683 C CA . ILE A 1 358 ? -1.971 -8.686 5.230 1.00 96.62 358 ILE A CA 1
ATOM 2684 C C . ILE A 1 358 ? -1.098 -8.918 6.460 1.00 96.62 358 ILE A C 1
ATOM 2686 O O . ILE A 1 358 ? -1.143 -9.981 7.099 1.00 96.62 358 ILE A O 1
ATOM 2690 N N . GLY A 1 359 ? -0.336 -7.898 6.836 1.00 95.81 359 GLY A N 1
ATOM 2691 C CA . GLY A 1 359 ? 0.445 -7.867 8.061 1.00 95.81 359 GLY A CA 1
ATOM 2692 C C . GLY A 1 359 ? -0.448 -7.631 9.276 1.00 95.81 359 GLY A C 1
ATOM 2693 O O . GLY A 1 359 ? -0.417 -6.551 9.839 1.00 95.81 359 GLY A O 1
ATOM 2694 N N . VAL A 1 360 ? -1.232 -8.628 9.705 1.00 93.81 360 VAL A N 1
ATOM 2695 C CA . VAL A 1 360 ? -2.212 -8.485 10.809 1.00 93.81 360 VAL A CA 1
ATOM 2696 C C . VAL A 1 360 ? -1.596 -7.884 12.084 1.00 93.81 360 VAL A C 1
ATOM 2698 O O . VAL A 1 360 ? -2.149 -6.952 12.655 1.00 93.81 360 VAL A O 1
ATOM 2701 N N . THR A 1 361 ? -0.423 -8.359 12.509 1.00 92.81 361 THR A N 1
ATOM 2702 C CA . THR A 1 361 ? 0.272 -7.827 13.696 1.00 92.81 361 THR A CA 1
ATOM 2703 C C . THR A 1 361 ? 0.745 -6.387 13.489 1.00 92.81 361 THR A C 1
ATOM 2705 O O . THR A 1 361 ? 0.605 -5.557 14.383 1.00 92.81 361 THR A O 1
ATOM 2708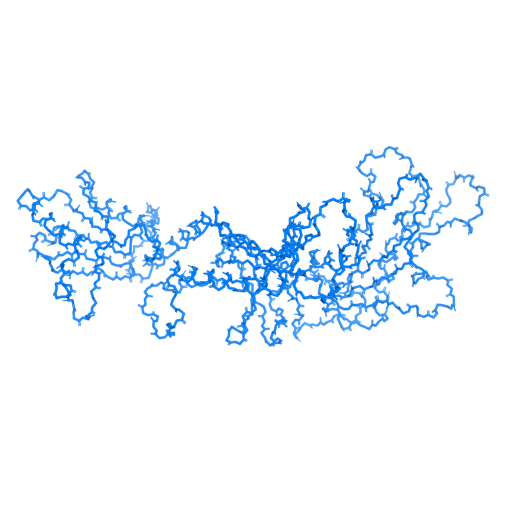 N N . ARG A 1 362 ? 1.260 -6.072 12.294 1.00 93.12 362 ARG A N 1
ATOM 2709 C CA . ARG A 1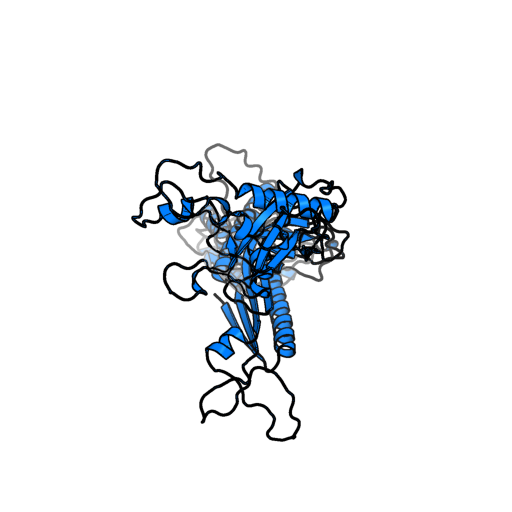 362 ? 1.680 -4.713 11.930 1.00 93.12 362 ARG A CA 1
ATOM 2710 C C . ARG A 1 362 ? 0.484 -3.762 11.882 1.00 93.12 362 ARG A C 1
ATOM 2712 O O . ARG A 1 362 ? 0.582 -2.647 12.380 1.00 93.12 362 ARG A O 1
ATOM 2719 N N . LEU A 1 363 ? -0.650 -4.232 11.361 1.00 92.25 363 LEU A N 1
ATOM 2720 C CA . LEU A 1 363 ? -1.914 -3.506 11.328 1.00 92.25 363 LEU A CA 1
ATOM 2721 C C . LEU A 1 363 ? -2.377 -3.135 12.745 1.00 92.25 363 LEU A C 1
ATOM 2723 O O . LEU A 1 363 ? -2.727 -1.987 12.981 1.00 92.25 363 LEU A O 1
ATOM 2727 N N . ILE A 1 364 ? -2.311 -4.060 13.708 1.00 92.25 364 ILE A N 1
ATOM 2728 C CA . ILE A 1 364 ? -2.620 -3.748 15.115 1.00 92.25 364 ILE A CA 1
ATOM 2729 C C . ILE A 1 364 ? -1.652 -2.693 15.670 1.00 92.25 364 ILE A C 1
ATOM 2731 O O . ILE A 1 364 ? -2.095 -1.749 16.318 1.00 92.25 364 ILE A O 1
ATOM 2735 N N . GLY A 1 365 ? -0.350 -2.814 15.385 1.00 92.62 365 GLY A N 1
ATOM 2736 C CA . GLY A 1 365 ? 0.659 -1.850 15.835 1.00 92.62 365 GLY A CA 1
ATOM 2737 C C . GLY A 1 365 ? 0.385 -0.425 15.344 1.00 92.62 365 GLY A C 1
ATOM 2738 O O . GLY A 1 365 ? 0.369 0.511 16.143 1.00 92.62 365 GLY A O 1
ATOM 2739 N N . ILE A 1 366 ? 0.090 -0.259 14.052 1.00 91.62 366 ILE A N 1
ATOM 2740 C CA . ILE A 1 366 ? -0.221 1.064 13.497 1.00 91.62 366 ILE A CA 1
ATOM 2741 C C . ILE A 1 366 ? -1.573 1.600 13.985 1.00 91.62 366 ILE A C 1
ATOM 2743 O O . ILE A 1 366 ? -1.701 2.796 14.242 1.00 91.62 366 ILE A O 1
ATOM 2747 N N . LEU A 1 367 ? -2.574 0.733 14.180 1.00 91.12 367 LEU A N 1
ATOM 2748 C CA . LEU A 1 367 ? -3.852 1.133 14.774 1.00 91.12 367 LEU A CA 1
ATOM 2749 C C . LEU A 1 367 ? -3.665 1.625 16.213 1.00 91.12 367 LEU A C 1
ATOM 2751 O O . LEU A 1 367 ? -4.225 2.660 16.561 1.00 91.12 367 LEU A O 1
ATOM 2755 N N . ALA A 1 368 ? -2.839 0.947 17.015 1.00 91.56 368 ALA A N 1
ATOM 2756 C CA . ALA A 1 368 ? -2.515 1.366 18.378 1.00 91.56 368 ALA A CA 1
ATOM 2757 C C . ALA A 1 368 ? -1.817 2.731 18.387 1.00 91.56 368 ALA A C 1
ATOM 2759 O O . ALA A 1 368 ? -2.189 3.629 19.137 1.00 91.56 368 ALA A O 1
ATOM 2760 N N . GLN A 1 369 ? -0.843 2.923 17.498 1.00 89.12 369 GLN A N 1
ATOM 2761 C CA . GLN A 1 369 ? -0.140 4.194 17.361 1.00 89.12 369 GLN A CA 1
ATOM 2762 C C . GLN A 1 369 ? -1.079 5.344 16.966 1.00 89.12 369 GLN A C 1
ATOM 2764 O O . GLN A 1 369 ? -1.017 6.429 17.550 1.00 89.12 369 GLN A O 1
ATOM 2769 N N . ARG A 1 370 ? -1.987 5.117 16.010 1.00 87.81 370 ARG A N 1
ATOM 2770 C CA . ARG A 1 370 ? -3.013 6.104 15.637 1.00 87.81 370 ARG A CA 1
ATOM 2771 C C . ARG A 1 370 ? -4.015 6.338 16.771 1.00 87.81 370 ARG A C 1
ATOM 2773 O O . ARG A 1 370 ? -4.435 7.475 16.966 1.00 87.81 370 ARG A O 1
ATOM 2780 N N . ALA A 1 371 ? -4.333 5.307 17.555 1.00 88.69 371 ALA A N 1
ATOM 2781 C CA . ALA A 1 371 ? -5.216 5.399 18.716 1.00 88.69 371 ALA A CA 1
ATOM 2782 C C . ALA A 1 371 ? -4.633 6.284 19.826 1.00 88.69 371 ALA A C 1
ATOM 2784 O O . ALA A 1 371 ? -5.378 7.066 20.416 1.00 88.69 371 ALA A O 1
ATOM 2785 N N . VAL A 1 372 ? -3.316 6.227 20.069 1.00 89.06 372 VAL A N 1
ATOM 2786 C CA . VAL A 1 372 ? -2.631 7.149 20.997 1.00 89.06 372 VAL A CA 1
ATOM 2787 C C . VAL A 1 372 ? -2.807 8.596 20.540 1.00 89.06 372 VAL A C 1
ATOM 2789 O O . VAL A 1 372 ? -3.262 9.440 21.308 1.00 89.06 372 VAL A O 1
ATOM 2792 N N . ARG A 1 373 ? -2.533 8.890 19.263 1.00 85.31 373 ARG A N 1
ATOM 2793 C CA . ARG A 1 373 ? -2.683 10.255 18.729 1.00 85.31 373 ARG A CA 1
ATOM 2794 C C . ARG A 1 373 ? -4.125 10.744 18.778 1.00 85.31 373 ARG A C 1
ATOM 2796 O O . ARG A 1 373 ? -4.375 11.903 19.098 1.00 85.31 373 ARG A O 1
ATOM 2803 N N . ALA A 1 374 ? -5.081 9.867 18.474 1.00 83.06 374 ALA A N 1
ATOM 2804 C CA . ALA A 1 374 ? -6.496 10.195 18.568 1.00 83.06 374 ALA A CA 1
ATOM 2805 C C . ALA A 1 374 ? -6.896 10.550 20.009 1.00 83.06 374 ALA A C 1
ATOM 2807 O O . ALA A 1 374 ? -7.623 11.522 20.221 1.00 83.06 374 ALA A O 1
ATOM 2808 N N . PHE A 1 375 ? -6.365 9.830 21.000 1.00 85.69 375 PHE A N 1
ATOM 2809 C CA . PHE A 1 375 ? -6.563 10.139 22.414 1.00 85.69 375 PHE A CA 1
ATOM 2810 C C . PHE A 1 375 ? -5.941 11.490 22.815 1.00 85.69 375 PHE A C 1
ATOM 2812 O O . PHE A 1 375 ? -6.606 12.313 23.447 1.00 85.69 375 PHE A O 1
ATOM 2819 N N . GLU A 1 376 ? -4.702 11.770 22.406 1.00 84.31 376 GLU A N 1
ATOM 2820 C CA . GLU A 1 376 ? -4.021 13.050 22.670 1.00 84.31 376 GLU A CA 1
ATOM 2821 C C . GLU A 1 376 ? -4.785 14.250 22.077 1.00 84.31 376 GLU A C 1
ATOM 2823 O O . GLU A 1 376 ? -4.982 15.281 22.733 1.00 84.31 376 GLU A O 1
ATOM 2828 N N . MET A 1 377 ? -5.285 14.107 20.846 1.00 78.56 377 MET A N 1
ATOM 2829 C CA . MET A 1 377 ? -6.123 15.120 20.198 1.00 78.56 377 MET A CA 1
ATOM 2830 C C . MET A 1 377 ? -7.461 15.312 20.922 1.00 78.56 377 MET A C 1
ATOM 2832 O O . MET A 1 377 ? -7.918 16.443 21.091 1.00 78.56 377 MET A O 1
ATOM 2836 N N . ALA A 1 378 ? -8.078 14.231 21.405 1.00 76.75 378 ALA A N 1
ATOM 2837 C CA . ALA A 1 378 ? -9.314 14.308 22.177 1.00 76.75 378 ALA A CA 1
ATOM 2838 C C . ALA A 1 378 ? -9.140 15.092 23.487 1.00 76.75 378 ALA A C 1
ATOM 2840 O O . ALA A 1 378 ? -9.998 15.902 23.839 1.00 76.75 378 ALA A O 1
ATOM 2841 N N . GLN A 1 379 ? -8.022 14.894 24.194 1.00 74.38 379 GLN A N 1
ATOM 2842 C CA . GLN A 1 379 ? -7.743 15.598 25.452 1.00 74.38 379 GLN A CA 1
ATOM 2843 C C . GLN A 1 379 ? -7.460 17.091 25.233 1.00 74.38 379 GLN A C 1
ATOM 2845 O O . GLN A 1 379 ? -7.877 17.919 26.043 1.00 74.38 379 GLN A O 1
ATOM 2850 N N . SER A 1 380 ? -6.784 17.445 24.135 1.00 69.56 380 SER A N 1
ATOM 2851 C CA . SER A 1 380 ? -6.441 18.839 23.814 1.00 69.56 380 SER A CA 1
ATOM 2852 C C . SER A 1 380 ? -7.628 19.663 23.293 1.00 69.56 380 SER A C 1
ATOM 2854 O O . SER A 1 380 ? -7.708 20.855 23.583 1.00 69.56 380 SER A O 1
ATOM 2856 N N . GLY A 1 381 ? -8.583 19.047 22.584 1.00 59.31 381 GLY A N 1
ATOM 2857 C CA . GLY A 1 381 ? -9.785 19.721 22.068 1.00 59.31 381 GLY A CA 1
ATOM 2858 C C . GLY A 1 381 ? -10.937 19.880 23.073 1.00 59.31 381 GLY A C 1
ATOM 2859 O O . GLY A 1 381 ? -11.769 20.770 22.915 1.00 59.31 381 GLY A O 1
ATOM 2860 N N . ALA A 1 382 ? -10.997 19.062 24.129 1.00 50.81 382 ALA A N 1
ATOM 2861 C CA . ALA A 1 382 ? -12.135 18.997 25.059 1.00 50.81 382 ALA A CA 1
ATOM 2862 C C . ALA A 1 382 ? -12.161 20.087 26.157 1.00 50.81 382 ALA A C 1
ATOM 2864 O O . ALA A 1 382 ? -12.826 19.919 27.178 1.00 50.81 382 ALA A O 1
ATOM 2865 N N . GLY A 1 383 ? -11.425 21.196 26.004 1.00 39.88 383 GLY A N 1
ATOM 2866 C CA . GLY A 1 383 ? -11.405 22.272 27.007 1.00 39.88 383 GLY A CA 1
ATOM 2867 C C . GLY A 1 383 ? -10.830 21.852 28.367 1.00 39.88 383 GLY A C 1
ATOM 2868 O O . GLY A 1 383 ? -11.026 22.544 29.367 1.00 39.88 383 GLY A O 1
ATOM 2869 N N . ARG A 1 384 ? -10.093 20.735 28.428 1.00 41.34 384 ARG A N 1
ATOM 2870 C CA . ARG A 1 384 ? -9.394 20.283 29.634 1.00 41.34 384 ARG A CA 1
ATOM 2871 C C . ARG A 1 384 ? -8.093 21.075 29.773 1.00 41.34 384 ARG A C 1
ATOM 2873 O O . ARG A 1 384 ? -7.001 20.565 29.562 1.00 41.34 384 ARG A O 1
ATOM 2880 N N . ALA A 1 385 ? -8.225 22.361 30.094 1.00 29.41 385 ALA A N 1
ATOM 2881 C CA . ALA A 1 385 ? -7.111 23.227 30.452 1.00 29.41 385 ALA A CA 1
ATOM 2882 C C . ALA A 1 385 ? -6.520 22.769 31.794 1.00 29.41 385 ALA A C 1
ATOM 2884 O O . ALA A 1 385 ? -6.826 23.311 32.852 1.00 29.41 385 ALA A O 1
ATOM 2885 N N . THR A 1 386 ? -5.673 21.746 31.765 1.00 36.06 386 THR A N 1
ATOM 2886 C CA . THR A 1 386 ? -4.671 21.559 32.809 1.00 36.06 386 THR A CA 1
ATOM 2887 C C . THR A 1 386 ? -3.459 22.370 32.397 1.00 36.06 386 THR A C 1
ATOM 2889 O O . THR A 1 386 ? -2.769 22.031 31.437 1.00 36.06 386 THR A O 1
ATOM 2892 N N . THR A 1 387 ? -3.228 23.472 33.104 1.00 31.16 387 THR A N 1
ATOM 2893 C CA . THR A 1 387 ? -1.954 24.191 33.119 1.00 31.16 387 THR A CA 1
ATOM 2894 C C . THR A 1 387 ? -0.817 23.165 33.173 1.00 31.16 387 THR A C 1
ATOM 2896 O O . THR A 1 387 ? -0.871 22.288 34.040 1.00 31.16 387 THR A O 1
ATOM 2899 N N . PRO A 1 388 ? 0.187 23.225 32.281 1.00 34.19 388 PRO A N 1
ATOM 2900 C CA . PRO A 1 388 ? 1.296 22.286 32.314 1.00 34.19 388 PRO A CA 1
ATOM 2901 C C . PRO A 1 388 ? 2.128 22.581 33.563 1.00 34.19 388 PRO A C 1
ATOM 2903 O O . PRO A 1 388 ? 2.991 23.456 33.573 1.00 34.19 388 PRO A O 1
ATOM 2906 N N . THR A 1 389 ? 1.836 21.889 34.660 1.00 35.47 389 THR A N 1
ATOM 2907 C CA . THR A 1 389 ? 2.760 21.795 35.783 1.00 35.47 389 THR A CA 1
ATOM 2908 C C . THR A 1 389 ? 3.823 20.776 35.393 1.00 35.47 389 THR A C 1
ATOM 2910 O O . THR A 1 389 ? 3.517 19.691 34.902 1.00 35.47 389 THR A O 1
ATOM 2913 N N . ALA A 1 390 ? 5.093 21.136 35.580 1.00 38.34 390 ALA A N 1
ATOM 2914 C CA . ALA A 1 390 ? 6.273 20.394 35.126 1.00 38.34 390 ALA A CA 1
ATOM 2915 C C . ALA A 1 390 ? 6.477 19.005 35.788 1.00 38.34 390 ALA A C 1
ATOM 2917 O O . ALA A 1 390 ? 7.588 18.485 35.794 1.00 38.34 390 ALA A O 1
ATOM 2918 N N . SER A 1 391 ? 5.430 18.406 36.368 1.00 36.75 391 SER A N 1
ATOM 2919 C CA . SER A 1 391 ? 5.479 17.129 37.085 1.00 36.75 391 SER A CA 1
ATOM 2920 C C . SER A 1 391 ? 4.363 16.132 36.743 1.00 36.75 391 SER A C 1
ATOM 2922 O O . SER A 1 391 ? 4.376 15.034 37.298 1.00 36.75 391 SER A O 1
ATOM 2924 N N . SER A 1 392 ? 3.419 16.436 35.842 1.00 41.50 392 SER A N 1
ATOM 2925 C CA . SER A 1 392 ? 2.451 15.430 35.376 1.00 41.50 392 SER A CA 1
ATOM 2926 C C . SER A 1 392 ? 2.887 14.847 34.036 1.00 41.50 392 SER A C 1
ATOM 2928 O O . SER A 1 392 ? 2.988 15.582 33.054 1.00 41.50 392 SER A O 1
ATOM 2930 N N . SER A 1 393 ? 3.111 13.533 33.975 1.00 53.56 393 SER A N 1
ATOM 2931 C CA . SER A 1 393 ? 3.203 12.817 32.702 1.00 53.56 393 SER A CA 1
ATOM 2932 C C . SER A 1 393 ? 1.965 13.123 31.855 1.00 53.56 393 SER A C 1
ATOM 2934 O O . SER A 1 393 ? 0.853 13.173 32.390 1.00 53.56 393 SER A O 1
ATOM 2936 N N . SER A 1 394 ? 2.148 13.349 30.552 1.00 57.25 394 SER A N 1
ATOM 2937 C CA . SER A 1 394 ? 1.033 13.536 29.621 1.00 57.25 394 SER A CA 1
ATOM 2938 C C . SER A 1 394 ? 0.010 12.406 29.796 1.00 57.25 394 SER A C 1
ATOM 2940 O O . SER A 1 394 ? 0.418 11.257 30.005 1.00 57.25 394 SER A O 1
ATOM 2942 N N . PRO A 1 395 ? -1.302 12.699 29.757 1.00 67.25 395 PRO A N 1
ATOM 2943 C CA . PRO A 1 395 ? -2.318 11.663 29.876 1.00 67.25 395 PRO A CA 1
ATOM 2944 C C . PRO A 1 395 ? -2.128 10.636 28.753 1.00 67.25 395 PRO A C 1
ATOM 2946 O O . PRO A 1 395 ? -2.189 10.984 27.578 1.00 67.25 395 PRO A O 1
ATOM 2949 N N . ALA A 1 396 ? -1.872 9.385 29.134 1.00 82.81 396 ALA A N 1
ATOM 2950 C CA . ALA A 1 396 ? -1.704 8.265 28.218 1.00 82.81 396 ALA A CA 1
ATOM 2951 C C . ALA A 1 396 ? -3.020 7.495 28.104 1.00 82.81 396 ALA A C 1
ATOM 2953 O O . ALA A 1 396 ? -3.685 7.248 29.110 1.00 82.81 396 ALA A O 1
ATOM 2954 N N . GLY A 1 397 ? -3.370 7.107 26.885 1.00 89.69 397 GLY A N 1
ATOM 2955 C CA . GLY A 1 397 ? -4.578 6.355 26.600 1.00 89.69 397 GLY A CA 1
ATOM 2956 C C . GLY A 1 397 ? -4.634 5.942 25.140 1.00 89.69 397 GLY A C 1
ATOM 2957 O O . GLY A 1 397 ? -3.795 6.341 24.329 1.00 89.69 397 GLY A O 1
ATOM 2958 N N . LEU A 1 398 ? -5.628 5.128 24.821 1.00 91.00 398 LEU A N 1
ATOM 2959 C CA . LEU A 1 398 ? -5.934 4.691 23.471 1.00 91.00 398 LEU A CA 1
ATOM 2960 C C . LEU A 1 398 ? -7.348 5.137 23.130 1.00 91.00 398 LEU A C 1
ATOM 2962 O O . LEU A 1 398 ? -8.237 5.171 23.974 1.00 91.00 398 LEU A O 1
ATOM 2966 N N . LEU A 1 399 ? -7.571 5.473 21.872 1.00 87.69 399 LEU A N 1
ATOM 2967 C CA . LEU A 1 399 ? -8.907 5.630 21.335 1.00 87.69 399 LEU A CA 1
ATOM 2968 C C . LEU A 1 399 ? -8.998 4.781 20.077 1.00 87.69 399 LEU A C 1
ATOM 2970 O O . LEU A 1 399 ? -8.451 5.170 19.059 1.00 87.69 399 LEU A O 1
ATOM 2974 N N . TRP A 1 400 ? -9.615 3.604 20.145 1.00 87.69 400 TRP A N 1
ATOM 2975 C CA . TRP A 1 400 ? -9.690 2.689 19.002 1.00 87.69 400 TRP A CA 1
ATOM 2976 C C . TRP A 1 400 ? -10.835 3.046 18.038 1.00 87.69 400 TRP A C 1
ATOM 2978 O O . TRP A 1 400 ? -11.851 3.604 18.466 1.00 87.69 400 TRP A O 1
ATOM 2988 N N . PRO A 1 401 ? -10.753 2.650 16.753 1.00 82.50 401 PRO A N 1
ATOM 2989 C CA . PRO A 1 401 ? -11.947 2.489 15.934 1.00 82.50 401 PRO A CA 1
ATOM 2990 C C . PRO A 1 401 ? -12.909 1.497 16.609 1.00 82.50 401 PRO A C 1
ATOM 2992 O O . PRO A 1 401 ? -12.457 0.454 17.092 1.00 82.50 401 PRO A O 1
ATOM 2995 N N . PRO A 1 402 ? -14.232 1.740 16.590 1.00 77.94 402 PRO A N 1
ATOM 2996 C CA . PRO A 1 402 ? -15.199 0.857 17.249 1.00 77.94 402 PRO A CA 1
ATOM 2997 C C . PRO A 1 402 ? -15.155 -0.606 16.788 1.00 77.94 402 PRO A C 1
ATOM 2999 O O . PRO A 1 402 ? -15.527 -1.496 17.541 1.00 77.94 402 PRO A O 1
ATOM 3002 N N . SER A 1 403 ? -14.710 -0.866 15.556 1.00 80.88 403 SER A N 1
ATOM 3003 C CA . SER A 1 403 ? -14.637 -2.211 14.977 1.00 80.88 403 SER A CA 1
ATOM 3004 C C . SER A 1 403 ? -13.435 -3.039 15.440 1.00 80.88 403 SER A C 1
ATOM 3006 O O . SER A 1 403 ? -13.395 -4.235 15.153 1.00 80.88 403 SER A O 1
ATOM 3008 N N . VAL A 1 404 ? -12.460 -2.423 16.117 1.00 87.06 404 VAL A N 1
ATOM 3009 C CA . VAL A 1 404 ? -11.254 -3.098 16.633 1.00 87.06 404 VAL A CA 1
ATOM 3010 C C . VAL A 1 404 ? -10.978 -2.811 18.107 1.00 87.06 404 VAL A C 1
ATOM 3012 O O . VAL A 1 404 ? -10.007 -3.339 18.647 1.00 87.06 404 VAL A O 1
ATOM 3015 N N . ALA A 1 405 ? -11.795 -1.973 18.751 1.00 87.69 405 ALA A N 1
ATOM 3016 C CA . ALA A 1 405 ? -11.727 -1.774 20.190 1.00 87.69 405 ALA A CA 1
ATOM 3017 C C . ALA A 1 405 ? -11.854 -3.134 20.901 1.00 87.69 405 ALA A C 1
ATOM 3019 O O . ALA A 1 405 ? -12.685 -3.943 20.490 1.00 87.69 405 ALA A O 1
ATOM 3020 N N . PRO A 1 406 ? -11.051 -3.403 21.947 1.00 89.56 406 PRO A N 1
ATOM 3021 C CA . PRO A 1 406 ? -11.095 -4.686 22.647 1.00 89.56 406 PRO A CA 1
ATOM 3022 C C . PRO A 1 406 ? -12.434 -4.912 23.354 1.00 89.56 406 PRO A C 1
ATOM 3024 O O . PRO A 1 406 ? -12.847 -6.053 23.497 1.00 89.56 406 PRO A O 1
ATOM 3027 N N . PHE A 1 407 ? -13.068 -3.818 23.783 1.00 88.06 407 PHE A N 1
ATOM 3028 C CA . PHE A 1 407 ? -14.427 -3.760 24.300 1.00 88.06 407 PHE A CA 1
ATOM 3029 C C . PHE A 1 407 ? -15.058 -2.452 23.822 1.00 88.06 407 PHE A C 1
ATOM 3031 O O . PHE A 1 407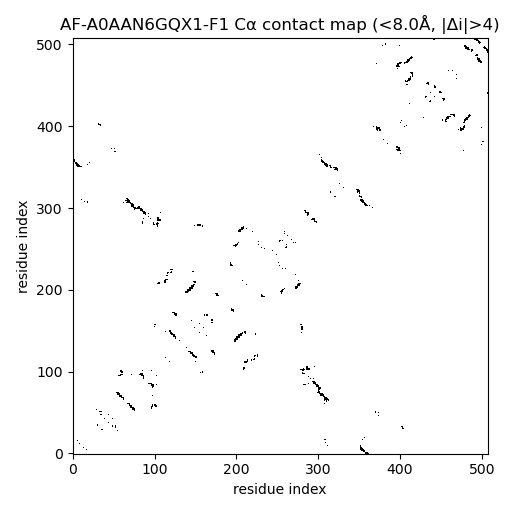 ? -14.389 -1.411 23.759 1.00 88.06 407 PHE A O 1
ATOM 3038 N N . GLN A 1 408 ? -16.349 -2.474 23.502 1.00 81.12 408 GLN A N 1
ATOM 3039 C CA . GLN A 1 408 ? -17.065 -1.254 23.125 1.00 81.12 408 GLN A CA 1
ATOM 3040 C C . GLN A 1 408 ? -17.319 -0.370 24.348 1.00 81.12 408 GLN A C 1
ATOM 3042 O O . GLN A 1 408 ? -17.108 0.850 24.279 1.00 81.12 408 GLN A O 1
ATOM 3047 N N . THR A 1 409 ? -17.693 -0.999 25.465 1.00 85.00 409 THR A N 1
ATOM 3048 C CA . THR A 1 409 ? -18.061 -0.323 26.709 1.00 85.00 409 THR A CA 1
ATOM 3049 C C . THR A 1 409 ? -17.322 -0.913 27.908 1.00 85.00 409 THR A C 1
ATOM 3051 O O . THR A 1 409 ? -17.258 -2.128 28.079 1.00 85.00 409 THR A O 1
ATOM 3054 N N . VAL A 1 410 ? -16.814 -0.048 28.789 1.00 90.25 410 VAL A N 1
ATOM 3055 C CA . VAL A 1 410 ? -16.306 -0.438 30.115 1.00 90.25 410 VAL A CA 1
ATOM 3056 C C . VAL A 1 410 ? -17.236 0.102 31.189 1.00 90.25 410 VAL A C 1
ATOM 3058 O O . VAL A 1 410 ? -17.477 1.306 31.249 1.00 90.25 410 VAL A O 1
ATOM 3061 N N . ILE A 1 411 ? -17.730 -0.764 32.068 1.00 90.62 411 ILE A N 1
ATOM 3062 C CA . ILE A 1 411 ? -18.470 -0.371 33.267 1.00 90.62 411 ILE A CA 1
ATOM 3063 C C . ILE A 1 411 ? -17.497 -0.320 34.440 1.00 90.62 411 ILE A C 1
ATOM 3065 O O . ILE A 1 411 ? -16.904 -1.327 34.815 1.00 90.62 411 ILE A O 1
ATOM 3069 N N . VAL A 1 412 ? -17.351 0.853 35.047 1.00 91.56 412 VAL A N 1
ATOM 3070 C CA . VAL A 1 412 ? -16.487 1.078 36.204 1.00 91.56 412 VAL A CA 1
ATOM 3071 C C . VAL A 1 412 ? -17.335 1.206 37.461 1.00 91.56 412 VAL A C 1
ATOM 3073 O O . VAL A 1 412 ? -18.101 2.161 37.616 1.00 91.56 412 VAL A O 1
ATOM 3076 N N . LEU A 1 413 ? -17.148 0.266 38.389 1.00 89.00 413 LEU A N 1
ATOM 3077 C CA . LEU A 1 413 ? -17.776 0.297 39.707 1.00 89.00 413 LEU A CA 1
ATOM 3078 C C . LEU A 1 413 ? -16.892 1.069 40.694 1.00 89.00 413 LEU A C 1
ATOM 3080 O O . LEU A 1 413 ? -15.735 0.707 40.933 1.00 89.00 413 LEU A O 1
ATOM 3084 N N . SER A 1 414 ? -17.430 2.133 41.286 1.00 82.44 414 SER A N 1
ATOM 3085 C CA . SER A 1 414 ? -16.767 2.869 42.365 1.00 82.44 414 SER A CA 1
ATOM 3086 C C . SER A 1 414 ? -16.809 2.049 43.649 1.00 82.44 414 SER A C 1
ATOM 3088 O O . SER A 1 414 ? -17.876 1.877 44.223 1.00 82.44 414 SER A O 1
ATOM 3090 N N . THR A 1 415 ? -15.658 1.609 44.149 1.00 69.88 415 THR A N 1
ATOM 3091 C CA . THR A 1 415 ? -15.567 0.866 45.411 1.00 69.88 415 THR A CA 1
ATOM 3092 C C . THR A 1 415 ? -15.113 1.755 46.583 1.00 69.88 415 THR A C 1
ATOM 3094 O O . THR A 1 415 ? -14.335 2.695 46.383 1.00 69.88 415 THR A O 1
ATOM 3097 N N . PRO A 1 416 ? -15.575 1.471 47.819 1.00 62.56 416 PRO A N 1
ATOM 3098 C CA . PRO A 1 416 ? -16.621 0.500 48.145 1.00 62.56 416 PRO A CA 1
ATOM 3099 C C . PRO A 1 416 ? -18.012 1.037 47.768 1.00 62.56 416 PRO A C 1
ATOM 3101 O O . PRO A 1 416 ? -18.319 2.197 48.040 1.00 62.56 416 PRO A O 1
ATOM 3104 N N . ILE A 1 417 ? -18.839 0.177 47.173 1.00 66.62 417 ILE A N 1
ATOM 3105 C CA . ILE A 1 417 ? -20.293 0.369 47.133 1.00 66.62 417 ILE A CA 1
ATOM 3106 C C . ILE A 1 417 ? -20.806 -0.043 48.515 1.00 66.62 417 ILE A C 1
ATOM 3108 O O . ILE A 1 417 ? -20.279 -0.982 49.117 1.00 66.62 417 ILE A O 1
ATOM 3112 N N . THR A 1 418 ? -21.773 0.681 49.073 1.00 68.00 418 THR A N 1
ATOM 3113 C CA . THR A 1 418 ? -22.325 0.304 50.378 1.00 68.00 418 THR A CA 1
ATOM 3114 C C . THR A 1 418 ? -23.028 -1.066 50.286 1.00 68.00 418 THR A C 1
ATOM 3116 O O . THR A 1 418 ? -23.641 -1.357 49.258 1.00 68.00 418 THR A O 1
ATOM 3119 N N . PRO A 1 419 ? -22.969 -1.933 51.320 1.00 67.62 419 PRO A N 1
ATOM 3120 C CA . PRO A 1 419 ? -23.526 -3.294 51.241 1.00 67.62 419 PRO A CA 1
ATOM 3121 C C . PRO A 1 419 ? -25.021 -3.352 50.880 1.00 67.62 419 PRO A C 1
ATOM 3123 O O . PRO A 1 419 ? -25.487 -4.299 50.258 1.00 67.62 419 PRO A O 1
ATOM 3126 N N . ASP A 1 420 ? -25.788 -2.317 51.231 1.00 70.81 420 ASP A N 1
ATOM 3127 C CA . ASP A 1 420 ? -27.206 -2.156 50.880 1.00 70.81 420 ASP A CA 1
ATOM 3128 C C . ASP A 1 420 ? -27.440 -1.832 49.391 1.00 70.81 420 ASP A C 1
ATOM 3130 O O . ASP A 1 420 ? -28.551 -1.993 48.884 1.00 70.81 420 ASP A O 1
ATOM 3134 N N . LYS A 1 421 ? -26.401 -1.385 48.680 1.00 72.75 421 LYS A N 1
ATOM 3135 C CA . LYS A 1 421 ? -26.435 -0.983 47.267 1.00 72.75 421 LYS A CA 1
ATOM 3136 C C . LYS A 1 421 ? -25.693 -1.946 46.343 1.00 72.75 421 LYS A C 1
ATOM 3138 O O . LYS A 1 421 ? -25.824 -1.805 45.130 1.00 72.75 421 LYS A O 1
ATOM 3143 N N . GLU A 1 422 ? -24.984 -2.937 46.878 1.00 76.62 422 GLU A N 1
ATOM 3144 C CA . GLU A 1 422 ? -24.244 -3.941 46.102 1.00 76.62 422 GLU A CA 1
ATOM 3145 C C . GLU A 1 422 ? -25.177 -4.707 45.148 1.00 76.62 422 GLU A C 1
ATOM 3147 O O . GLU A 1 422 ? -25.023 -4.612 43.930 1.00 76.62 422 GLU A O 1
ATOM 3152 N N . SER A 1 423 ? -26.259 -5.298 45.668 1.00 77.38 423 SER A N 1
ATOM 3153 C CA . SER A 1 423 ? -27.277 -5.987 44.853 1.00 77.38 423 SER A CA 1
ATOM 3154 C C . SER A 1 423 ? -27.981 -5.059 43.844 1.00 77.38 423 SER A C 1
ATOM 3156 O O . SER A 1 423 ? -28.306 -5.465 42.725 1.00 77.38 423 SER A O 1
ATOM 3158 N N . ALA A 1 424 ? -28.181 -3.783 44.198 1.00 80.88 424 ALA A N 1
ATOM 3159 C CA . ALA A 1 424 ? -28.751 -2.794 43.283 1.00 80.88 424 ALA A CA 1
ATOM 3160 C C . ALA A 1 424 ? -27.782 -2.459 42.134 1.00 80.88 424 ALA A C 1
ATOM 3162 O O . ALA A 1 424 ? -28.216 -2.312 40.992 1.00 80.88 424 ALA A O 1
ATOM 3163 N N . SER A 1 425 ? -26.480 -2.379 42.417 1.00 81.31 425 SER A N 1
ATOM 3164 C CA . SER A 1 425 ? -25.446 -2.122 41.412 1.00 81.31 425 SER A CA 1
ATOM 3165 C C . SER A 1 425 ? -25.275 -3.307 40.462 1.00 81.31 425 SER A C 1
ATOM 3167 O O . SER A 1 425 ? -25.246 -3.106 39.250 1.00 81.31 425 SER A O 1
ATOM 3169 N N . GLU A 1 426 ? -25.297 -4.540 40.978 1.00 83.00 426 GLU A N 1
ATOM 3170 C CA . GLU A 1 426 ? -25.297 -5.761 40.167 1.00 83.00 426 GLU A CA 1
ATOM 3171 C C . GLU A 1 426 ? -26.518 -5.824 39.245 1.00 83.00 426 GLU A C 1
ATOM 3173 O O . GLU A 1 426 ? -26.401 -6.185 38.076 1.00 83.00 426 GLU A O 1
ATOM 3178 N N . SER A 1 427 ? -27.698 -5.425 39.734 1.00 81.75 427 SER A N 1
ATOM 3179 C CA . SER A 1 427 ? -28.905 -5.347 38.906 1.00 81.75 427 SER A CA 1
ATOM 3180 C C . SER A 1 427 ? -28.737 -4.366 37.741 1.00 81.75 427 SER A C 1
ATOM 3182 O O . SER A 1 427 ? -29.092 -4.697 36.610 1.00 81.75 427 SER A O 1
ATOM 3184 N N . VAL A 1 428 ? -28.155 -3.186 37.986 1.00 81.25 428 VAL A N 1
ATOM 3185 C CA . VAL A 1 428 ? -27.877 -2.188 36.938 1.00 81.25 428 VAL A CA 1
ATOM 3186 C C . VAL A 1 428 ? -26.851 -2.713 35.934 1.00 81.25 428 VAL A C 1
ATOM 3188 O O . VAL A 1 428 ? -27.078 -2.608 34.730 1.00 81.25 428 VAL A O 1
ATOM 3191 N N . VAL A 1 429 ? -25.768 -3.338 36.403 1.00 84.62 429 VAL A N 1
ATOM 3192 C CA . VAL A 1 429 ? -24.763 -3.982 35.542 1.00 84.62 429 VAL A CA 1
ATOM 3193 C C . VAL A 1 429 ? -25.412 -5.047 34.658 1.00 84.62 429 VAL A C 1
ATOM 3195 O O . VAL A 1 429 ? -25.242 -5.015 33.443 1.00 84.62 429 VAL A O 1
ATOM 3198 N N . ASN A 1 430 ? -26.221 -5.940 35.231 1.00 82.94 430 ASN A N 1
ATOM 3199 C CA . ASN A 1 430 ? -26.908 -6.991 34.480 1.00 82.94 430 ASN A CA 1
ATOM 3200 C C . ASN A 1 430 ? -27.872 -6.419 33.4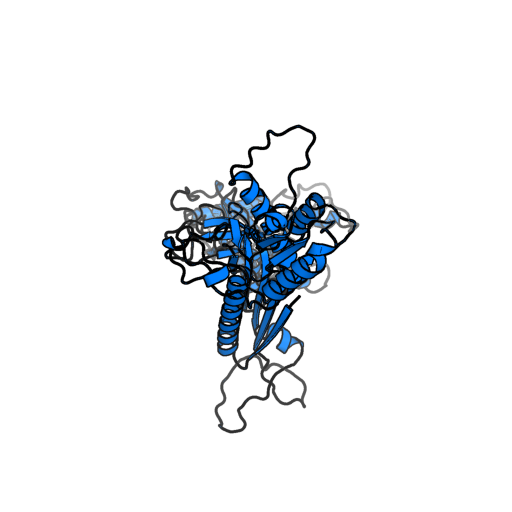33 1.00 82.94 430 ASN A C 1
ATOM 3202 O O . ASN A 1 430 ? -27.933 -6.931 32.317 1.00 82.94 430 ASN A O 1
ATOM 3206 N N . LYS A 1 431 ? -28.594 -5.335 33.751 1.00 77.56 431 LYS A N 1
ATOM 3207 C CA . LYS A 1 431 ? -29.463 -4.640 32.787 1.00 77.56 431 LYS A CA 1
ATOM 3208 C C . LYS A 1 431 ? -28.673 -4.015 31.633 1.00 77.56 431 LYS A C 1
ATOM 3210 O O . LYS A 1 431 ? -29.118 -4.120 30.490 1.00 77.56 431 LYS A O 1
ATOM 3215 N N . LEU A 1 432 ? -27.526 -3.395 31.933 1.00 76.94 432 LEU A N 1
ATOM 3216 C CA . LEU A 1 432 ? -26.612 -2.806 30.947 1.00 76.94 432 LEU A CA 1
ATOM 3217 C C . LEU A 1 432 ? -26.019 -3.879 30.024 1.00 76.94 432 LEU A C 1
ATOM 3219 O O . LEU A 1 432 ? -26.059 -3.716 28.807 1.00 76.94 432 LEU A O 1
ATOM 3223 N N . ILE A 1 433 ? -25.534 -4.989 30.590 1.00 76.94 433 ILE A N 1
ATOM 3224 C CA . ILE A 1 433 ? -24.979 -6.124 29.834 1.00 76.94 433 ILE A CA 1
ATOM 3225 C C . ILE A 1 433 ? -26.050 -6.762 28.950 1.00 76.94 433 ILE A C 1
ATOM 3227 O O . ILE A 1 433 ? -25.824 -6.998 27.770 1.00 76.94 433 ILE A O 1
ATOM 3231 N N . ALA A 1 434 ? -27.239 -7.025 29.494 1.00 70.94 434 ALA A N 1
ATOM 3232 C CA . ALA A 1 434 ? -28.309 -7.670 28.741 1.00 70.94 434 ALA A CA 1
ATOM 3233 C C . ALA A 1 434 ? -28.909 -6.773 27.638 1.00 70.94 434 ALA A C 1
ATOM 3235 O O . ALA A 1 434 ? -29.786 -7.223 26.902 1.00 70.94 434 ALA A O 1
ATOM 3236 N N . GLY A 1 435 ? -28.473 -5.508 27.519 1.00 64.12 435 GLY A N 1
ATOM 3237 C CA . GLY A 1 435 ? -28.995 -4.557 26.533 1.00 64.12 435 GLY A CA 1
ATOM 3238 C C . GLY A 1 435 ? -30.498 -4.294 26.685 1.00 64.12 435 GLY A C 1
ATOM 3239 O O . GLY A 1 435 ? -31.144 -3.830 25.754 1.00 64.12 435 GLY A O 1
ATOM 3240 N N . THR A 1 436 ? -31.065 -4.634 27.847 1.00 53.56 436 THR A N 1
ATOM 3241 C CA . THR A 1 436 ? -32.517 -4.609 28.115 1.00 53.56 436 THR A CA 1
ATOM 3242 C C . THR A 1 436 ? -33.026 -3.234 28.525 1.00 53.56 436 THR A C 1
ATOM 3244 O O . THR A 1 436 ? -34.226 -3.051 28.712 1.00 53.56 436 THR A O 1
ATOM 3247 N N . LEU A 1 437 ? -32.118 -2.282 28.714 1.00 54.25 437 LEU A N 1
ATOM 3248 C CA . LEU A 1 437 ? -32.460 -0.886 28.927 1.00 54.25 437 LEU A CA 1
ATOM 3249 C C . LEU A 1 437 ? -32.939 -0.314 27.594 1.00 54.25 437 LEU A C 1
ATOM 3251 O O . LEU A 1 437 ? -32.223 -0.336 26.593 1.00 54.25 437 LEU A O 1
ATOM 3255 N N . SER A 1 438 ? -34.190 0.122 27.574 1.00 46.72 438 SER A N 1
ATOM 3256 C CA . SER A 1 438 ? -34.865 0.567 26.364 1.00 46.72 438 SER A CA 1
ATOM 3257 C C . SER A 1 438 ? -34.334 1.927 25.896 1.00 46.72 438 SER A C 1
ATOM 3259 O O . SER A 1 438 ? -33.753 2.686 26.670 1.00 46.72 438 SER A O 1
ATOM 3261 N N . GLU A 1 439 ? -34.595 2.292 24.636 1.00 45.00 439 GLU A N 1
ATOM 3262 C CA . GLU A 1 439 ? -34.356 3.656 24.129 1.00 45.00 439 GLU A CA 1
ATOM 3263 C C . GLU A 1 439 ? -34.984 4.745 25.016 1.00 45.00 439 GLU A C 1
ATOM 3265 O O . GLU A 1 439 ? -34.461 5.855 25.072 1.00 45.00 439 GLU A O 1
ATOM 3270 N N . ALA A 1 440 ? -36.061 4.428 25.745 1.00 44.69 440 ALA A N 1
ATOM 3271 C CA . ALA A 1 440 ? -36.713 5.339 26.680 1.00 44.69 440 ALA A CA 1
ATOM 3272 C C . ALA A 1 440 ? -35.926 5.546 27.990 1.00 44.69 440 ALA A C 1
ATOM 3274 O O . ALA A 1 440 ? -36.065 6.600 28.607 1.00 44.69 440 ALA A O 1
ATOM 3275 N N . ASP A 1 441 ? -35.077 4.593 28.386 1.00 48.12 441 ASP A N 1
ATOM 3276 C CA . ASP A 1 441 ? -34.222 4.692 29.578 1.00 48.12 441 ASP A CA 1
ATOM 3277 C C . ASP A 1 441 ? -32.942 5.508 29.285 1.00 48.12 441 ASP A C 1
ATOM 3279 O O . ASP A 1 441 ? -32.422 6.197 30.158 1.00 48.12 441 ASP A O 1
ATOM 3283 N N . PHE A 1 442 ? -32.484 5.523 28.022 1.00 48.94 442 PHE A N 1
ATOM 3284 C CA . PHE A 1 442 ? -31.343 6.324 27.540 1.00 48.94 442 PHE A CA 1
ATOM 3285 C C . PHE A 1 442 ? -31.725 7.635 26.828 1.00 48.94 442 PHE A C 1
ATOM 3287 O O . PHE A 1 442 ? -30.850 8.343 26.317 1.00 48.94 442 PHE A O 1
ATOM 3294 N N . ALA A 1 443 ? -33.012 7.988 26.792 1.00 39.59 443 ALA A N 1
ATOM 3295 C CA . ALA A 1 443 ? -33.500 9.181 26.111 1.00 39.59 443 ALA A CA 1
ATOM 3296 C C . ALA A 1 443 ? -33.093 10.469 26.852 1.00 39.59 443 ALA A C 1
ATOM 3298 O O . ALA A 1 443 ? -33.775 10.947 27.756 1.00 39.59 443 ALA A O 1
ATOM 3299 N N . THR A 1 444 ? -32.006 11.094 26.402 1.00 43.62 444 THR A N 1
ATOM 3300 C CA . THR A 1 444 ? -31.901 12.562 26.430 1.00 43.62 444 THR A CA 1
ATOM 3301 C C . THR A 1 444 ? -32.621 13.136 25.202 1.00 43.62 444 THR A C 1
ATOM 3303 O O . THR A 1 444 ? -32.943 12.393 24.274 1.00 43.62 444 THR A O 1
ATOM 3306 N N . ALA A 1 445 ? -32.908 14.443 25.189 1.00 39.28 445 ALA A N 1
ATOM 3307 C CA . ALA A 1 445 ? -33.761 15.146 24.213 1.00 39.28 445 ALA A CA 1
ATOM 3308 C C . ALA A 1 445 ? -33.360 15.041 22.714 1.00 39.28 445 ALA A C 1
ATOM 3310 O O . ALA A 1 445 ? -33.959 15.708 21.876 1.00 39.28 445 ALA A O 1
ATOM 3311 N N . GLU A 1 446 ? -32.390 14.200 22.350 1.00 39.53 446 GLU A N 1
ATOM 3312 C CA . GLU A 1 446 ? -31.844 14.053 20.998 1.00 39.53 446 GLU A CA 1
ATOM 3313 C C . GLU A 1 446 ? -31.624 12.578 20.585 1.00 39.53 446 GLU A C 1
ATOM 3315 O O . GLU A 1 446 ? -30.596 12.239 20.010 1.00 39.53 446 GLU A O 1
ATOM 3320 N N . GLY A 1 447 ? -32.574 11.676 20.866 1.00 36.72 447 GLY A N 1
ATOM 3321 C CA . GLY A 1 447 ? -32.809 10.451 20.071 1.00 36.72 447 GLY A CA 1
ATOM 3322 C C . GLY A 1 447 ? -31.618 9.522 19.761 1.00 36.72 447 GLY A C 1
ATOM 3323 O O . GLY A 1 447 ? -31.601 8.909 18.696 1.00 36.72 447 GLY A O 1
ATOM 3324 N N . GLN A 1 448 ? -30.619 9.402 20.640 1.00 40.78 448 GLN A N 1
ATOM 3325 C CA . GLN A 1 448 ? -29.475 8.502 20.448 1.00 40.78 448 GLN A CA 1
ATOM 3326 C C . GLN A 1 448 ? -29.411 7.449 21.559 1.00 40.78 448 GLN A C 1
ATOM 3328 O O . GLN A 1 448 ? -28.964 7.739 22.666 1.00 40.78 448 GLN A O 1
ATOM 3333 N N . SER A 1 449 ? -29.798 6.210 21.244 1.00 42.06 449 SER A N 1
ATOM 3334 C CA . SER A 1 449 ? -29.478 5.033 22.062 1.00 42.06 449 SER A CA 1
ATOM 3335 C C . SER A 1 449 ? -27.966 4.789 22.025 1.00 42.06 449 SER A C 1
ATOM 3337 O O . SER A 1 449 ? -27.406 4.605 20.943 1.00 42.06 449 SER A O 1
ATOM 3339 N N . ARG A 1 450 ? -27.274 4.853 23.171 1.00 51.12 450 ARG A N 1
ATOM 3340 C CA . ARG A 1 450 ? -25.794 4.893 23.213 1.00 51.12 450 ARG A CA 1
ATOM 3341 C C . ARG A 1 450 ? -25.103 3.677 23.824 1.00 51.12 450 ARG A C 1
ATOM 3343 O O . ARG A 1 450 ? -23.877 3.660 23.805 1.00 51.12 450 ARG A O 1
ATOM 3350 N N . VAL A 1 451 ? -25.813 2.675 24.339 1.00 50.00 451 VAL A N 1
ATOM 3351 C CA . VAL A 1 451 ? -25.171 1.508 24.975 1.00 50.00 451 VAL A CA 1
ATOM 3352 C C . VAL A 1 451 ? -25.461 0.250 24.158 1.00 50.00 451 VAL A C 1
ATOM 3354 O O . VAL A 1 451 ? -26.572 -0.270 24.181 1.00 50.00 451 VAL A O 1
ATOM 3357 N N . GLN A 1 452 ? -24.467 -0.230 23.403 1.00 54.16 452 GLN A N 1
ATOM 3358 C CA . GLN A 1 452 ? -24.537 -1.529 22.727 1.00 54.16 452 GLN A CA 1
ATOM 3359 C C . GLN A 1 452 ? -24.097 -2.622 23.711 1.00 54.16 452 GLN A C 1
ATOM 3361 O O . GLN A 1 452 ? -22.933 -2.697 24.086 1.00 54.16 452 GLN A O 1
ATOM 3366 N N . GLY A 1 453 ? -25.034 -3.465 24.156 1.00 54.38 453 GLY A N 1
ATOM 3367 C CA . GLY A 1 453 ? -24.792 -4.494 25.181 1.00 54.38 453 GLY A CA 1
ATOM 3368 C C . GLY A 1 453 ? -23.973 -5.715 24.732 1.00 54.38 453 GLY A C 1
ATOM 3369 O O . GLY A 1 453 ? -23.823 -6.655 25.502 1.00 54.38 453 GLY A O 1
ATOM 3370 N N . SER A 1 454 ? -23.457 -5.763 23.499 1.00 60.66 454 SER A N 1
ATOM 3371 C CA . SER A 1 454 ? -22.844 -6.985 22.955 1.00 60.66 454 SER A CA 1
ATOM 3372 C C . SER A 1 454 ? -21.362 -7.190 23.293 1.00 60.66 454 SER A C 1
ATOM 3374 O O . SER A 1 454 ? -20.866 -8.288 23.055 1.00 60.66 454 SER A O 1
ATOM 3376 N N . ASP A 1 455 ? -20.659 -6.186 23.835 1.00 79.62 455 ASP A N 1
ATOM 3377 C CA . ASP A 1 455 ? -19.227 -6.295 24.161 1.00 79.62 455 ASP A CA 1
ATOM 3378 C C . ASP A 1 455 ? -18.805 -5.345 25.303 1.00 79.62 455 ASP A C 1
ATOM 3380 O O . ASP A 1 455 ? -18.442 -4.181 25.086 1.00 79.62 455 ASP A O 1
ATOM 3384 N N . VAL A 1 456 ? -18.929 -5.837 26.543 1.00 86.00 456 VAL A N 1
ATOM 3385 C CA . VAL A 1 456 ? -18.799 -5.048 27.778 1.00 86.00 456 VAL A CA 1
ATOM 3386 C C . VAL A 1 456 ? -17.740 -5.641 28.707 1.00 86.00 456 VAL A C 1
ATOM 3388 O O . VAL A 1 456 ? -17.811 -6.815 29.067 1.00 86.00 456 VAL A O 1
ATOM 3391 N N . LEU A 1 457 ? -16.811 -4.805 29.176 1.00 90.44 457 LEU A N 1
ATOM 3392 C CA . LEU A 1 457 ? -15.900 -5.128 30.277 1.00 90.44 457 LEU A CA 1
ATOM 3393 C C . LEU A 1 457 ? -16.411 -4.506 31.579 1.00 90.44 457 LEU A C 1
ATOM 3395 O O . LEU A 1 457 ? -16.696 -3.312 31.627 1.00 90.44 457 LEU A O 1
ATOM 3399 N N . VAL A 1 458 ? -16.481 -5.285 32.657 1.00 91.19 458 VAL A N 1
ATOM 3400 C CA . VAL A 1 458 ? -16.831 -4.779 33.993 1.00 91.19 458 VAL A CA 1
ATOM 3401 C C . VAL A 1 458 ? -15.572 -4.715 34.851 1.00 91.19 458 VAL A C 1
ATOM 3403 O O . VAL A 1 458 ? -14.903 -5.723 35.051 1.00 91.19 458 VAL A O 1
ATOM 3406 N N . ASP A 1 459 ? -15.251 -3.530 35.367 1.00 92.25 459 ASP A N 1
ATOM 3407 C CA . ASP A 1 459 ? -14.177 -3.324 36.338 1.00 92.25 459 ASP A CA 1
ATOM 3408 C C . ASP A 1 459 ? -14.736 -3.354 37.768 1.00 92.25 459 ASP A C 1
ATOM 3410 O O . ASP A 1 459 ? -15.032 -2.324 38.395 1.00 92.25 459 ASP A O 1
ATOM 3414 N N . ASP A 1 460 ? -14.870 -4.570 38.290 1.00 88.06 460 ASP A N 1
ATOM 3415 C CA . ASP A 1 460 ? -15.366 -4.906 39.626 1.00 88.06 460 ASP A CA 1
ATOM 3416 C C . ASP A 1 460 ? -14.256 -4.993 40.688 1.00 88.06 460 ASP A C 1
ATOM 3418 O O . ASP A 1 460 ? -14.529 -5.286 41.851 1.00 88.06 460 ASP A O 1
ATOM 3422 N N . ARG A 1 461 ? -13.003 -4.667 40.331 1.00 89.44 461 ARG A N 1
ATOM 3423 C CA . ARG A 1 461 ? -11.844 -4.819 41.226 1.00 89.44 461 ARG A CA 1
ATOM 3424 C C . ARG A 1 461 ? -12.084 -4.093 42.560 1.00 89.44 461 ARG A C 1
ATOM 3426 O O . ARG A 1 461 ? -12.196 -2.862 42.563 1.00 89.44 461 ARG A O 1
ATOM 3433 N N . PRO A 1 462 ? -12.131 -4.799 43.704 1.00 83.31 462 PRO A N 1
ATOM 3434 C CA . PRO A 1 462 ? -12.570 -4.206 44.969 1.00 83.31 462 PRO A CA 1
ATOM 3435 C C . PRO A 1 462 ? -11.530 -3.256 45.574 1.00 83.31 462 PRO A C 1
ATOM 3437 O O . PRO A 1 462 ? -11.879 -2.267 46.213 1.00 83.31 462 PRO A O 1
ATOM 3440 N N . THR A 1 463 ? -10.246 -3.529 45.340 1.00 85.88 463 THR A N 1
ATOM 3441 C CA . THR A 1 463 ? -9.107 -2.841 45.970 1.00 85.88 463 THR A CA 1
ATOM 3442 C C . THR A 1 463 ? -8.580 -1.642 45.180 1.00 85.88 463 THR A C 1
ATOM 3444 O O . THR A 1 463 ? -7.672 -0.951 45.644 1.00 85.88 463 THR A O 1
ATOM 3447 N N . VAL A 1 464 ? -9.127 -1.377 43.991 1.00 87.69 464 VAL A N 1
ATOM 3448 C CA . VAL A 1 464 ? -8.654 -0.324 43.084 1.00 87.69 464 VAL A CA 1
ATOM 3449 C C . VAL A 1 464 ? -9.587 0.878 43.170 1.00 87.69 464 VAL A C 1
ATOM 3451 O O . VAL A 1 464 ? -10.796 0.751 43.007 1.00 87.69 464 VAL A O 1
ATOM 3454 N N . ASN A 1 465 ? -9.033 2.067 43.413 1.00 89.00 465 ASN A N 1
ATOM 3455 C CA . ASN A 1 465 ? -9.838 3.286 43.483 1.00 89.00 465 ASN A CA 1
ATOM 3456 C C . ASN A 1 465 ? -10.363 3.709 42.098 1.00 89.00 465 ASN A C 1
ATOM 3458 O O . ASN A 1 465 ? -9.744 3.432 41.071 1.00 89.00 465 ASN A O 1
ATOM 3462 N N . LEU A 1 466 ? -11.466 4.465 42.083 1.00 88.00 466 LEU A N 1
ATOM 3463 C CA . LEU A 1 466 ? -12.130 4.926 40.859 1.00 88.00 466 LEU A CA 1
ATOM 3464 C C . LEU A 1 466 ? -11.184 5.644 39.879 1.00 88.00 466 LEU A C 1
ATOM 3466 O O . LEU A 1 466 ? -11.262 5.423 38.676 1.00 88.00 466 LEU A O 1
ATOM 3470 N N . GLY A 1 467 ? -10.271 6.484 40.373 1.00 88.44 467 GLY A N 1
ATOM 3471 C CA . GLY A 1 467 ? -9.329 7.208 39.518 1.00 88.44 467 GLY A CA 1
ATOM 3472 C C . GLY A 1 467 ? -8.361 6.283 38.777 1.00 88.44 467 GLY A C 1
ATOM 3473 O O . GLY A 1 467 ? -8.074 6.516 37.607 1.00 88.44 467 GLY A O 1
ATOM 3474 N N . ALA A 1 468 ? -7.882 5.225 39.435 1.00 90.62 468 ALA A N 1
ATOM 3475 C CA . ALA A 1 468 ? -7.041 4.205 38.814 1.00 90.62 468 ALA A CA 1
ATOM 3476 C C . ALA A 1 468 ? -7.828 3.354 37.806 1.00 90.62 468 ALA A C 1
ATOM 3478 O O . ALA A 1 468 ? -7.345 3.147 36.699 1.00 90.62 468 ALA A O 1
ATOM 3479 N N . LYS A 1 469 ? -9.071 2.968 38.127 1.00 91.38 469 LYS A N 1
ATOM 3480 C CA . LYS A 1 469 ? -9.953 2.259 37.183 1.00 91.38 469 LYS A CA 1
ATOM 3481 C C . LYS A 1 469 ? -10.215 3.061 35.908 1.00 91.38 469 LYS A C 1
ATOM 3483 O O . LYS A 1 469 ? -10.154 2.528 34.809 1.00 91.38 469 LYS A O 1
ATOM 3488 N N . LEU A 1 470 ? -10.453 4.366 36.047 1.00 90.31 470 LEU A N 1
ATOM 3489 C CA . LEU A 1 470 ? -10.644 5.262 34.906 1.00 90.31 470 LEU A CA 1
ATOM 3490 C C . LEU A 1 470 ? -9.378 5.397 34.049 1.00 90.31 470 LEU A C 1
ATOM 3492 O O . LEU A 1 470 ? -9.485 5.414 32.830 1.00 90.31 470 LEU A O 1
ATOM 3496 N N . LYS A 1 471 ? -8.190 5.447 34.666 1.00 90.19 471 LYS A N 1
ATOM 3497 C CA . LYS A 1 471 ? -6.918 5.428 33.925 1.00 90.19 471 LYS A CA 1
ATOM 3498 C C . LYS A 1 471 ? -6.720 4.115 33.171 1.00 90.19 471 LYS A C 1
ATOM 3500 O O . LYS A 1 471 ? -6.294 4.142 32.025 1.00 90.19 471 LYS A O 1
ATOM 3505 N N . ASP A 1 472 ? -7.048 2.986 33.792 1.00 91.81 472 ASP A N 1
ATOM 3506 C CA . ASP A 1 472 ? -6.978 1.686 33.125 1.00 91.81 472 ASP A CA 1
ATOM 3507 C C . ASP A 1 472 ? -7.978 1.614 31.961 1.00 91.81 472 ASP A C 1
ATOM 3509 O O . ASP A 1 472 ? -7.630 1.128 30.890 1.00 91.81 472 ASP A O 1
ATOM 3513 N N . ALA A 1 473 ? -9.185 2.169 32.117 1.00 90.62 473 ALA A N 1
ATOM 3514 C CA . ALA A 1 473 ? -10.168 2.261 31.038 1.00 90.62 473 ALA A CA 1
ATOM 3515 C C . ALA A 1 473 ? -9.678 3.134 29.864 1.00 90.62 473 ALA A C 1
ATOM 3517 O O . ALA A 1 473 ? -9.834 2.732 28.708 1.00 90.62 473 ALA A O 1
ATOM 3518 N N . ASP A 1 474 ? -9.033 4.273 30.152 1.00 89.88 474 ASP A N 1
ATOM 3519 C CA . ASP A 1 474 ? -8.389 5.128 29.143 1.00 89.88 474 ASP A CA 1
ATOM 3520 C C . ASP A 1 474 ? -7.251 4.378 28.415 1.00 89.88 474 ASP A C 1
ATOM 3522 O O . ASP A 1 474 ? -7.107 4.503 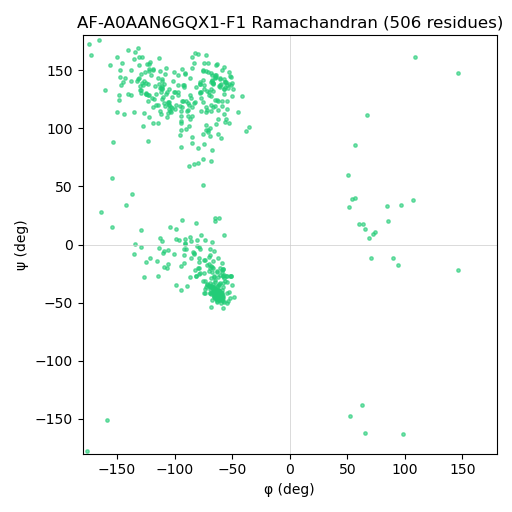27.200 1.00 89.88 474 ASP A O 1
ATOM 3526 N N . LEU A 1 475 ? -6.464 3.560 29.128 1.00 91.94 475 LEU A N 1
ATOM 3527 C CA . LEU A 1 475 ? -5.388 2.741 28.550 1.00 91.94 475 LEU A CA 1
ATOM 3528 C C . LEU A 1 475 ? -5.903 1.559 27.719 1.00 91.94 475 LEU A C 1
ATOM 3530 O O . LEU A 1 475 ? -5.286 1.215 26.716 1.00 91.94 475 LEU A O 1
ATOM 3534 N N . ILE A 1 476 ? -7.019 0.942 28.109 1.00 91.56 476 ILE A N 1
ATOM 3535 C CA . ILE A 1 476 ? -7.692 -0.102 27.320 1.00 91.56 476 ILE A CA 1
ATOM 3536 C C . ILE A 1 476 ? -8.280 0.509 26.037 1.00 91.56 476 ILE A C 1
ATOM 3538 O O . ILE A 1 476 ? -8.229 -0.107 24.971 1.00 91.56 476 ILE A O 1
ATOM 3542 N N . GLY A 1 477 ? -8.794 1.739 26.134 1.00 88.81 477 GLY A N 1
ATOM 3543 C CA . GLY A 1 477 ? -9.220 2.568 25.007 1.00 88.81 477 GLY A CA 1
ATOM 3544 C C . GLY A 1 477 ? -10.631 2.306 24.499 1.00 88.81 477 GLY A C 1
ATOM 3545 O O . GLY A 1 477 ? -10.902 2.399 23.300 1.00 88.81 477 GLY A O 1
ATOM 3546 N N . SER A 1 478 ? -11.531 1.945 25.408 1.00 83.81 478 SER A N 1
ATOM 3547 C CA . SER A 1 478 ? -12.921 1.635 25.059 1.00 83.81 478 SER A CA 1
ATOM 3548 C C . SER A 1 478 ? -13.656 2.882 24.575 1.00 83.81 478 SER A C 1
ATOM 3550 O O . SER A 1 478 ? -13.411 3.989 25.054 1.00 83.81 478 SER A O 1
ATOM 3552 N N . SER A 1 479 ? -14.578 2.713 23.626 1.00 76.50 479 SER A N 1
ATOM 3553 C CA . SER A 1 479 ? -15.292 3.850 23.024 1.00 76.50 479 SER A CA 1
ATOM 3554 C C . SER A 1 479 ? -16.203 4.582 24.018 1.00 76.50 479 SER A C 1
ATOM 3556 O O . SER A 1 479 ? -16.444 5.789 23.888 1.00 76.50 479 SER A O 1
ATOM 3558 N N . GLN A 1 480 ? -16.668 3.851 25.032 1.00 83.06 480 GLN A N 1
ATOM 3559 C CA . GLN A 1 480 ? -17.533 4.341 26.086 1.00 83.06 480 GLN A CA 1
ATOM 3560 C C . GLN A 1 480 ? -17.103 3.798 27.453 1.00 83.06 480 GLN A C 1
ATOM 3562 O O . GLN A 1 480 ? -16.767 2.624 27.600 1.00 83.06 480 GLN A O 1
ATOM 3567 N N . VAL A 1 481 ? -17.171 4.652 28.474 1.00 88.62 481 VAL A N 1
ATOM 3568 C CA . VAL A 1 481 ? -16.988 4.278 29.879 1.00 88.62 481 VAL A CA 1
ATOM 3569 C C . VAL A 1 481 ? -18.229 4.694 30.662 1.00 88.62 481 VAL A C 1
ATOM 3571 O O . VAL A 1 481 ? -18.608 5.864 30.648 1.00 88.62 481 VAL A O 1
ATOM 3574 N N . ILE A 1 482 ? -18.861 3.746 31.347 1.00 89.50 482 ILE A N 1
ATOM 3575 C CA . ILE A 1 482 ? -20.022 3.971 32.211 1.00 89.50 482 ILE A CA 1
ATOM 3576 C C . ILE A 1 482 ? -19.556 3.885 33.657 1.00 89.50 482 ILE A C 1
ATOM 3578 O O . ILE A 1 482 ? -19.012 2.868 34.076 1.00 89.50 482 ILE A O 1
ATOM 3582 N N . VAL A 1 483 ? -19.770 4.939 34.435 1.00 90.50 483 VAL A N 1
ATOM 3583 C CA . VAL A 1 483 ? -19.363 4.989 35.839 1.00 90.50 483 VAL A CA 1
ATOM 3584 C C . VAL A 1 483 ? -20.584 4.843 36.735 1.00 90.50 483 VAL A C 1
ATOM 3586 O O . VAL A 1 483 ? -21.503 5.666 36.706 1.00 90.50 483 VAL A O 1
ATOM 3589 N N . ILE A 1 484 ? -20.550 3.817 37.583 1.00 88.75 484 ILE A N 1
ATOM 3590 C CA . ILE A 1 484 ? -21.521 3.592 38.653 1.00 88.75 484 ILE A CA 1
ATOM 3591 C C . ILE A 1 484 ? -20.826 3.937 39.970 1.00 88.75 484 ILE A C 1
ATOM 3593 O O . ILE A 1 484 ? -19.910 3.245 40.412 1.00 88.75 484 ILE A O 1
ATOM 3597 N N . GLY A 1 485 ? -21.228 5.041 40.596 1.00 85.62 485 GLY A N 1
ATOM 3598 C CA . GLY A 1 485 ? -20.634 5.477 41.859 1.00 85.62 485 GLY A CA 1
ATOM 3599 C C . GLY A 1 485 ? -21.524 6.417 42.655 1.00 85.62 485 GLY A C 1
ATOM 3600 O O . GLY A 1 485 ? -22.743 6.375 42.532 1.00 85.62 485 GLY A O 1
ATOM 3601 N N . LYS A 1 486 ? -20.920 7.305 43.453 1.00 82.69 486 LYS A N 1
ATOM 3602 C CA . LYS A 1 486 ? -21.647 8.176 44.402 1.00 82.69 486 LYS A CA 1
ATOM 3603 C C . LYS A 1 486 ? -22.749 9.038 43.778 1.00 82.69 486 LYS A C 1
ATOM 3605 O O . LYS A 1 486 ? -23.659 9.454 44.489 1.00 82.69 486 LYS A O 1
ATOM 3610 N N . HIS A 1 487 ? -22.635 9.382 42.493 1.00 84.50 487 HIS A N 1
ATOM 3611 C CA . HIS A 1 487 ? -23.688 10.115 41.789 1.00 84.50 487 HIS A CA 1
ATOM 3612 C C . HIS A 1 487 ? -24.923 9.223 41.608 1.00 84.50 487 HIS A C 1
ATOM 3614 O O . HIS A 1 487 ? -25.983 9.556 42.131 1.00 84.50 487 HIS A O 1
ATOM 3620 N N . TRP A 1 488 ? -24.738 8.038 41.021 1.00 87.12 488 TRP A N 1
ATOM 3621 C CA . TRP A 1 488 ? -25.774 7.014 40.884 1.00 87.12 488 TRP A CA 1
ATOM 3622 C C . TRP A 1 488 ? -26.424 6.638 42.221 1.00 87.12 488 TRP A C 1
ATOM 3624 O O . TRP A 1 488 ? -27.647 6.568 42.303 1.00 87.12 488 TRP A O 1
ATOM 3634 N N . GLU A 1 489 ? -25.647 6.497 43.301 1.00 81.62 489 GLU A N 1
ATOM 3635 C CA . GLU A 1 489 ? -26.197 6.200 44.635 1.00 81.62 489 GLU A CA 1
ATOM 3636 C C . GLU A 1 489 ? -27.237 7.232 45.107 1.00 81.62 489 GLU A C 1
ATOM 3638 O O . GLU A 1 489 ? -28.165 6.879 45.840 1.00 81.62 489 GLU A O 1
ATOM 3643 N N . LYS A 1 490 ? -27.083 8.497 44.689 1.00 83.81 490 LYS A N 1
ATOM 3644 C CA . LYS A 1 490 ? -27.938 9.625 45.084 1.00 83.81 490 LYS A CA 1
ATOM 3645 C C . LYS A 1 490 ? -29.074 9.897 44.104 1.00 83.81 490 LYS A C 1
ATOM 3647 O O . LYS A 1 490 ? -30.157 10.267 44.546 1.00 83.81 490 LYS A O 1
ATOM 3652 N N . THR A 1 491 ? -28.821 9.782 42.802 1.00 84.25 491 THR A N 1
ATOM 3653 C CA . THR A 1 491 ? -29.747 10.233 41.747 1.00 84.25 491 THR A CA 1
ATOM 3654 C C . THR A 1 491 ? -30.405 9.086 40.986 1.00 84.25 491 THR A C 1
ATOM 3656 O O . THR A 1 491 ? -31.449 9.286 40.369 1.00 84.25 491 THR A O 1
ATOM 3659 N N . GLY A 1 492 ? -29.827 7.883 41.039 1.00 83.31 492 GLY A N 1
ATOM 3660 C CA . GLY A 1 492 ? -30.171 6.781 40.139 1.00 83.31 492 GLY A CA 1
ATOM 3661 C C . GLY A 1 492 ? -29.634 6.969 38.716 1.00 83.31 492 GLY A C 1
ATOM 3662 O O . GLY A 1 492 ? -30.017 6.219 37.825 1.00 83.31 492 GLY A O 1
ATOM 3663 N N . GLU A 1 493 ? -28.761 7.955 38.483 1.00 84.81 493 GLU A N 1
ATOM 3664 C CA . GLU A 1 493 ? -28.177 8.228 37.167 1.00 84.81 493 GLU A CA 1
ATOM 3665 C C . GLU A 1 493 ? -26.721 7.755 37.095 1.00 84.81 493 GLU A C 1
ATOM 3667 O O . GLU A 1 493 ? -25.922 8.024 37.993 1.00 84.81 493 GLU A O 1
ATOM 3672 N N . VAL A 1 494 ? -26.353 7.058 36.022 1.00 86.62 494 VAL A N 1
ATOM 3673 C CA . VAL A 1 494 ? -24.965 6.682 35.721 1.00 86.62 494 VAL A CA 1
ATOM 3674 C C . VAL A 1 494 ? -24.298 7.748 34.862 1.00 86.62 494 VAL A C 1
ATOM 3676 O O . VAL A 1 494 ? -24.938 8.394 34.032 1.00 86.62 494 VAL A O 1
ATOM 3679 N N . GLU A 1 495 ? -22.993 7.927 35.045 1.00 88.38 495 GLU A N 1
ATOM 3680 C CA . GLU A 1 495 ? -22.202 8.834 34.214 1.00 88.38 495 GLU A CA 1
ATOM 3681 C C . GLU A 1 495 ? -21.697 8.078 32.980 1.00 88.38 495 GLU A C 1
ATOM 3683 O O . GLU A 1 495 ? -20.957 7.104 33.100 1.00 88.38 495 GLU A O 1
ATOM 3688 N N . VAL A 1 496 ? -22.074 8.536 31.791 1.00 86.31 496 VAL A N 1
ATOM 3689 C CA . VAL A 1 496 ? -21.646 7.987 30.504 1.00 86.31 496 VAL A CA 1
ATOM 3690 C C . VAL A 1 496 ? -20.608 8.916 29.891 1.00 86.31 496 VAL A C 1
ATOM 3692 O O . VAL A 1 496 ? -20.898 10.058 29.516 1.00 86.31 496 VAL A O 1
ATOM 3695 N N . ARG A 1 497 ? -19.386 8.406 29.756 1.00 84.94 497 ARG A N 1
ATOM 3696 C CA . ARG A 1 497 ? -18.268 9.071 29.088 1.00 84.94 497 ARG A CA 1
ATOM 3697 C C . ARG A 1 497 ? -18.088 8.470 27.710 1.00 84.94 497 ARG A C 1
ATOM 3699 O O . ARG A 1 497 ? -17.794 7.288 27.583 1.00 84.94 497 ARG A O 1
ATOM 3706 N N . THR A 1 498 ? -18.259 9.292 26.684 1.00 78.44 498 THR A N 1
ATOM 3707 C CA . THR A 1 498 ? -17.958 8.927 25.296 1.00 78.44 498 THR A CA 1
ATOM 3708 C C . THR A 1 498 ? -16.750 9.734 24.852 1.00 78.44 498 THR A C 1
ATOM 3710 O O . THR A 1 498 ? -16.677 10.935 25.124 1.00 78.44 498 THR A O 1
ATOM 3713 N N . ALA A 1 499 ? -15.790 9.094 24.193 1.00 71.00 499 ALA A N 1
ATOM 3714 C CA . ALA A 1 499 ? -14.573 9.774 23.771 1.00 71.00 499 ALA A CA 1
ATOM 3715 C C . ALA A 1 499 ? -14.865 11.001 22.883 1.00 71.00 499 ALA A C 1
ATOM 3717 O O . ALA A 1 499 ? -15.667 10.943 21.951 1.00 71.00 499 ALA A O 1
ATOM 3718 N N . GLY A 1 500 ? -14.206 12.126 23.180 1.00 65.38 500 GLY A N 1
ATOM 3719 C CA . GLY A 1 500 ? -14.398 13.398 22.470 1.00 65.38 500 GLY A CA 1
ATOM 3720 C C . GLY A 1 500 ? -15.714 14.119 22.758 1.00 65.38 500 GLY A C 1
ATOM 3721 O O . GLY A 1 500 ? -16.020 15.095 22.078 1.00 65.38 500 GLY A O 1
ATOM 3722 N N . GLN A 1 501 ? -16.496 13.663 23.737 1.00 72.38 501 GLN A N 1
ATOM 3723 C CA . GLN A 1 501 ? -17.741 14.304 24.152 1.00 72.38 501 GLN A CA 1
ATOM 3724 C C . GLN A 1 501 ? -17.716 14.628 25.647 1.00 72.38 501 GLN A C 1
ATOM 3726 O O . GLN A 1 501 ? -17.002 13.997 26.428 1.00 72.38 501 GLN A O 1
ATOM 3731 N N . ALA A 1 502 ? -18.508 15.623 26.052 1.00 73.19 502 ALA A N 1
ATOM 3732 C CA . ALA A 1 502 ? -18.716 15.906 27.466 1.00 73.19 502 ALA A CA 1
ATOM 3733 C C . ALA A 1 502 ? -19.422 14.716 28.150 1.00 73.19 502 ALA A C 1
ATOM 3735 O O . ALA A 1 502 ? -20.258 14.065 27.514 1.00 73.19 502 ALA A O 1
ATOM 3736 N N . PRO A 1 503 ? -19.119 14.428 29.431 1.00 82.25 503 PRO A N 1
ATOM 3737 C CA . PRO A 1 503 ? -19.853 13.428 30.193 1.00 82.25 503 PRO A CA 1
ATOM 3738 C C . PRO A 1 503 ? -21.352 13.732 30.207 1.00 82.25 503 PRO A C 1
ATOM 3740 O O . PRO A 1 503 ? -21.765 14.884 30.353 1.00 82.25 503 PRO A O 1
ATOM 3743 N N . THR A 1 504 ? -22.156 12.684 30.077 1.00 83.62 504 THR A N 1
ATOM 3744 C CA . THR A 1 504 ? -23.622 12.752 30.146 1.00 83.62 504 THR A CA 1
ATOM 3745 C C . THR A 1 504 ? -24.116 11.896 31.302 1.00 83.62 504 THR A C 1
ATOM 3747 O O . THR A 1 504 ? -23.458 10.927 31.668 1.00 83.62 504 THR A O 1
ATOM 3750 N N . PHE A 1 505 ? -25.253 12.254 31.891 1.00 83.50 505 PHE A N 1
ATOM 3751 C CA . PHE A 1 505 ? -25.863 11.499 32.984 1.00 83.50 505 PHE A CA 1
ATOM 3752 C C . PHE A 1 505 ? -27.152 10.863 32.486 1.00 83.50 505 PHE A C 1
ATOM 3754 O O . PHE A 1 505 ? -27.956 11.529 31.833 1.00 83.50 505 PHE A O 1
ATOM 3761 N N . VAL A 1 506 ? -27.310 9.568 32.746 1.00 79.25 506 VAL A N 1
ATOM 3762 C CA . VAL A 1 506 ? -28.443 8.785 32.253 1.00 79.25 506 VAL A CA 1
ATOM 3763 C C . VAL A 1 506 ? -29.073 7.999 33.388 1.00 79.25 506 VAL A C 1
ATOM 3765 O O . VAL A 1 506 ? -28.368 7.349 34.150 1.00 79.25 506 VAL A O 1
ATOM 3768 N N . LYS A 1 507 ? -30.400 8.040 33.487 1.00 78.56 507 LYS A N 1
ATOM 3769 C CA . LYS A 1 507 ? -31.174 7.344 34.517 1.00 78.56 507 LYS A CA 1
ATOM 3770 C C . LYS A 1 507 ? -31.314 5.850 34.202 1.00 78.56 507 LYS A C 1
ATOM 3772 O O . LYS A 1 507 ? -31.549 5.508 33.050 1.00 78.56 507 LYS A O 1
ATOM 3777 N N . VAL A 1 508 ? -31.169 4.974 35.206 1.00 70.19 508 VAL A N 1
ATOM 3778 C CA . VAL A 1 508 ? -31.091 3.504 35.011 1.00 70.19 508 VAL A CA 1
ATOM 3779 C C . VAL A 1 508 ? -31.857 2.696 36.055 1.00 70.19 508 VAL A C 1
ATOM 3781 O O . VAL A 1 508 ? -31.950 3.172 37.209 1.00 70.19 508 VAL A O 1
#

Foldseek 3Di:
DDKDKDWAQDLVVLVVVLVVVVVVVVVVLCLQLVPDPPDDPVNPPDACSVLSPAKAWAWEDCPPLDDDTKIFIWHFDPVFPWKKWAWPPVVVDRHMHTLLPAFFAAFPPDDFDAALVQKAWFKKWADCPVPDPDDDDQAEEGEIEIEMEGPPFAWRVSQVCVVVVVVVGRIDGQDWVVVVVVVDDDDDDQFDQTGHSHQYAHYAYEYENSNVNYDQVRSLVNVLVNLCVSGDDDRPPDDDDDVDPPVPDDHNLRSYHPLNNPDDPDDPNPPHNYDHGHTTRHDFQGQRPVPRHTTIDMTRTHGFKMKHFSFQVVQVVVVHAAAPPPPPDPDDDDDPDPDDDDPDDHDGRGIRMMMMDGNVVVVVVVQQVSQQVSQLVLCVPQPVPDPPDVPDDRQGFGAGDCSPQQFQEEEEEAPPDPPVCPVVVVVVVVCLLVVVQDQVQQDDPDRDDDRDNPGYHYDPPHPDHRVRVVSVCRHSNHQKYWYDDPVCVPPQWIWIDGGSDDIDTTHD